Protein AF-0000000069215258 (afdb_homodimer)

Structure (mmCIF, N/CA/C/O backbone):
data_AF-0000000069215258-model_v1
#
loop_
_entity.id
_entity.type
_entity.pdbx_description
1 polymer 'tRNA(Ile)-lysidine synthase'
#
loop_
_atom_site.group_PDB
_atom_site.id
_atom_site.type_symbol
_atom_site.label_atom_id
_atom_site.label_alt_id
_atom_site.label_comp_id
_atom_site.label_asym_id
_atom_site.label_entity_id
_atom_site.label_seq_id
_atom_site.pdbx_PDB_ins_code
_atom_site.Cartn_x
_atom_site.Cartn_y
_atom_site.Cartn_z
_atom_site.occupancy
_atom_site.B_iso_or_equiv
_atom_site.auth_seq_id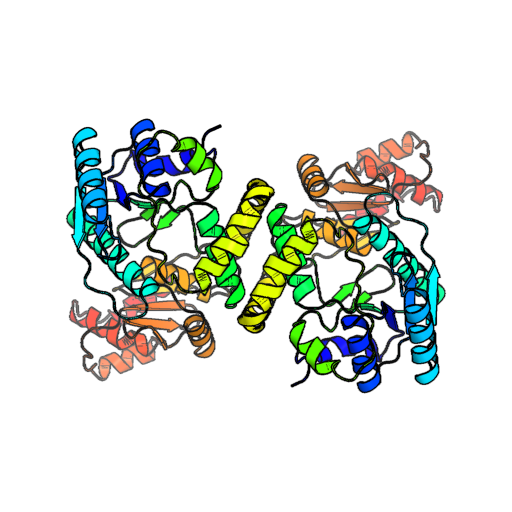
_atom_site.auth_comp_id
_atom_site.auth_asym_id
_atom_site.auth_atom_id
_atom_site.pdbx_PDB_model_num
ATOM 1 N N . MET A 1 1 ? -27.094 12.703 -0.291 1 36.28 1 MET A N 1
ATOM 2 C CA . MET A 1 1 ? -26.172 11.617 0.013 1 36.28 1 MET A CA 1
ATOM 3 C C . MET A 1 1 ? -24.812 12.164 0.447 1 36.28 1 MET A C 1
ATOM 5 O O . MET A 1 1 ? -24.031 12.625 -0.384 1 36.28 1 MET A O 1
ATOM 9 N N . ILE A 1 2 ? -24.703 12.914 1.545 1 48.75 2 ILE A N 1
ATOM 10 C CA . ILE A 1 2 ? -23.688 13.758 2.168 1 48.75 2 ILE A CA 1
ATOM 11 C C . ILE A 1 2 ? -22.375 12.992 2.299 1 48.75 2 ILE A C 1
ATOM 13 O O . ILE A 1 2 ? -22.375 11.758 2.324 1 48.75 2 ILE A O 1
ATOM 17 N N . ALA A 1 3 ? -21.234 13.641 2.076 1 60.47 3 ALA A N 1
ATOM 18 C CA . ALA A 1 3 ? -19.891 13.133 2.311 1 60.47 3 ALA A CA 1
ATOM 19 C C . ALA A 1 3 ? -19.828 12.266 3.566 1 60.47 3 ALA A C 1
ATOM 21 O O . ALA A 1 3 ? -19.75 12.789 4.68 1 60.47 3 ALA A O 1
ATOM 22 N N . ARG A 1 4 ? -20.359 11.102 3.623 1 58.09 4 ARG A N 1
ATOM 23 C CA . ARG A 1 4 ? -20.578 10.156 4.711 1 58.09 4 ARG A CA 1
ATOM 24 C C . ARG A 1 4 ? -19.453 10.227 5.734 1 58.09 4 ARG A C 1
ATOM 26 O O . ARG A 1 4 ? -19.703 10.172 6.941 1 58.09 4 ARG A O 1
ATOM 33 N N . ASP A 1 5 ? -18.25 10.531 5.285 1 74.88 5 ASP A N 1
ATOM 34 C CA . ASP A 1 5 ? -17.141 10.445 6.219 1 74.88 5 ASP A CA 1
ATOM 35 C C . ASP A 1 5 ? -16.75 11.828 6.746 1 74.88 5 ASP A C 1
ATOM 37 O O . ASP A 1 5 ? -16.016 11.938 7.73 1 74.88 5 ASP A O 1
ATOM 41 N N . PHE A 1 6 ? -17.453 12.844 6.266 1 79.62 6 PHE A N 1
ATOM 42 C CA . PHE A 1 6 ? -17.156 14.234 6.594 1 79.62 6 PHE A CA 1
ATOM 43 C C . PHE A 1 6 ? -17.484 14.531 8.047 1 79.62 6 PHE A C 1
ATOM 45 O O . PHE A 1 6 ? -16.688 15.148 8.758 1 79.62 6 PHE A O 1
ATOM 52 N N . LYS A 1 7 ? -18.5 14.047 8.484 1 78.19 7 LYS A N 1
ATOM 53 C CA . LYS A 1 7 ? -19 14.398 9.812 1 78.19 7 LYS A CA 1
ATOM 54 C C . LYS A 1 7 ? -18.125 13.773 10.906 1 78.19 7 LYS A C 1
ATOM 56 O O . LYS A 1 7 ? -18.062 14.297 12.023 1 78.19 7 LYS A O 1
ATOM 61 N N . ASN A 1 8 ? -17.438 12.75 10.539 1 78.88 8 ASN A N 1
ATOM 62 C CA . ASN A 1 8 ? -16.609 12.039 11.5 1 78.88 8 ASN A CA 1
ATOM 63 C C . ASN A 1 8 ? -15.422 12.883 11.953 1 78.88 8 ASN A C 1
ATOM 65 O O . ASN A 1 8 ? -14.836 12.617 13 1 78.88 8 ASN A O 1
ATOM 69 N N . TYR A 1 9 ? -15.195 13.938 11.227 1 83.06 9 TYR A N 1
ATOM 70 C CA . TYR A 1 9 ? -13.984 14.695 11.5 1 83.06 9 TYR A CA 1
ATOM 71 C C . TYR A 1 9 ? -14.312 16.078 12.055 1 83.06 9 TYR A C 1
ATOM 73 O O . TYR A 1 9 ? -13.422 16.891 12.273 1 83.06 9 TYR A O 1
ATOM 81 N N . LEU A 1 10 ? -15.562 16.266 12.398 1 88.62 10 LEU A N 1
ATOM 82 C CA . LEU A 1 10 ? -16 17.594 12.797 1 88.62 10 LEU A CA 1
ATOM 83 C C . LEU A 1 10 ? -15.93 17.766 14.312 1 88.62 10 LEU A C 1
ATOM 85 O O . LEU A 1 10 ? -15.891 18.891 14.812 1 88.62 10 LEU A O 1
ATOM 89 N N . GLU A 1 11 ? -15.859 16.703 14.984 1 86.62 11 GLU A N 1
ATOM 90 C CA . GLU A 1 11 ? -15.961 16.75 16.438 1 86.62 11 GLU A CA 1
ATOM 91 C C . GLU A 1 11 ? -14.852 17.609 17.047 1 86.62 11 GLU A C 1
ATOM 93 O O . GLU A 1 11 ? -15.117 18.5 17.859 1 86.62 11 GLU A O 1
ATOM 98 N N . PRO A 1 12 ? -13.703 17.422 16.609 1 87.31 12 PRO A N 1
ATOM 99 C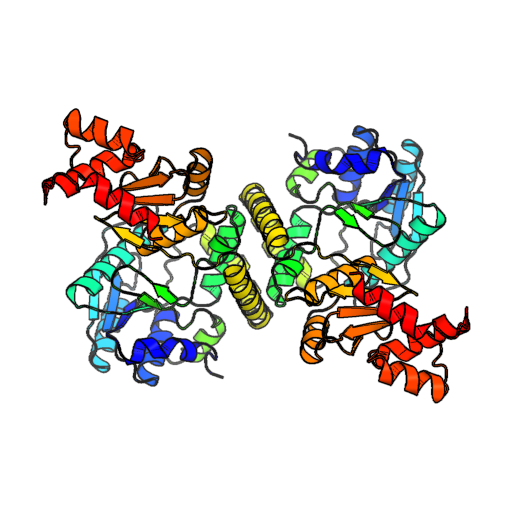 CA . PRO A 1 12 ? -12.648 18.266 17.156 1 87.31 12 PRO A CA 1
ATOM 100 C C . PRO A 1 12 ? -12.82 19.75 16.797 1 87.31 12 PRO A C 1
ATOM 102 O O . PRO A 1 12 ? -12.328 20.625 17.516 1 87.31 12 PRO A O 1
ATOM 105 N N . LEU A 1 13 ? -13.531 20.016 15.781 1 92.56 13 LEU A N 1
ATOM 106 C CA . LEU A 1 13 ? -13.672 21.375 15.266 1 92.56 13 LEU A CA 1
ATOM 107 C C . LEU A 1 13 ? -14.734 22.141 16.062 1 92.56 13 LEU A C 1
ATOM 109 O O . LEU A 1 13 ? -14.75 23.375 16.047 1 92.56 13 LEU A O 1
ATOM 113 N N . ARG A 1 14 ? -15.57 21.453 16.672 1 90.5 14 ARG A N 1
ATOM 114 C CA . ARG A 1 14 ? -16.672 22.078 17.391 1 90.5 14 ARG A CA 1
ATOM 115 C C . ARG A 1 14 ? -16.172 22.844 18.609 1 90.5 14 ARG A C 1
ATOM 117 O O . ARG A 1 14 ? -16.734 23.875 18.984 1 90.5 14 ARG A O 1
ATOM 124 N N . GLU A 1 15 ? -15.164 22.359 19.234 1 83.06 15 GLU A N 1
ATOM 125 C CA . GLU A 1 15 ? -14.688 22.953 20.484 1 83.06 15 GLU A CA 1
ATOM 126 C C . GLU A 1 15 ? -13.539 23.922 20.234 1 83.06 15 GLU A C 1
ATOM 128 O O . GLU A 1 15 ? -13.133 24.656 21.125 1 83.06 15 GLU A O 1
ATOM 133 N N . GLY A 1 16 ? -13.109 24.062 19.062 1 80.94 16 GLY A N 1
ATOM 134 C CA . GLY A 1 16 ? -11.883 24.812 18.891 1 80.94 16 GLY A CA 1
ATOM 135 C C . GLY A 1 16 ? -12.031 25.984 17.922 1 80.94 16 GLY A C 1
ATOM 136 O O . GLY A 1 16 ? -13.102 26.172 17.344 1 80.94 16 GLY A O 1
ATOM 137 N N . LYS A 1 17 ? -11.008 26.875 18.016 1 93.19 17 LYS A N 1
ATOM 138 C CA . LYS A 1 17 ? -10.836 27.938 17.016 1 93.19 17 LYS A CA 1
ATOM 139 C C . LYS A 1 17 ? -10.219 27.391 15.734 1 93.19 17 LYS A C 1
ATOM 141 O O . LYS A 1 17 ? -9.125 26.812 15.766 1 93.19 17 LYS A O 1
ATOM 146 N N . ASN A 1 18 ? -10.961 27.594 14.688 1 97.38 18 ASN A N 1
ATOM 147 C CA . ASN A 1 18 ? -10.562 26.922 13.453 1 97.38 18 ASN A CA 1
ATOM 148 C C . ASN A 1 18 ? -10.242 27.938 12.352 1 97.38 18 ASN A C 1
ATOM 150 O O . ASN A 1 18 ? -10.812 29.031 12.32 1 97.38 18 ASN A O 1
ATOM 154 N N . LEU A 1 19 ? -9.305 27.609 11.57 1 97.75 19 LEU A N 1
ATOM 155 C CA . LEU A 1 19 ? -8.891 28.375 10.398 1 97.75 19 LEU A CA 1
ATOM 156 C C . LEU A 1 19 ? -9.055 27.547 9.125 1 97.75 19 LEU A C 1
ATOM 158 O O . LEU A 1 19 ? -8.547 26.438 9.039 1 97.75 19 LEU A O 1
ATOM 162 N N . LEU A 1 20 ? -9.805 28.047 8.18 1 97.81 20 LEU A N 1
ATOM 163 C CA . LEU A 1 20 ? -10 27.375 6.906 1 97.81 20 LEU A CA 1
ATOM 164 C C . LEU A 1 20 ? -9.07 27.938 5.836 1 97.81 20 LEU A C 1
ATOM 166 O O . LEU A 1 20 ? -9.086 29.141 5.578 1 97.81 20 LEU A O 1
ATOM 170 N N . GLY A 1 21 ? -8.195 27.062 5.297 1 96.75 21 GLY A N 1
ATOM 171 C CA . GLY A 1 21 ? -7.504 27.453 4.082 1 96.75 21 GLY A CA 1
ATOM 172 C C . GLY A 1 21 ? -8.43 27.578 2.883 1 96.75 21 GLY A C 1
ATOM 173 O O . GLY A 1 21 ? -8.938 26.578 2.385 1 96.75 21 GLY A O 1
ATOM 174 N N . PHE A 1 22 ? -8.641 28.828 2.393 1 95.31 22 PHE A N 1
ATOM 175 C CA . PHE A 1 22 ? -9.609 29.109 1.339 1 95.31 22 PHE A CA 1
ATOM 176 C C . PHE A 1 22 ? -8.906 29.547 0.058 1 95.31 22 PHE A C 1
ATOM 178 O O . PHE A 1 22 ? -8.07 30.453 0.079 1 95.31 22 PHE A O 1
ATOM 185 N N . SER A 1 23 ? -9.188 28.859 -1.028 1 90.94 23 SER A N 1
ATOM 186 C CA . SER A 1 23 ? -8.539 29.188 -2.295 1 90.94 23 SER A CA 1
ATOM 187 C C . SER A 1 23 ? -9.508 29.844 -3.266 1 90.94 23 SER A C 1
ATOM 189 O O . SER A 1 23 ? -9.094 30.438 -4.258 1 90.94 23 SER A O 1
ATOM 191 N N . GLY A 1 24 ? -10.812 29.766 -2.984 1 88.56 24 GLY A N 1
ATOM 192 C CA . GLY A 1 24 ? -11.812 30.281 -3.906 1 88.56 24 GLY A CA 1
ATOM 193 C C . GLY A 1 24 ? -12.211 29.266 -4.969 1 88.56 24 GLY A C 1
ATOM 194 O O . GLY A 1 24 ? -13.117 29.531 -5.766 1 88.56 24 GLY A O 1
ATOM 195 N N . GLY A 1 25 ? -11.547 28.172 -4.949 1 89.88 25 GLY A N 1
ATOM 196 C CA . GLY A 1 25 ? -11.883 27.109 -5.887 1 89.88 25 GLY A CA 1
ATOM 197 C C . GLY A 1 25 ? -13.086 26.297 -5.461 1 89.88 25 GLY A C 1
ATOM 198 O O . GLY A 1 25 ? -13.703 26.562 -4.426 1 89.88 25 GLY A O 1
ATOM 199 N N . LEU A 1 26 ? -13.398 25.359 -6.25 1 90.19 26 LEU A N 1
ATOM 200 C CA . LEU A 1 26 ? -14.578 24.531 -6.035 1 90.19 26 LEU A CA 1
ATOM 201 C C . LEU A 1 26 ? -14.508 23.812 -4.691 1 90.19 26 LEU A C 1
ATOM 203 O O . LEU A 1 26 ? -15.469 23.844 -3.916 1 90.19 26 LEU A O 1
ATOM 207 N N . ASP A 1 27 ? -13.352 23.25 -4.359 1 91.75 27 ASP A N 1
ATOM 208 C CA . ASP A 1 27 ? -13.211 22.422 -3.17 1 91.75 27 ASP A CA 1
ATOM 209 C C . ASP A 1 27 ? -13.297 23.266 -1.898 1 91.75 27 ASP A C 1
ATOM 211 O O . ASP A 1 27 ? -14.016 22.906 -0.959 1 91.75 27 ASP A O 1
ATOM 215 N N . SER A 1 28 ? -12.594 24.375 -1.91 1 94.44 28 SER A N 1
ATOM 216 C CA . SER A 1 28 ? -12.578 25.219 -0.72 1 94.44 28 SER A CA 1
ATOM 217 C C . SER A 1 28 ? -13.938 25.891 -0.505 1 94.44 28 SER A C 1
ATOM 219 O O . SER A 1 28 ? -14.375 26.047 0.634 1 94.44 28 SER A O 1
ATOM 221 N N . THR A 1 29 ? -14.57 26.203 -1.574 1 93.38 29 THR A N 1
ATOM 222 C CA . THR A 1 29 ? -15.898 26.812 -1.481 1 93.38 29 THR A CA 1
ATOM 223 C C . THR A 1 29 ? -16.906 25.797 -0.942 1 93.38 29 THR A C 1
ATOM 225 O O . THR A 1 29 ? -17.734 26.141 -0.083 1 93.38 29 THR A O 1
ATOM 228 N N . CYS A 1 30 ? -16.859 24.625 -1.473 1 93.56 30 CYS A N 1
ATOM 229 C CA . CYS A 1 30 ? -17.766 23.578 -0.988 1 93.56 30 CYS A CA 1
ATOM 230 C C . CYS A 1 30 ? -17.562 23.359 0.507 1 93.56 30 CYS A C 1
ATOM 232 O O . CYS A 1 30 ? -18.547 23.297 1.259 1 93.56 30 CYS A O 1
ATOM 234 N N . LEU A 1 31 ? -16.312 23.219 0.884 1 94.94 31 LEU A N 1
ATOM 235 C CA . LEU A 1 31 ? -16.016 22.984 2.291 1 94.94 31 LEU A CA 1
ATOM 236 C C . LEU A 1 31 ? -16.516 24.141 3.156 1 94.94 31 LEU A C 1
ATOM 238 O O . LEU A 1 31 ? -17.016 23.922 4.262 1 94.94 31 LEU A O 1
ATOM 242 N N . PHE A 1 32 ? -16.406 25.375 2.674 1 95.5 32 PHE A N 1
ATOM 243 C CA . PHE A 1 32 ? -16.875 26.547 3.377 1 95.5 32 PHE A CA 1
ATOM 244 C C . PHE A 1 32 ? -18.344 26.406 3.742 1 95.5 32 PHE A C 1
ATOM 246 O O . PHE A 1 32 ? -18.719 26.547 4.91 1 95.5 32 PHE A O 1
ATOM 253 N N . TYR A 1 33 ? -19.109 26.062 2.834 1 94.06 33 TYR A N 1
ATOM 254 C CA . TYR A 1 33 ? -20.562 26 3.041 1 94.06 33 TYR A CA 1
ATOM 255 C C . TYR A 1 33 ? -20.938 24.797 3.896 1 94.06 33 TYR A C 1
ATOM 257 O O . TYR A 1 33 ? -21.891 24.844 4.68 1 94.06 33 TYR A O 1
ATOM 265 N N . LEU A 1 34 ? -20.219 23.688 3.705 1 93.06 34 LEU A N 1
ATOM 266 C CA . LEU A 1 34 ? -20.469 22.531 4.539 1 93.06 34 LEU A CA 1
ATOM 267 C C . LEU A 1 34 ? -20.234 22.844 6.012 1 93.06 34 LEU A C 1
ATOM 269 O O . LEU A 1 34 ? -21 22.438 6.875 1 93.06 34 LEU A O 1
ATOM 273 N N . LEU A 1 35 ? -19.156 23.562 6.254 1 95 35 LEU A N 1
ATOM 274 C CA . LEU A 1 35 ? -18.828 23.922 7.629 1 95 35 LEU A CA 1
ATOM 275 C C . LEU A 1 35 ? -19.859 24.891 8.203 1 95 35 LEU A C 1
ATOM 277 O O . LEU A 1 35 ? -20.266 24.75 9.359 1 95 35 LEU A O 1
ATOM 281 N N . VAL A 1 36 ? -20.281 25.859 7.383 1 93.88 36 VAL A N 1
ATOM 282 C CA . VAL A 1 36 ? -21.328 26.797 7.797 1 93.88 36 VAL A CA 1
ATOM 283 C C . VAL A 1 36 ? -22.609 26.047 8.117 1 93.88 36 VAL A C 1
ATOM 285 O O . VAL A 1 36 ? -23.281 26.328 9.117 1 93.88 36 VAL A O 1
ATOM 288 N N . GLY A 1 37 ? -22.953 25.078 7.305 1 91.94 37 GLY A N 1
ATOM 289 C CA . GLY A 1 37 ? -24.141 24.281 7.492 1 91.94 37 GLY A CA 1
ATOM 290 C C . GLY A 1 37 ? -24.125 23.469 8.773 1 91.94 37 GLY A C 1
ATOM 291 O O . GLY A 1 37 ? -25.188 23.219 9.367 1 91.94 37 GLY A O 1
ATOM 292 N N . GLU A 1 38 ? -22.953 23.078 9.164 1 93.06 38 GLU A N 1
ATOM 293 C CA . GLU A 1 38 ? -22.812 22.281 10.375 1 93.06 38 GLU A CA 1
ATOM 294 C C . GLU A 1 38 ? -22.562 23.156 11.594 1 93.06 38 GLU A C 1
ATOM 296 O O . GLU A 1 38 ? -22.281 22.656 12.68 1 93.06 38 GLU A O 1
ATOM 301 N N . ASN A 1 39 ? -22.594 24.422 11.438 1 92.31 39 ASN A N 1
ATOM 302 C CA . ASN A 1 39 ? -22.438 25.406 12.492 1 92.31 39 ASN A CA 1
ATOM 303 C C . ASN A 1 39 ? -21.062 25.312 13.156 1 92.31 39 ASN A C 1
ATOM 305 O O . ASN A 1 39 ? -20.953 25.375 14.383 1 92.31 39 ASN A O 1
ATOM 309 N N . ILE A 1 40 ? -20.047 25.047 12.398 1 94.31 40 ILE A N 1
ATOM 310 C CA . ILE A 1 40 ? -18.672 25.047 12.875 1 94.31 40 ILE A CA 1
ATOM 311 C C . ILE A 1 40 ? -18.094 26.453 12.766 1 94.31 40 ILE A C 1
ATOM 313 O O . ILE A 1 40 ? -18.203 27.109 11.727 1 94.31 40 ILE A O 1
ATOM 317 N N . ALA A 1 41 ? -17.578 26.938 13.82 1 94.75 41 ALA A N 1
ATOM 318 C CA . ALA A 1 41 ? -16.953 28.25 13.812 1 94.75 41 ALA A CA 1
ATOM 319 C C . ALA A 1 41 ? -15.562 28.203 13.18 1 94.75 41 ALA A C 1
ATOM 321 O O . ALA A 1 41 ? -14.742 27.344 13.531 1 94.75 41 ALA A O 1
ATOM 322 N N . PHE A 1 42 ? -15.328 29.125 12.25 1 97.25 42 PHE A N 1
ATOM 323 C CA . PHE A 1 42 ? -14.023 29.188 11.609 1 97.25 42 PHE A CA 1
ATOM 324 C C . PHE A 1 42 ? -13.797 30.562 10.969 1 97.25 42 PHE A C 1
ATOM 326 O O . PHE A 1 42 ? -14.742 31.297 10.727 1 97.25 42 PHE A O 1
ATOM 333 N N . ASP A 1 43 ? -12.57 30.922 10.781 1 97.75 43 ASP A N 1
ATOM 334 C CA . ASP A 1 43 ? -12.148 32.031 9.953 1 97.75 43 ASP A CA 1
ATOM 335 C C . ASP A 1 43 ? -11.477 31.547 8.664 1 97.75 43 ASP A C 1
ATOM 337 O O . ASP A 1 43 ? -11.281 30.344 8.484 1 97.75 43 ASP A O 1
ATOM 341 N N . ILE A 1 44 ? -11.211 32.5 7.727 1 97.69 44 ILE A N 1
ATOM 342 C CA . ILE A 1 44 ? -10.672 32.031 6.453 1 97.69 44 ILE A CA 1
ATOM 343 C C . ILE A 1 44 ? -9.32 32.688 6.184 1 97.69 44 ILE A C 1
ATOM 345 O O . ILE A 1 44 ? -9.102 33.844 6.586 1 97.69 44 ILE A O 1
ATOM 349 N N . ALA A 1 45 ? -8.438 31.984 5.613 1 97.69 45 ALA A N 1
ATOM 350 C CA . ALA A 1 45 ? -7.137 32.469 5.176 1 97.69 45 ALA A CA 1
ATOM 351 C C . ALA A 1 45 ? -6.898 32.156 3.699 1 97.69 45 ALA A C 1
ATOM 353 O O . ALA A 1 45 ? -7.16 31.047 3.246 1 97.69 45 ALA A O 1
ATOM 354 N N . LEU A 1 46 ? -6.48 33.156 2.969 1 96 46 LEU A N 1
ATOM 355 C CA . LEU A 1 46 ? -6.254 33.062 1.53 1 96 46 LEU A CA 1
ATOM 356 C C . LEU A 1 46 ? -4.855 33.531 1.162 1 96 46 LEU A C 1
ATOM 358 O O . LEU A 1 46 ? -4.395 34.562 1.675 1 96 46 LEU A O 1
ATOM 362 N N . VAL A 1 47 ? -4.176 32.719 0.309 1 93.69 47 VAL A N 1
ATOM 363 C CA . VAL A 1 47 ? -2.871 33.125 -0.205 1 93.69 47 VAL A CA 1
ATOM 364 C C . VAL A 1 47 ? -2.99 33.5 -1.68 1 93.69 47 VAL A C 1
ATOM 366 O O . VAL A 1 47 ? -3.477 32.688 -2.492 1 93.69 47 VAL A O 1
ATOM 369 N N . ASP A 1 48 ? -2.592 34.656 -2.012 1 91.62 48 ASP A N 1
ATOM 370 C CA . ASP A 1 48 ? -2.555 35.125 -3.393 1 91.62 48 ASP A CA 1
ATOM 371 C C . ASP A 1 48 ? -1.16 34.969 -3.99 1 91.62 48 ASP A C 1
ATOM 373 O O . ASP A 1 48 ? -0.236 35.688 -3.629 1 91.62 48 ASP A O 1
ATOM 377 N N . TYR A 1 49 ? -1.079 34.031 -4.918 1 87 49 TYR A N 1
ATOM 378 C CA . TYR A 1 49 ? 0.22 33.781 -5.531 1 87 49 TYR A CA 1
ATOM 379 C C . TYR A 1 49 ? 0.419 34.656 -6.766 1 87 49 TYR A C 1
ATOM 381 O O . TYR A 1 49 ? 1.455 34.594 -7.43 1 87 49 TYR A O 1
ATOM 389 N N . ASN A 1 50 ? -0.483 35.406 -7.125 1 81.81 50 ASN A N 1
ATOM 390 C CA . ASN A 1 50 ? -0.434 36.344 -8.25 1 81.81 50 ASN A CA 1
ATOM 391 C C . ASN A 1 50 ? -0.292 35.625 -9.578 1 81.81 50 ASN A C 1
ATOM 393 O O . ASN A 1 50 ? 0.477 36.062 -10.445 1 81.81 50 ASN A O 1
ATOM 397 N N . THR A 1 51 ? -0.815 34.469 -9.609 1 77.12 51 THR A N 1
ATOM 398 C CA . THR A 1 51 ? -0.65 33.656 -10.828 1 77.12 51 THR A CA 1
ATOM 399 C C . THR A 1 51 ? -1.952 33.625 -11.617 1 77.12 51 THR A C 1
ATOM 401 O O . THR A 1 51 ? -1.943 33.344 -12.82 1 77.12 51 THR A O 1
ATOM 404 N N . GLN A 1 52 ? -2.992 33.969 -11.031 1 73.12 52 GLN A N 1
ATOM 405 C CA . GLN A 1 52 ? -4.289 33.812 -11.688 1 73.12 52 GLN A CA 1
ATOM 406 C C . GLN A 1 52 ? -4.785 35.156 -12.242 1 73.12 52 GLN A C 1
ATOM 408 O O . GLN A 1 52 ? -4.57 36.188 -11.625 1 73.12 52 GLN A O 1
ATOM 413 N N . LYS A 1 53 ? -5.367 35.031 -13.352 1 76.81 53 LYS A N 1
ATOM 414 C CA . LYS A 1 53 ? -5.926 36.219 -13.977 1 76.81 53 LYS A CA 1
ATOM 415 C C . LYS A 1 53 ? -7.059 36.812 -13.133 1 76.81 53 LYS A C 1
ATOM 417 O O . LYS A 1 53 ? -7.203 38.031 -13.039 1 76.81 53 LYS A O 1
ATOM 422 N N . GLN A 1 54 ? -7.766 35.938 -12.492 1 81.88 54 GLN A N 1
ATOM 423 C CA . GLN A 1 54 ? -8.938 36.344 -11.727 1 81.88 54 GLN A CA 1
ATOM 424 C C . GLN A 1 54 ? -8.594 36.531 -10.258 1 81.88 54 GLN A C 1
ATOM 426 O O . GLN A 1 54 ? -9.461 36.406 -9.391 1 81.88 54 GLN A O 1
ATOM 431 N N . ARG A 1 55 ? -7.395 36.844 -10.008 1 84.69 55 ARG A N 1
ATOM 432 C CA . ARG A 1 55 ? -6.922 36.906 -8.625 1 84.69 55 ARG A CA 1
ATOM 433 C C . ARG A 1 55 ? -7.715 37.938 -7.816 1 84.69 55 ARG A C 1
ATOM 435 O O . ARG A 1 55 ? -8.148 37.625 -6.699 1 84.69 55 ARG A O 1
ATOM 442 N N . LEU A 1 56 ? -8 39.094 -8.367 1 88.69 56 LEU A N 1
ATOM 443 C CA . LEU A 1 56 ? -8.695 40.125 -7.645 1 88.69 56 LEU A CA 1
ATOM 444 C C . LEU A 1 56 ? -10.148 39.75 -7.387 1 88.69 56 LEU A C 1
ATOM 446 O O . LEU A 1 56 ? -10.703 40.062 -6.332 1 88.69 56 LEU A O 1
ATOM 450 N N . LYS A 1 57 ? -10.734 39.062 -8.312 1 91.25 57 LYS A N 1
ATOM 451 C CA . LYS A 1 57 ? -12.109 38.625 -8.148 1 91.25 57 LYS A CA 1
ATOM 452 C C . LYS A 1 57 ? -12.211 37.562 -7.039 1 91.25 57 LYS A C 1
ATOM 454 O O . LYS A 1 57 ? -13.188 37.531 -6.289 1 91.25 57 LYS A O 1
ATOM 459 N N . ILE A 1 58 ? -11.25 36.75 -6.996 1 91.25 58 ILE A N 1
ATOM 460 C CA . ILE A 1 58 ? -11.203 35.719 -5.98 1 91.25 58 ILE A CA 1
ATOM 461 C C . ILE A 1 58 ? -11.094 36.344 -4.594 1 91.25 58 ILE A C 1
ATOM 463 O O . ILE A 1 58 ? -11.805 35.938 -3.668 1 91.25 58 ILE A O 1
ATOM 467 N N . ILE A 1 59 ? -10.234 37.312 -4.477 1 93.38 59 ILE A N 1
ATOM 468 C CA . ILE A 1 59 ? -10.008 38 -3.205 1 93.38 59 ILE A CA 1
ATOM 469 C C . ILE A 1 59 ? -11.289 38.688 -2.764 1 93.38 59 ILE A C 1
ATOM 471 O O . ILE A 1 59 ? -11.695 38.594 -1.604 1 93.38 59 ILE A O 1
ATOM 475 N N . GLN A 1 60 ? -11.906 39.344 -3.693 1 93.81 60 GLN A N 1
ATOM 476 C CA . GLN A 1 60 ? -13.141 40.062 -3.387 1 93.81 60 GLN A CA 1
ATOM 477 C C . GLN A 1 60 ? -14.242 39.094 -2.955 1 93.81 60 GLN A C 1
ATOM 479 O O . GLN A 1 60 ? -15 39.406 -2.031 1 93.81 60 GLN A O 1
ATOM 484 N N . HIS A 1 61 ? -14.273 38.094 -3.648 1 93.31 61 HIS A N 1
ATOM 485 C CA . HIS A 1 61 ? -15.273 37.094 -3.322 1 93.31 61 HIS A CA 1
ATOM 486 C C . HIS A 1 61 ? -15.055 36.531 -1.924 1 93.31 61 HIS A C 1
ATOM 488 O O . HIS A 1 61 ? -16.016 36.344 -1.166 1 93.31 61 HIS A O 1
ATOM 494 N N . ALA A 1 62 ? -13.852 36.25 -1.611 1 94.56 62 ALA A N 1
ATOM 495 C CA . ALA A 1 62 ? -13.5 35.719 -0.298 1 94.56 62 ALA A CA 1
ATOM 496 C C . ALA A 1 62 ? -13.891 36.688 0.812 1 94.56 62 ALA A C 1
ATOM 498 O O . ALA A 1 62 ? -14.445 36.281 1.833 1 94.56 62 ALA A O 1
ATOM 499 N N . GLN A 1 63 ? -13.586 37.906 0.589 1 95.75 63 GLN A N 1
ATOM 500 C CA . GLN A 1 63 ? -13.891 38.938 1.573 1 95.75 63 GLN A CA 1
ATOM 501 C C . GLN A 1 63 ? -15.398 39.094 1.757 1 95.75 63 GLN A C 1
ATOM 503 O O . GLN A 1 63 ? -15.883 39.219 2.883 1 95.75 63 GLN A O 1
ATOM 508 N N . LYS A 1 64 ? -16.094 39.062 0.705 1 95.19 64 LYS A N 1
ATOM 509 C CA . LYS A 1 64 ? -17.547 39.188 0.762 1 95.19 64 LYS A CA 1
ATOM 510 C C . LYS A 1 64 ? -18.172 38 1.501 1 95.19 64 LYS A C 1
ATOM 512 O O . LYS A 1 64 ? -19.078 38.156 2.316 1 95.19 64 LYS A O 1
ATOM 517 N N . LEU A 1 65 ? -17.672 36.875 1.116 1 94.06 65 LEU A N 1
ATOM 518 C CA . LEU A 1 65 ? -18.172 35.656 1.744 1 94.06 65 LEU A CA 1
ATOM 519 C C . LEU A 1 65 ? -17.938 35.656 3.25 1 94.06 65 LEU A C 1
ATOM 521 O O . LEU A 1 65 ? -18.812 35.312 4.027 1 94.06 65 LEU A O 1
ATOM 525 N N . ALA A 1 66 ? -16.766 36.031 3.646 1 95.94 66 ALA A N 1
ATOM 526 C CA . ALA A 1 66 ? -16.406 36.125 5.062 1 95.94 66 ALA A CA 1
ATOM 527 C C . ALA A 1 66 ? -17.297 37.125 5.789 1 95.94 66 ALA A C 1
ATOM 529 O O . ALA A 1 66 ? -17.781 36.844 6.895 1 95.94 66 ALA A O 1
ATOM 530 N N . LYS A 1 67 ? -17.531 38.25 5.191 1 95.88 67 LYS A N 1
ATOM 531 C CA . LYS A 1 67 ? -18.359 39.281 5.789 1 95.88 67 LYS A CA 1
ATOM 532 C C . LYS A 1 67 ? -19.797 38.781 5.957 1 95.88 67 LYS A C 1
ATOM 534 O O . LYS A 1 67 ? -20.406 38.969 7.012 1 95.88 67 LYS A O 1
ATOM 539 N N . THR A 1 68 ? -20.297 38.156 4.984 1 95.56 68 THR A N 1
ATOM 540 C CA . THR A 1 68 ? -21.672 37.656 4.977 1 95.56 68 THR A CA 1
ATOM 541 C C . THR A 1 68 ? -21.906 36.656 6.102 1 95.56 68 THR A C 1
ATOM 543 O O . THR A 1 68 ? -22.984 36.625 6.703 1 95.56 68 THR A O 1
ATOM 546 N N . HIS A 1 69 ? -20.922 35.906 6.418 1 95.88 69 HIS A N 1
ATOM 547 C CA . HIS A 1 69 ? -21.078 34.844 7.402 1 95.88 69 HIS A CA 1
ATOM 548 C C . HIS A 1 69 ? -20.391 35.188 8.711 1 95.88 69 HIS A C 1
ATOM 550 O O . HIS A 1 69 ? -20.203 34.312 9.57 1 95.88 69 HIS A O 1
ATOM 556 N N . HIS A 1 70 ? -19.922 36.375 8.891 1 94.88 70 HIS A N 1
ATOM 557 C CA . HIS A 1 70 ? -19.344 36.906 10.117 1 94.88 70 HIS A CA 1
ATOM 558 C C . HIS A 1 70 ? -18.062 36.156 10.5 1 94.88 70 HIS A C 1
ATOM 560 O O . HIS A 1 70 ? -17.922 35.719 11.633 1 94.88 70 HIS A O 1
ATOM 566 N N . LYS A 1 71 ? -17.188 36.094 9.555 1 95.81 71 LYS A N 1
ATOM 567 C CA . LYS A 1 71 ? -15.883 35.469 9.75 1 95.81 71 LYS A CA 1
ATOM 568 C C . LYS A 1 71 ? -14.75 36.438 9.438 1 95.81 71 LYS A C 1
ATOM 570 O O . LYS A 1 71 ? -14.945 37.406 8.703 1 95.81 71 LYS A O 1
ATOM 575 N N . LYS A 1 72 ? -13.641 36.25 10.047 1 97 72 LYS A N 1
ATOM 576 C CA . LYS A 1 72 ? -12.445 37 9.672 1 97 72 LYS A CA 1
ATOM 577 C C . LYS A 1 72 ? -11.82 36.438 8.398 1 97 72 LYS A C 1
ATOM 579 O O . LYS A 1 72 ? -11.859 35.25 8.156 1 97 72 LYS A O 1
ATOM 584 N N . CYS A 1 73 ? -11.281 37.344 7.582 1 97.38 73 CYS A N 1
ATOM 585 C CA . CYS A 1 73 ? -10.617 36.969 6.34 1 97.38 73 CYS A CA 1
ATOM 586 C C . CYS A 1 73 ? -9.18 37.469 6.312 1 97.38 73 CYS A C 1
ATOM 588 O O . CYS A 1 73 ? -8.938 38.688 6.32 1 97.38 73 CYS A O 1
ATOM 590 N N . TYR A 1 74 ? -8.258 36.562 6.34 1 97.62 74 TYR A N 1
ATOM 591 C CA . TYR A 1 74 ? -6.84 36.906 6.262 1 97.62 74 TYR A CA 1
ATOM 592 C C . TYR A 1 74 ? -6.293 36.656 4.859 1 97.62 74 TYR A C 1
ATOM 594 O O . TYR A 1 74 ? -6.551 35.594 4.266 1 97.62 74 TYR A O 1
ATOM 602 N N . ILE A 1 75 ? -5.594 37.625 4.309 1 96.31 75 ILE A N 1
ATOM 603 C CA . ILE A 1 75 ? -5.035 37.469 2.967 1 96.31 75 ILE A CA 1
ATOM 604 C C . ILE A 1 75 ? -3.525 37.688 3.012 1 96.31 75 ILE A C 1
ATOM 606 O O . ILE A 1 75 ? -3.045 38.656 3.619 1 96.31 75 ILE A O 1
ATOM 610 N N . HIS A 1 76 ? -2.826 36.75 2.443 1 95.94 76 HIS A N 1
ATOM 611 C CA . HIS A 1 76 ? -1.387 36.906 2.271 1 95.94 76 HIS A CA 1
ATOM 612 C C . HIS A 1 76 ? -1.021 37.062 0.8 1 95.94 76 HIS A C 1
ATOM 614 O O . HIS A 1 76 ? -1.407 36.25 -0.033 1 95.94 76 HIS A O 1
ATOM 620 N N . TYR A 1 77 ? -0.307 38.125 0.5 1 94.25 77 TYR A N 1
ATOM 621 C CA . TYR A 1 77 ? 0.19 38.344 -0.852 1 94.25 77 TYR A CA 1
ATOM 622 C C . TYR A 1 77 ? 1.594 37.781 -1.02 1 94.25 77 TYR A C 1
ATOM 624 O O . TYR A 1 77 ? 2.572 38.375 -0.57 1 94.25 77 TYR A O 1
ATOM 632 N N . ALA A 1 78 ? 1.669 36.625 -1.748 1 91.56 78 ALA A N 1
ATOM 633 C CA . ALA A 1 78 ? 2.938 35.906 -1.906 1 91.56 78 ALA A CA 1
ATOM 634 C C . ALA A 1 78 ? 3.848 36.656 -2.893 1 91.56 78 ALA A C 1
ATOM 636 O O . ALA A 1 78 ? 3.375 37.219 -3.869 1 91.56 78 ALA A O 1
ATOM 637 N N . PRO A 1 79 ? 5.164 36.531 -2.629 1 89.25 79 PRO A N 1
ATOM 638 C CA . PRO A 1 79 ? 6.098 37.031 -3.629 1 89.25 79 PRO A CA 1
ATOM 639 C C . PRO A 1 79 ? 6.117 36.219 -4.91 1 89.25 79 PRO A C 1
ATOM 641 O O . PRO A 1 79 ? 5.59 35.094 -4.934 1 89.25 79 PRO A O 1
ATOM 644 N N . LYS A 1 80 ? 6.711 36.781 -5.93 1 86.31 80 LYS A N 1
ATOM 645 C CA . LYS A 1 80 ? 6.832 36.031 -7.18 1 86.31 80 LYS A CA 1
ATOM 646 C C . LYS A 1 80 ? 7.734 34.812 -7.016 1 86.31 80 LYS A C 1
ATOM 648 O O . LYS A 1 80 ? 8.828 34.938 -6.449 1 86.31 80 LYS A O 1
ATOM 653 N N . ILE A 1 81 ? 7.168 33.719 -7.418 1 82.31 81 ILE A N 1
ATOM 654 C CA . ILE A 1 81 ? 7.918 32.469 -7.324 1 82.31 81 ILE A CA 1
ATOM 655 C C . ILE A 1 81 ? 8.539 32.156 -8.68 1 82.31 81 ILE A C 1
ATOM 657 O O . ILE A 1 81 ? 7.828 31.953 -9.664 1 82.31 81 ILE A O 1
ATOM 661 N N . ALA A 1 82 ? 9.836 32.094 -8.758 1 76 82 ALA A N 1
ATOM 662 C CA . ALA A 1 82 ? 10.539 31.922 -10.023 1 76 82 ALA A CA 1
ATOM 663 C C . ALA A 1 82 ? 10.82 30.453 -10.305 1 76 82 ALA A C 1
ATOM 665 O O . ALA A 1 82 ? 10.867 30.031 -11.461 1 76 82 ALA A O 1
ATOM 666 N N . ARG A 1 83 ? 11.18 29.719 -9.352 1 71.81 83 ARG A N 1
ATOM 667 C CA . ARG A 1 83 ? 11.547 28.312 -9.539 1 71.81 83 ARG A CA 1
ATOM 668 C C . ARG A 1 83 ? 10.82 27.422 -8.539 1 71.81 83 ARG A C 1
ATOM 670 O O . ARG A 1 83 ? 10.5 27.859 -7.43 1 71.81 83 ARG A O 1
ATOM 677 N N . ASN A 1 84 ? 10.508 26.172 -8.914 1 73 84 ASN A N 1
ATOM 678 C CA . ASN A 1 84 ? 9.914 25.172 -8.023 1 73 84 ASN A CA 1
ATOM 679 C C . ASN A 1 84 ? 8.609 25.672 -7.414 1 73 84 ASN A C 1
ATOM 681 O O . ASN A 1 84 ? 8.43 25.609 -6.199 1 73 84 ASN A O 1
ATOM 685 N N . PHE A 1 85 ? 7.805 26.141 -8.172 1 76.12 85 PHE A N 1
ATOM 686 C CA . PHE A 1 85 ? 6.586 26.828 -7.758 1 76.12 85 PHE A CA 1
ATOM 687 C C . PHE A 1 85 ? 5.812 25.984 -6.75 1 76.12 85 PHE A C 1
ATOM 689 O O . PHE A 1 85 ? 5.371 26.484 -5.715 1 76.12 85 PHE A O 1
ATOM 696 N N . GLU A 1 86 ? 5.652 24.688 -6.992 1 75 86 GLU A N 1
ATOM 697 C CA . GLU A 1 86 ? 4.84 23.844 -6.133 1 75 86 GLU A CA 1
ATOM 698 C C . GLU A 1 86 ? 5.418 23.766 -4.723 1 75 86 GLU A C 1
ATOM 700 O O . GLU A 1 86 ? 4.699 23.953 -3.738 1 75 86 GLU A O 1
ATOM 705 N N . MET A 1 87 ? 6.641 23.547 -4.703 1 75 87 MET A N 1
ATOM 706 C CA . MET A 1 87 ? 7.301 23.422 -3.406 1 75 87 MET A CA 1
ATOM 707 C C . MET A 1 87 ? 7.285 24.766 -2.67 1 75 87 MET A C 1
ATOM 709 O O . MET A 1 87 ? 6.957 24.812 -1.482 1 75 87 MET A O 1
ATOM 713 N N . GLN A 1 88 ? 7.613 25.781 -3.375 1 79.75 88 GLN A N 1
ATOM 714 C CA . GLN A 1 88 ? 7.68 27.094 -2.764 1 79.75 88 GLN A CA 1
ATOM 715 C C . GLN A 1 88 ? 6.293 27.594 -2.359 1 79.75 88 GLN A C 1
ATOM 717 O O . GLN A 1 88 ? 6.133 28.219 -1.31 1 79.75 88 GLN A O 1
ATOM 722 N N . ALA A 1 89 ? 5.363 27.391 -3.203 1 83.5 89 ALA A N 1
ATOM 723 C CA . ALA A 1 89 ? 3.992 27.781 -2.896 1 83.5 89 ALA A CA 1
ATOM 724 C C . ALA A 1 89 ? 3.496 27.094 -1.627 1 83.5 89 ALA A C 1
ATOM 726 O O . ALA A 1 89 ? 2.828 27.719 -0.798 1 83.5 89 ALA A O 1
ATOM 727 N N . ARG A 1 90 ? 3.852 25.938 -1.475 1 83.62 90 ARG A N 1
ATOM 728 C CA . ARG A 1 90 ? 3.465 25.188 -0.282 1 83.62 90 ARG A CA 1
ATOM 729 C C . ARG A 1 90 ? 4.129 25.766 0.964 1 83.62 90 ARG A C 1
ATOM 731 O O . ARG A 1 90 ? 3.479 25.938 1.997 1 83.62 90 ARG A O 1
ATOM 738 N N . LYS A 1 91 ? 5.316 25.953 0.788 1 82 91 LYS A N 1
ATOM 739 C CA . LYS A 1 91 ? 6.055 26.5 1.919 1 82 91 LYS A CA 1
ATOM 740 C C . LYS A 1 91 ? 5.461 27.828 2.363 1 82 91 LYS A C 1
ATOM 742 O O . LYS A 1 91 ? 5.227 28.047 3.555 1 82 91 LYS A O 1
ATOM 747 N N . ILE A 1 92 ? 5.199 28.625 1.427 1 89.62 92 ILE A N 1
ATOM 748 C CA . ILE A 1 92 ? 4.641 29.953 1.707 1 89.62 92 ILE A CA 1
ATOM 749 C C . ILE A 1 92 ? 3.285 29.797 2.393 1 89.62 92 ILE A C 1
ATOM 751 O O . ILE A 1 92 ? 3 30.484 3.375 1 89.62 92 ILE A O 1
ATOM 755 N N . ARG A 1 93 ? 2.508 28.969 1.919 1 92.62 93 ARG A N 1
ATOM 756 C CA . ARG A 1 93 ? 1.171 28.734 2.455 1 92.62 93 ARG A CA 1
ATOM 757 C C . ARG A 1 93 ? 1.235 28.266 3.906 1 92.62 93 ARG A C 1
ATOM 759 O O . ARG A 1 93 ? 0.538 28.797 4.77 1 92.62 93 ARG A O 1
ATOM 766 N N . TYR A 1 94 ? 2.057 27.344 4.148 1 90.06 94 TYR A N 1
ATOM 767 C CA . TYR A 1 94 ? 2.109 26.781 5.492 1 90.06 94 TYR A CA 1
ATOM 768 C C . TYR A 1 94 ? 2.766 27.734 6.469 1 90.06 94 TYR A C 1
ATOM 770 O O . TYR A 1 94 ? 2.396 27.797 7.645 1 90.06 94 TYR A O 1
ATOM 778 N N . ASP A 1 95 ? 3.723 28.438 5.941 1 89.62 95 ASP A N 1
ATOM 779 C CA . ASP A 1 95 ? 4.305 29.484 6.777 1 89.62 95 ASP A CA 1
ATOM 780 C C . ASP A 1 95 ? 3.248 30.516 7.191 1 89.62 95 ASP A C 1
ATOM 782 O O . ASP A 1 95 ? 3.205 30.938 8.352 1 89.62 95 ASP A O 1
ATOM 786 N N . PHE A 1 96 ? 2.445 30.938 6.246 1 94.31 96 PHE A N 1
ATOM 787 C CA . PHE A 1 96 ? 1.364 31.875 6.492 1 94.31 96 PHE A CA 1
ATOM 788 C C . PHE A 1 96 ? 0.371 31.312 7.5 1 94.31 96 PHE A C 1
ATOM 790 O O . PHE A 1 96 ? -0.002 32 8.461 1 94.31 96 PHE A O 1
ATOM 797 N N . PHE A 1 97 ? 0.024 30.031 7.391 1 94.81 97 PHE A N 1
ATOM 798 C CA . PHE A 1 97 ? -0.924 29.375 8.289 1 94.81 97 PHE A CA 1
ATOM 799 C C . PHE A 1 97 ? -0.355 29.281 9.703 1 94.81 97 PHE A C 1
ATOM 801 O O . PHE A 1 97 ? -1.067 29.5 10.68 1 94.81 97 PHE A O 1
ATOM 808 N N . GLU A 1 98 ? 0.852 28.906 9.727 1 90.75 98 GLU A N 1
ATOM 809 C CA . GLU A 1 98 ? 1.496 28.766 11.023 1 90.75 98 GLU A CA 1
ATOM 810 C C . GLU A 1 98 ? 1.541 30.109 11.766 1 90.75 98 GLU A C 1
ATOM 812 O O . GLU A 1 98 ? 1.322 30.156 12.977 1 90.75 98 GLU A O 1
ATOM 817 N N . THR A 1 99 ? 1.876 31.141 11.039 1 94.12 99 THR A N 1
ATOM 818 C CA . THR A 1 99 ? 1.907 32.469 11.625 1 94.12 99 THR A CA 1
ATOM 819 C C . THR A 1 99 ? 0.542 32.844 12.195 1 94.12 99 THR A C 1
ATOM 821 O O . THR A 1 99 ? 0.446 33.344 13.312 1 94.12 99 THR A O 1
ATOM 824 N N . LEU A 1 100 ? -0.495 32.594 11.469 1 95.44 100 LEU A N 1
ATOM 825 C CA . LEU A 1 100 ? -1.85 32.938 11.898 1 95.44 100 LEU A CA 1
ATOM 826 C C . LEU A 1 100 ? -2.248 32.125 13.125 1 95.44 100 LEU A C 1
ATOM 828 O O . LEU A 1 100 ? -2.887 32.656 14.039 1 95.44 100 LEU A O 1
ATOM 832 N N . THR A 1 101 ? -1.906 30.875 13.094 1 93.5 101 THR A N 1
ATOM 833 C CA . THR A 1 101 ? -2.264 29.984 14.195 1 93.5 101 THR A CA 1
ATOM 834 C C . THR A 1 101 ? -1.587 30.438 15.492 1 93.5 101 THR A C 1
ATOM 836 O O . THR A 1 101 ? -2.193 30.391 16.562 1 93.5 101 THR A O 1
ATOM 839 N N . LYS A 1 102 ? -0.381 30.797 15.383 1 91.69 102 LYS A N 1
ATOM 840 C CA . LYS A 1 102 ? 0.358 31.266 16.562 1 91.69 102 LYS A CA 1
ATOM 841 C C . LYS A 1 102 ? -0.182 32.594 17.047 1 91.69 102 LYS A C 1
ATOM 843 O O . LYS A 1 102 ? -0.356 32.781 18.266 1 91.69 102 LYS A O 1
ATOM 848 N N . GLU A 1 103 ? -0.427 33.469 16.141 1 95 103 GLU A N 1
ATOM 849 C CA . GLU A 1 103 ? -0.842 34.844 16.469 1 95 103 GLU A CA 1
ATOM 850 C C . GLU A 1 103 ? -2.252 34.844 17.062 1 95 103 GLU A C 1
ATOM 852 O O . GLU A 1 103 ? -2.545 35.656 17.953 1 95 103 GLU A O 1
ATOM 857 N N . HIS A 1 104 ? -3.127 34.031 16.547 1 95.38 104 HIS A N 1
ATOM 858 C CA . HIS A 1 104 ? -4.531 34.125 16.938 1 95.38 104 HIS A CA 1
ATOM 859 C C . HIS A 1 104 ? -4.973 32.875 17.703 1 95.38 104 HIS A C 1
ATOM 861 O O . HIS A 1 104 ? -6.156 32.719 18.016 1 95.38 104 HIS A O 1
ATOM 867 N N . SER A 1 105 ? -4.047 31.859 17.953 1 93.88 105 SER A N 1
ATOM 868 C CA . SER A 1 105 ? -4.258 30.656 18.766 1 93.88 105 SER A CA 1
ATOM 869 C C . SER A 1 105 ? -5.309 29.75 18.141 1 93.88 105 SER A C 1
ATOM 871 O O . SER A 1 105 ? -6.23 29.297 18.828 1 93.88 105 SER A O 1
ATOM 873 N N . TYR A 1 106 ? -5.312 29.672 16.891 1 96 106 TYR A N 1
ATOM 874 C CA . TYR A 1 106 ? -6.152 28.672 16.25 1 96 106 TYR A CA 1
ATOM 875 C C . TYR A 1 106 ? -5.711 27.266 16.625 1 96 106 TYR A C 1
ATOM 877 O O . TYR A 1 106 ? -4.516 26.984 16.719 1 96 106 TYR A O 1
ATOM 885 N N . LYS A 1 107 ? -6.602 26.406 16.797 1 94.88 107 LYS A N 1
ATOM 886 C CA . LYS A 1 107 ? -6.293 25.047 17.219 1 94.88 107 LYS A CA 1
ATOM 887 C C . LYS A 1 107 ? -6.289 24.094 16.031 1 94.88 107 LYS A C 1
ATOM 889 O O . LYS A 1 107 ? -5.617 23.047 16.062 1 94.88 107 LYS A O 1
ATOM 894 N N . HIS A 1 108 ? -7.086 24.484 15.016 1 95.88 108 HIS A N 1
ATOM 895 C CA . HIS A 1 108 ? -7.195 23.609 13.859 1 95.88 108 HIS A CA 1
ATOM 896 C C . HIS A 1 108 ? -7.066 24.391 12.555 1 95.88 108 HIS A C 1
ATOM 898 O O . HIS A 1 108 ? -7.582 25.5 12.438 1 95.88 108 HIS A O 1
ATOM 904 N N . LEU A 1 109 ? -6.262 23.891 11.664 1 96.44 109 LEU A N 1
ATOM 905 C CA . LEU A 1 109 ? -6.223 24.312 10.273 1 96.44 109 LEU A CA 1
ATOM 906 C C . LEU A 1 109 ? -7 23.344 9.391 1 96.44 109 LEU A C 1
ATOM 908 O O . LEU A 1 109 ? -6.66 22.156 9.305 1 96.44 109 LEU A O 1
ATOM 912 N N . ILE A 1 110 ? -8.07 23.844 8.781 1 97 110 ILE A N 1
ATOM 913 C CA . ILE A 1 110 ? -8.93 23 7.957 1 97 110 ILE A CA 1
ATOM 914 C C . ILE A 1 110 ? -8.57 23.188 6.484 1 97 110 ILE A C 1
ATOM 916 O O . ILE A 1 110 ? -8.531 24.312 5.988 1 97 110 ILE A O 1
ATOM 920 N N . LEU A 1 111 ? -8.266 22.141 5.816 1 96.19 111 LEU A N 1
ATOM 921 C CA . LEU A 1 111 ? -7.938 22.172 4.395 1 96.19 111 LEU A CA 1
ATOM 922 C C . LEU A 1 111 ? -8.945 21.359 3.59 1 96.19 111 LEU A C 1
ATOM 924 O O . LEU A 1 111 ? -9.508 20.391 4.09 1 96.19 111 LEU A O 1
ATOM 928 N N . ALA A 1 112 ? -9.133 21.75 2.344 1 95.31 112 ALA A N 1
ATOM 929 C CA . ALA A 1 112 ? -10.188 21.156 1.528 1 95.31 112 ALA A CA 1
ATOM 930 C C . ALA A 1 112 ? -9.633 20.047 0.637 1 95.31 112 ALA A C 1
ATOM 932 O O . ALA A 1 112 ? -10.086 19.859 -0.498 1 95.31 112 ALA A O 1
ATOM 933 N N . HIS A 1 113 ? -8.641 19.422 1.141 1 92.44 113 HIS A N 1
ATOM 934 C CA . HIS A 1 113 ? -8.141 18.266 0.4 1 92.44 113 HIS A CA 1
ATOM 935 C C . HIS A 1 113 ? -9.164 17.141 0.379 1 92.44 113 HIS A C 1
ATOM 937 O O . HIS A 1 113 ? -9.875 16.906 1.367 1 92.44 113 HIS A O 1
ATOM 943 N N . HIS A 1 114 ? -9.227 16.438 -0.74 1 92.44 114 HIS A N 1
ATOM 944 C CA . HIS A 1 114 ? -10.242 15.406 -0.925 1 92.44 114 HIS A CA 1
ATOM 945 C C . HIS A 1 114 ? -9.609 14.086 -1.35 1 92.44 114 HIS A C 1
ATOM 947 O O . HIS A 1 114 ? -8.383 13.938 -1.322 1 92.44 114 HIS A O 1
ATOM 953 N N . LEU A 1 115 ? -10.406 13.164 -1.713 1 90.5 115 LEU A N 1
ATOM 954 C CA . LEU A 1 115 ? -9.953 11.805 -1.979 1 90.5 115 LEU A CA 1
ATOM 955 C C . LEU A 1 115 ? -9.008 11.773 -3.178 1 90.5 115 LEU A C 1
ATOM 957 O O . LEU A 1 115 ? -8.039 11.016 -3.189 1 90.5 115 LEU A O 1
ATOM 961 N N . ASN A 1 116 ? -9.305 12.562 -4.18 1 87.5 116 ASN A N 1
ATOM 962 C CA . ASN A 1 116 ? -8.453 12.602 -5.367 1 87.5 116 ASN A CA 1
ATOM 963 C C . ASN A 1 116 ? -7.043 13.062 -5.023 1 87.5 116 ASN A C 1
ATOM 965 O O . ASN A 1 116 ? -6.07 12.578 -5.605 1 87.5 116 ASN A O 1
ATOM 969 N N . ASP A 1 117 ? -6.988 13.992 -4.082 1 86.94 117 ASP A N 1
ATOM 970 C CA . ASP A 1 117 ? -5.68 14.461 -3.631 1 86.94 117 ASP A CA 1
ATOM 971 C C . ASP A 1 117 ? -4.91 13.336 -2.93 1 86.94 117 ASP A C 1
ATOM 973 O O . ASP A 1 117 ? -3.695 13.211 -3.094 1 86.94 117 ASP A O 1
ATOM 977 N N . ARG A 1 118 ? -5.617 12.617 -2.145 1 89.94 118 ARG A N 1
ATOM 978 C CA . ARG A 1 118 ? -4.988 11.531 -1.407 1 89.94 118 ARG A CA 1
ATOM 979 C C . ARG A 1 118 ? -4.434 10.477 -2.359 1 89.94 118 ARG A C 1
ATOM 981 O O . ARG A 1 118 ? -3.312 10 -2.18 1 89.94 118 ARG A O 1
ATOM 988 N N . LEU A 1 119 ? -5.238 10.102 -3.305 1 88.25 119 LEU A N 1
ATOM 989 C CA . LEU A 1 119 ? -4.805 9.109 -4.281 1 88.25 119 LEU A CA 1
ATOM 990 C C . LEU A 1 119 ? -3.613 9.625 -5.086 1 88.25 119 LEU A C 1
ATOM 992 O O . LEU A 1 119 ? -2.695 8.859 -5.398 1 88.25 119 LEU A O 1
ATOM 996 N N . GLU A 1 120 ? -3.73 10.906 -5.438 1 84.81 120 GLU A N 1
ATOM 997 C CA . GLU A 1 120 ? -2.611 11.516 -6.148 1 84.81 120 GLU A CA 1
ATOM 998 C C . GLU A 1 120 ? -1.317 11.398 -5.348 1 84.81 120 GLU A C 1
ATOM 1000 O O . GLU A 1 120 ? -0.276 11.016 -5.891 1 84.81 120 GLU A O 1
ATOM 1005 N N . TRP A 1 121 ? -1.429 11.734 -4.148 1 84.38 121 TRP A N 1
ATOM 1006 C CA . TRP A 1 121 ? -0.273 11.633 -3.264 1 84.38 121 TRP A CA 1
ATOM 1007 C C . TRP A 1 121 ? 0.224 10.188 -3.191 1 84.38 121 TRP A C 1
ATOM 1009 O O . TRP A 1 121 ? 1.428 9.938 -3.283 1 84.38 121 TRP A O 1
ATOM 1019 N N . PHE A 1 122 ? -0.652 9.281 -3.041 1 89.25 122 PHE A N 1
ATOM 1020 C CA . PHE A 1 122 ? -0.344 7.855 -2.938 1 89.25 122 PHE A CA 1
ATOM 1021 C C . PHE A 1 122 ? 0.446 7.383 -4.152 1 89.25 122 PHE A C 1
ATOM 1023 O O . PHE A 1 122 ? 1.493 6.75 -4.008 1 89.25 122 PHE A O 1
ATOM 1030 N N . LEU A 1 123 ? -0.032 7.746 -5.293 1 85.31 123 LEU A N 1
ATOM 1031 C CA . LEU A 1 123 ? 0.585 7.312 -6.539 1 85.31 123 LEU A CA 1
ATOM 1032 C C . LEU A 1 123 ? 1.93 8 -6.75 1 85.31 123 LEU A C 1
ATOM 1034 O O . LEU A 1 123 ? 2.871 7.387 -7.262 1 85.31 123 LEU A O 1
ATOM 1038 N N . MET A 1 124 ? 1.976 9.211 -6.395 1 82.56 124 MET A N 1
ATOM 1039 C CA . MET A 1 124 ? 3.236 9.938 -6.504 1 82.56 124 MET A CA 1
ATOM 1040 C C . MET A 1 124 ? 4.312 9.297 -5.633 1 82.56 124 MET A C 1
ATOM 1042 O O . MET A 1 124 ? 5.445 9.102 -6.082 1 82.56 124 MET A O 1
ATOM 1046 N N . GLN A 1 125 ? 3.949 9 -4.402 1 85.38 125 GLN A N 1
ATOM 1047 C CA . GLN A 1 125 ? 4.91 8.391 -3.49 1 85.38 125 GLN A CA 1
ATOM 1048 C C . GLN A 1 125 ? 5.293 6.988 -3.957 1 85.38 125 GLN A C 1
ATOM 1050 O O . GLN A 1 125 ? 6.449 6.578 -3.826 1 85.38 125 GLN A O 1
ATOM 1055 N N . LEU A 1 126 ? 4.336 6.27 -4.484 1 88.12 126 LEU A N 1
ATOM 1056 C CA . LEU A 1 126 ? 4.602 4.941 -5.023 1 88.12 126 LEU A CA 1
ATOM 1057 C C . LEU A 1 126 ? 5.676 4.996 -6.105 1 88.12 126 LEU A C 1
ATOM 1059 O O . LEU A 1 126 ? 6.527 4.113 -6.184 1 88.12 126 LEU A O 1
ATOM 1063 N N . SER A 1 127 ? 5.617 6.031 -6.891 1 84 127 SER A N 1
ATOM 1064 C CA . SER A 1 127 ? 6.535 6.18 -8.016 1 84 127 SER A CA 1
ATOM 1065 C C . SER A 1 127 ? 7.93 6.582 -7.543 1 84 127 SER A C 1
ATOM 1067 O O . SER A 1 127 ? 8.906 6.43 -8.273 1 84 127 SER A O 1
ATOM 1069 N N . LYS A 1 128 ? 8.039 7.035 -6.34 1 79.94 128 LYS A N 1
ATOM 1070 C CA . LYS A 1 128 ? 9.32 7.527 -5.832 1 79.94 128 LYS A CA 1
ATOM 1071 C C . LYS A 1 128 ? 10.016 6.473 -4.98 1 79.94 128 LYS A C 1
ATOM 1073 O O . LYS A 1 128 ? 11.211 6.586 -4.699 1 79.94 128 LYS A O 1
ATOM 1078 N N . GLY A 1 129 ? 9.297 5.453 -4.695 1 86.5 129 GLY A N 1
ATOM 1079 C CA . GLY A 1 129 ? 9.859 4.473 -3.779 1 86.5 129 GLY A CA 1
ATOM 1080 C C . GLY A 1 129 ? 9.508 4.75 -2.328 1 86.5 129 GLY A C 1
ATOM 1081 O O . GLY A 1 129 ? 10.273 5.398 -1.614 1 86.5 129 GLY A O 1
ATOM 1082 N N . ALA A 1 130 ? 8.398 4.199 -1.887 1 86.25 130 ALA A N 1
ATOM 1083 C CA . ALA A 1 130 ? 7.906 4.523 -0.551 1 86.25 130 ALA A CA 1
ATOM 1084 C C . ALA A 1 130 ? 7.281 3.297 0.111 1 86.25 130 ALA A C 1
ATOM 1086 O O . ALA A 1 130 ? 6.688 2.453 -0.564 1 86.25 130 ALA A O 1
ATOM 1087 N N . GLY A 1 131 ? 7.473 3.246 1.403 1 89.81 131 GLY A N 1
ATOM 1088 C CA . GLY A 1 131 ? 6.758 2.254 2.189 1 89.81 131 GLY A CA 1
ATOM 1089 C C . GLY A 1 131 ? 5.352 2.688 2.561 1 89.81 131 GLY A C 1
ATOM 1090 O O . GLY A 1 131 ? 4.898 3.756 2.148 1 89.81 131 GLY A O 1
ATOM 1091 N N . LEU A 1 132 ? 4.699 1.817 3.279 1 91.88 132 LEU A N 1
ATOM 1092 C CA . LEU A 1 132 ? 3.289 2.016 3.598 1 91.88 132 LEU A CA 1
ATOM 1093 C C . LEU A 1 132 ? 3.082 3.318 4.363 1 91.88 132 LEU A C 1
ATOM 1095 O O . LEU A 1 132 ? 2.115 4.043 4.113 1 91.88 132 LEU A O 1
ATOM 1099 N N . ASN A 1 133 ? 3.975 3.643 5.281 1 87.5 133 ASN A N 1
ATOM 1100 C CA . ASN A 1 133 ? 3.857 4.855 6.086 1 87.5 133 ASN A CA 1
ATOM 1101 C C . ASN A 1 133 ? 3.891 6.109 5.215 1 87.5 133 ASN A C 1
ATOM 1103 O O . ASN A 1 133 ? 3.088 7.023 5.41 1 87.5 133 ASN A O 1
ATOM 1107 N N . THR A 1 134 ? 4.805 6.137 4.324 1 85.31 134 THR A N 1
ATOM 1108 C CA . THR A 1 134 ? 4.945 7.281 3.436 1 85.31 134 THR A CA 1
ATOM 1109 C C . THR A 1 134 ? 3.785 7.348 2.447 1 85.31 134 THR A C 1
ATOM 1111 O O . THR A 1 134 ? 3.273 8.43 2.154 1 85.31 134 THR A O 1
ATOM 1114 N N . LEU A 1 135 ? 3.389 6.172 1.98 1 91.31 135 LEU A N 1
ATOM 1115 C CA . LEU A 1 135 ? 2.277 6.109 1.037 1 91.31 135 LEU A CA 1
ATOM 1116 C C . LEU A 1 135 ? 1.009 6.691 1.65 1 91.31 135 LEU A C 1
ATOM 1118 O O . LEU A 1 135 ? 0.215 7.328 0.956 1 91.31 135 LEU A O 1
ATOM 1122 N N . LEU A 1 136 ? 0.904 6.465 2.955 1 91.94 136 LEU A N 1
ATOM 1123 C CA . LEU A 1 136 ? -0.336 6.828 3.631 1 91.94 136 LEU A CA 1
ATOM 1124 C C . LEU A 1 136 ? -0.138 8.062 4.504 1 91.94 136 LEU A C 1
ATOM 1126 O O . LEU A 1 136 ? -0.876 8.273 5.469 1 91.94 136 LEU A O 1
ATOM 1130 N N . SER A 1 137 ? 0.861 8.852 4.172 1 85.88 137 SER A N 1
ATOM 1131 C CA . SER A 1 137 ? 1.229 9.977 5.023 1 85.88 137 SER A CA 1
ATOM 1132 C C . SER A 1 137 ? 0.201 11.102 4.926 1 85.88 137 SER A C 1
ATOM 1134 O O . SER A 1 137 ? 0.15 11.984 5.789 1 85.88 137 SER A O 1
ATOM 1136 N N . PHE A 1 138 ? -0.648 11.086 3.91 1 85.44 138 PHE A N 1
ATOM 1137 C CA . PHE A 1 138 ? -1.707 12.07 3.727 1 85.44 138 PHE A CA 1
ATOM 1138 C C . PHE A 1 138 ? -2.947 11.688 4.523 1 85.44 138 PHE A C 1
ATOM 1140 O O . PHE A 1 138 ? -3.812 10.969 4.027 1 85.44 138 PHE A O 1
ATOM 1147 N N . GLN A 1 139 ? -3.098 12.188 5.762 1 87.44 139 GLN A N 1
ATOM 1148 C CA . GLN A 1 139 ? -4.125 11.742 6.699 1 87.44 139 GLN A CA 1
ATOM 1149 C C . GLN A 1 139 ? -5.18 12.828 6.914 1 87.44 139 GLN A C 1
ATOM 1151 O O . GLN A 1 139 ? -4.945 13.992 6.605 1 87.44 139 GLN A O 1
ATOM 1156 N N . ALA A 1 140 ? -6.297 12.344 7.426 1 89.38 140 ALA A N 1
ATOM 1157 C CA . ALA A 1 140 ? -7.41 13.25 7.688 1 89.38 140 ALA A CA 1
ATOM 1158 C C . ALA A 1 140 ? -7.109 14.164 8.875 1 89.38 140 ALA A C 1
ATOM 1160 O O . ALA A 1 140 ? -7.59 15.297 8.93 1 89.38 140 ALA A O 1
ATOM 1161 N N . TYR A 1 141 ? -6.387 13.688 9.82 1 88.5 141 TYR A N 1
ATOM 1162 C CA . TYR A 1 141 ? -5.98 14.43 11.008 1 88.5 141 TYR A CA 1
ATOM 1163 C C . TYR A 1 141 ? -4.477 14.328 11.234 1 88.5 141 TYR A C 1
ATOM 1165 O O . TYR A 1 141 ? -3.936 13.219 11.328 1 88.5 141 TYR A O 1
ATOM 1173 N N . GLU A 1 142 ? -3.809 15.461 11.25 1 86.31 142 GLU A N 1
ATOM 1174 C CA . GLU A 1 142 ? -2.367 15.523 11.469 1 86.31 142 GLU A CA 1
ATOM 1175 C C . GLU A 1 142 ? -2.02 16.5 12.594 1 86.31 142 GLU A C 1
ATOM 1177 O O . GLU A 1 142 ? -2.238 17.703 12.461 1 86.31 142 GLU A O 1
ATOM 1182 N N . LYS A 1 143 ? -1.374 15.984 13.602 1 84.12 143 LYS A N 1
ATOM 1183 C CA . LYS A 1 143 ? -0.983 16.828 14.719 1 84.12 143 LYS A CA 1
ATOM 1184 C C . LYS A 1 143 ? 0.311 17.578 14.422 1 84.12 143 LYS A C 1
ATOM 1186 O O . LYS A 1 143 ? 1.249 17.016 13.859 1 84.12 143 LYS A O 1
ATOM 1191 N N . ARG A 1 144 ? 0.275 18.797 14.688 1 84.38 144 ARG A N 1
ATOM 1192 C CA . ARG A 1 144 ? 1.46 19.641 14.641 1 84.38 144 ARG A CA 1
ATOM 1193 C C . ARG A 1 144 ? 1.834 20.125 16.031 1 84.38 144 ARG A C 1
ATOM 1195 O O . ARG A 1 144 ? 1.232 19.703 17.031 1 84.38 144 ARG A O 1
ATOM 1202 N N . GLU A 1 145 ? 2.867 20.922 16.125 1 77.56 145 GLU A N 1
ATOM 1203 C CA . GLU A 1 145 ? 3.35 21.359 17.438 1 77.56 145 GLU A CA 1
ATOM 1204 C C . GLU A 1 145 ? 2.277 22.156 18.172 1 77.56 145 GLU A C 1
ATOM 1206 O O . GLU A 1 145 ? 2.008 21.891 19.344 1 77.56 145 GLU A O 1
ATOM 1211 N N . SER A 1 146 ? 1.636 23.078 17.562 1 83.62 146 SER A N 1
ATOM 1212 C CA . SER A 1 146 ? 0.725 23.969 18.266 1 83.62 146 SER A CA 1
ATOM 1213 C C . SER A 1 146 ? -0.688 23.891 17.703 1 83.62 146 SER A C 1
ATOM 1215 O O . SER A 1 146 ? -1.604 24.547 18.203 1 83.62 146 SER A O 1
ATOM 1217 N N . TYR A 1 147 ? -0.89 23.203 16.734 1 90.44 147 TYR A N 1
ATOM 1218 C CA . TYR A 1 147 ? -2.197 23.062 16.109 1 90.44 147 TYR A CA 1
ATOM 1219 C C . TYR A 1 147 ? -2.312 21.719 15.398 1 90.44 147 TYR A C 1
ATOM 1221 O O . TYR A 1 147 ? -1.396 20.891 15.469 1 90.44 147 TYR A O 1
ATOM 1229 N N . ALA A 1 148 ? -3.498 21.422 14.812 1 92.25 148 ALA A N 1
ATOM 1230 C CA . ALA A 1 148 ? -3.701 20.203 14.039 1 92.25 148 ALA A CA 1
ATOM 1231 C C . ALA A 1 148 ? -4.301 20.516 12.672 1 92.25 148 ALA A C 1
ATOM 1233 O O . ALA A 1 148 ? -5.105 21.453 12.539 1 92.25 148 ALA A O 1
ATOM 1234 N N . ILE A 1 149 ? -3.852 19.828 11.719 1 93.31 149 ILE A N 1
ATOM 1235 C CA . ILE A 1 149 ? -4.426 19.922 10.375 1 93.31 149 ILE A CA 1
ATOM 1236 C C . ILE A 1 149 ? -5.562 18.922 10.227 1 93.31 149 ILE A C 1
ATOM 1238 O O . ILE A 1 149 ? -5.406 17.734 10.547 1 93.31 149 ILE A O 1
ATOM 1242 N N . VAL A 1 150 ? -6.691 19.406 9.812 1 94.5 150 VAL A N 1
ATOM 1243 C CA . VAL A 1 150 ? -7.855 18.547 9.609 1 94.5 150 VAL A CA 1
ATOM 1244 C C . VAL A 1 150 ? -8.305 18.625 8.148 1 94.5 150 VAL A C 1
ATOM 1246 O O . VAL A 1 150 ? -8.445 19.703 7.59 1 94.5 150 VAL A O 1
ATOM 1249 N N . ARG A 1 151 ? -8.484 17.547 7.551 1 94.56 151 ARG A N 1
ATOM 1250 C CA . ARG A 1 151 ? -8.977 17.422 6.184 1 94.56 151 ARG A CA 1
ATOM 1251 C C . ARG A 1 151 ? -10.273 16.625 6.141 1 94.56 151 ARG A C 1
ATOM 1253 O O . ARG A 1 151 ? -10.273 15.445 5.781 1 94.56 151 ARG A O 1
ATOM 1260 N N . PRO A 1 152 ? -11.367 17.297 6.344 1 94.44 152 PRO A N 1
ATOM 1261 C CA . PRO A 1 152 ? -12.633 16.594 6.52 1 94.44 152 PRO A CA 1
ATOM 1262 C C . PRO A 1 152 ? -13.117 15.906 5.242 1 94.44 152 PRO A C 1
ATOM 1264 O O . PRO A 1 152 ? -13.914 14.969 5.305 1 94.44 152 PRO A O 1
ATOM 1267 N N . LEU A 1 153 ? -12.641 16.344 4.09 1 93.75 153 LEU A N 1
ATOM 1268 C CA . LEU A 1 153 ? -13.133 15.828 2.818 1 93.75 153 LEU A CA 1
ATOM 1269 C C . LEU A 1 153 ? -12.211 14.75 2.268 1 93.75 153 LEU A C 1
ATOM 1271 O O . LEU A 1 153 ? -12.328 14.359 1.103 1 93.75 153 LEU A O 1
ATOM 1275 N N . LEU A 1 154 ? -11.32 14.234 3.068 1 92.44 154 LEU A N 1
ATOM 1276 C CA . LEU A 1 154 ? -10.242 13.375 2.598 1 92.44 154 LEU A CA 1
ATOM 1277 C C . LEU A 1 154 ? -10.805 12.102 1.974 1 92.44 154 LEU A C 1
ATOM 1279 O O . LEU A 1 154 ? -10.148 11.477 1.133 1 92.44 154 LEU A O 1
ATOM 1283 N N . TYR A 1 155 ? -12.039 11.641 2.307 1 90 155 TYR A N 1
ATOM 1284 C CA . TYR A 1 155 ? -12.641 10.43 1.758 1 90 155 TYR A CA 1
ATOM 1285 C C . TYR A 1 155 ? -13.805 10.773 0.836 1 90 155 TYR A C 1
ATOM 1287 O O . TYR A 1 155 ? -14.641 9.914 0.546 1 90 155 TYR A O 1
ATOM 1295 N N . THR A 1 156 ? -13.852 11.984 0.392 1 90.12 156 THR A N 1
ATOM 1296 C CA . THR A 1 156 ? -14.914 12.438 -0.498 1 90.12 156 THR A CA 1
ATOM 1297 C C . THR A 1 156 ? -14.398 12.602 -1.923 1 90.12 156 THR A C 1
ATOM 1299 O O . THR A 1 156 ? -13.484 13.391 -2.172 1 90.12 156 THR A O 1
ATOM 1302 N N . PRO A 1 157 ? -14.992 11.883 -2.816 1 88.62 157 PRO A N 1
ATOM 1303 C CA . PRO A 1 157 ? -14.57 12.031 -4.211 1 88.62 157 PRO A CA 1
ATOM 1304 C C . PRO A 1 157 ? -14.875 13.422 -4.766 1 88.62 157 PRO A C 1
ATOM 1306 O O . PRO A 1 157 ? -15.891 14.023 -4.414 1 88.62 157 PRO A O 1
ATOM 1309 N N . LYS A 1 158 ? -14.062 13.82 -5.66 1 87.12 158 LYS A N 1
ATOM 1310 C CA . LYS A 1 158 ? -14.211 15.141 -6.273 1 87.12 158 LYS A CA 1
ATOM 1311 C C . LYS A 1 158 ? -15.586 15.289 -6.918 1 87.12 158 LYS A C 1
ATOM 1313 O O . LYS A 1 158 ? -16.188 16.359 -6.859 1 87.12 158 LYS A O 1
ATOM 1318 N N . ASP A 1 159 ? -16.094 14.273 -7.508 1 85.19 159 ASP A N 1
ATOM 1319 C CA . ASP A 1 159 ? -17.391 14.32 -8.18 1 85.19 159 ASP A CA 1
ATOM 1320 C C . ASP A 1 159 ? -18.516 14.633 -7.191 1 85.19 159 ASP A C 1
ATOM 1322 O O . ASP A 1 159 ? -19.5 15.289 -7.543 1 85.19 159 ASP A O 1
ATOM 1326 N N . THR A 1 160 ? -18.391 14.086 -6.066 1 86.88 160 THR A N 1
ATOM 1327 C CA . THR A 1 160 ? -19.375 14.391 -5.023 1 86.88 160 THR A CA 1
ATOM 1328 C C . THR A 1 160 ? -19.344 15.875 -4.676 1 86.88 160 THR A C 1
ATOM 1330 O O . THR A 1 160 ? -20.391 16.484 -4.457 1 86.88 160 THR A O 1
ATOM 1333 N N . LEU A 1 161 ? -18.188 16.484 -4.648 1 88.88 161 LEU A N 1
ATOM 1334 C CA . LEU A 1 161 ? -18.047 17.906 -4.34 1 88.88 161 LEU A CA 1
ATOM 1335 C C . LEU A 1 161 ? -18.641 18.766 -5.449 1 88.88 161 LEU A C 1
ATOM 1337 O O . LEU A 1 161 ? -19.266 19.797 -5.172 1 88.88 161 LEU A O 1
ATOM 1341 N N . LYS A 1 162 ? -18.469 18.328 -6.637 1 86.88 162 LYS A N 1
ATOM 1342 C CA . LYS A 1 162 ? -19.047 19.047 -7.77 1 86.88 162 LYS A CA 1
ATOM 1343 C C . LYS A 1 162 ? -20.562 19.109 -7.668 1 86.88 162 LYS A C 1
ATOM 1345 O O . LYS A 1 162 ? -21.172 20.125 -7.992 1 86.88 162 LYS A O 1
ATOM 1350 N N . THR A 1 163 ? -21.094 18.062 -7.258 1 86.62 163 THR A N 1
ATOM 1351 C CA . THR A 1 163 ? -22.547 17.969 -7.117 1 86.62 163 THR A CA 1
ATOM 1352 C C . THR A 1 163 ? -23.031 18.859 -5.973 1 86.62 163 THR A C 1
ATOM 1354 O O . THR A 1 163 ? -24.062 19.516 -6.086 1 86.62 163 THR A O 1
ATOM 1357 N N . LEU A 1 164 ? -22.266 18.859 -4.953 1 86.12 164 LEU A N 1
ATOM 1358 C CA . LEU A 1 164 ? -22.641 19.625 -3.771 1 86.12 164 LEU A CA 1
ATOM 1359 C C . LEU A 1 164 ? -22.5 21.125 -4.031 1 86.12 164 LEU A C 1
ATOM 1361 O O . LEU A 1 164 ? -23.25 21.938 -3.48 1 86.12 164 LEU A O 1
ATOM 1365 N N . ALA A 1 165 ? -21.5 21.469 -4.824 1 84.31 165 ALA A N 1
ATOM 1366 C CA . ALA A 1 165 ? -21.188 22.875 -5.051 1 84.31 165 ALA A CA 1
ATOM 1367 C C . ALA A 1 165 ? -21.875 23.391 -6.32 1 84.31 165 ALA A C 1
ATOM 1369 O O . ALA A 1 165 ? -21.547 24.469 -6.812 1 84.31 165 ALA A O 1
ATOM 1370 N N . LYS A 1 166 ? -22.766 22.719 -6.852 1 83.06 166 LYS A N 1
ATOM 1371 C CA . LYS A 1 166 ? -23.359 23.031 -8.141 1 83.06 166 LYS A CA 1
ATOM 1372 C C . LYS A 1 166 ? -24.016 24.422 -8.133 1 83.06 166 LYS A C 1
ATOM 1374 O O . LYS A 1 166 ? -23.984 25.125 -9.141 1 83.06 166 LYS A O 1
ATOM 1379 N N . ASP A 1 167 ? -24.422 24.844 -7.027 1 83.81 167 ASP A N 1
ATOM 1380 C CA . ASP A 1 167 ? -25.141 26.109 -6.961 1 83.81 167 ASP A CA 1
ATOM 1381 C C . ASP A 1 167 ? -24.281 27.203 -6.336 1 83.81 167 ASP A C 1
ATOM 1383 O O . ASP A 1 167 ? -24.766 28.312 -6.066 1 83.81 167 ASP A O 1
ATOM 1387 N N . GLN A 1 168 ? -23.094 26.984 -6.145 1 84.44 168 GLN A N 1
ATOM 1388 C CA . GLN A 1 168 ? -22.219 27.953 -5.484 1 84.44 168 GLN A CA 1
ATOM 1389 C C . GLN A 1 168 ? -21.266 28.594 -6.48 1 84.44 168 GLN A C 1
ATOM 1391 O O . GLN A 1 168 ? -20.953 28.016 -7.516 1 84.44 168 GLN A O 1
ATOM 1396 N N . LYS A 1 169 ? -20.953 29.812 -6.18 1 82.44 169 LYS A N 1
ATOM 1397 C CA . LYS A 1 169 ? -19.984 30.516 -7.023 1 82.44 169 LYS A CA 1
ATOM 1398 C C . LYS A 1 169 ? -18.547 30.141 -6.668 1 82.44 169 LYS A C 1
ATOM 1400 O O . LYS A 1 169 ? -18.172 30.156 -5.496 1 82.44 169 LYS A O 1
ATOM 1405 N N . PHE A 1 170 ? -17.859 29.641 -7.594 1 85.12 170 PHE A N 1
ATOM 1406 C CA . PHE A 1 170 ? -16.438 29.359 -7.418 1 85.12 170 PHE A CA 1
ATOM 1407 C C . PHE A 1 170 ? -15.664 29.688 -8.68 1 85.12 170 PHE A C 1
ATOM 1409 O O . PHE A 1 170 ? -16.25 30.062 -9.703 1 85.12 170 PHE A O 1
ATOM 1416 N N . PHE A 1 171 ? -14.352 29.781 -8.5 1 80.31 171 PHE A N 1
ATOM 1417 C CA . PHE A 1 171 ? -13.492 30.172 -9.609 1 80.31 171 PHE A CA 1
ATOM 1418 C C . PHE A 1 171 ? -12.633 29 -10.07 1 80.31 171 PHE A C 1
ATOM 1420 O O . PHE A 1 171 ? -12.133 28.234 -9.258 1 80.31 171 PHE A O 1
ATOM 1427 N N . GLU A 1 172 ? -12.68 28.672 -11.344 1 75.88 172 GLU A N 1
ATOM 1428 C CA . GLU A 1 172 ? -11.844 27.609 -11.891 1 75.88 172 GLU A CA 1
ATOM 1429 C C . GLU A 1 172 ? -10.422 28.109 -12.141 1 75.88 172 GLU A C 1
ATOM 1431 O O . GLU A 1 172 ? -10.219 29.234 -12.578 1 75.88 172 GLU A O 1
ATOM 1436 N N . ASP A 1 173 ? -9.609 27.344 -11.461 1 61.03 173 ASP A N 1
ATOM 1437 C CA . ASP A 1 173 ? -8.203 27.703 -11.656 1 61.03 173 ASP A CA 1
ATOM 1438 C C . ASP A 1 173 ? -7.762 27.422 -13.086 1 61.03 173 ASP A C 1
ATOM 1440 O O . ASP A 1 173 ? -7.695 26.266 -13.508 1 61.03 173 ASP A O 1
ATOM 1444 N N . ASN A 1 174 ? -7.957 28.406 -14.031 1 54.97 174 ASN A N 1
ATOM 1445 C CA . ASN A 1 174 ? -7.473 28.266 -15.398 1 54.97 174 ASN A CA 1
ATOM 1446 C C . ASN A 1 174 ? -5.949 28.344 -15.469 1 54.97 174 ASN A C 1
ATOM 1448 O O . ASN A 1 174 ? -5.383 28.594 -16.531 1 54.97 174 ASN A O 1
ATOM 1452 N N . SER A 1 175 ? -5.418 28.594 -14.398 1 50.75 175 SER A N 1
ATOM 1453 C CA . SER A 1 175 ? -3.971 28.719 -14.555 1 50.75 175 SER A CA 1
ATOM 1454 C C . SER A 1 175 ? -3.387 27.469 -15.227 1 50.75 175 SER A C 1
ATOM 1456 O O . SER A 1 175 ? -3.527 26.359 -14.719 1 50.75 175 SER A O 1
ATOM 1458 N N . ASN A 1 176 ? -3.793 27.312 -16.547 1 44.84 176 ASN A N 1
ATOM 1459 C CA . ASN A 1 176 ? -3.135 26.312 -17.375 1 44.84 176 ASN A CA 1
ATOM 1460 C C . ASN A 1 176 ? -1.729 26 -16.859 1 44.84 176 ASN A C 1
ATOM 1462 O O . ASN A 1 176 ? -0.854 25.625 -17.641 1 44.84 176 ASN A O 1
ATOM 1466 N N . SER A 1 177 ? -1.373 26.734 -15.93 1 42.38 177 SER A N 1
ATOM 1467 C CA . SER A 1 177 ? 0.055 26.609 -15.656 1 42.38 177 SER A CA 1
ATOM 1468 C C . SER A 1 177 ? 0.485 25.156 -15.578 1 42.38 177 SER A C 1
ATOM 1470 O O . SER A 1 177 ? -0.337 24.266 -15.328 1 42.38 177 SER A O 1
ATOM 1472 N N . SER A 1 178 ? 1.684 25.047 -16.125 1 41.25 178 SER A N 1
ATOM 1473 C CA . SER A 1 178 ? 2.645 23.953 -16.094 1 41.25 178 SER A CA 1
ATOM 1474 C C . SER A 1 178 ? 2.578 23.188 -14.773 1 41.25 178 SER A C 1
ATOM 1476 O O . SER A 1 178 ? 3.34 23.469 -13.852 1 41.25 178 SER A O 1
ATOM 1478 N N . LEU A 1 179 ? 1.6 23.391 -14.078 1 47.19 179 LEU A N 1
ATOM 1479 C CA . LEU A 1 179 ? 1.722 22.531 -12.906 1 47.19 179 LEU A CA 1
ATOM 1480 C C . LEU A 1 179 ? 2.5 21.266 -13.242 1 47.19 179 LEU A C 1
ATOM 1482 O O . LEU A 1 179 ? 2.336 20.703 -14.328 1 47.19 179 LEU A O 1
ATOM 1486 N N . LYS A 1 180 ? 3.553 21.203 -12.57 1 50.09 180 LYS A N 1
ATOM 1487 C CA . LYS A 1 180 ? 4.59 20.234 -12.891 1 50.09 180 LYS A CA 1
ATOM 1488 C C . LYS A 1 180 ? 3.977 18.891 -13.32 1 50.09 180 LYS A C 1
ATOM 1490 O O . LYS A 1 180 ? 2.939 18.484 -12.789 1 50.09 180 LYS A O 1
ATOM 1495 N N . PHE A 1 181 ? 4.348 18.656 -14.547 1 49.22 181 PHE A N 1
ATOM 1496 C CA . PHE A 1 181 ? 4.129 17.547 -15.453 1 49.22 181 PHE A CA 1
ATOM 1497 C C . PHE A 1 181 ? 3.781 16.281 -14.68 1 49.22 181 PHE A C 1
ATOM 1499 O O . PHE A 1 181 ? 2.82 15.586 -15.016 1 49.22 181 PHE A O 1
ATOM 1506 N N . LYS A 1 182 ? 4.332 16.438 -13.438 1 60.69 182 LYS A N 1
ATOM 1507 C CA . LYS A 1 182 ? 4.207 15.125 -12.812 1 60.69 182 LYS A CA 1
ATOM 1508 C C . LYS A 1 182 ? 2.887 15 -12.055 1 60.69 182 LYS A C 1
ATOM 1510 O O . LYS A 1 182 ? 2.182 13.992 -12.188 1 60.69 182 LYS A O 1
ATOM 1515 N N . ARG A 1 183 ? 2.533 16.156 -11.32 1 57.91 183 ARG A N 1
ATOM 1516 C CA . ARG A 1 183 ? 1.311 16.062 -10.523 1 57.91 183 ARG A CA 1
ATOM 1517 C C . ARG A 1 183 ? 0.077 16.047 -11.422 1 57.91 183 ARG A C 1
ATOM 1519 O O . ARG A 1 183 ? -0.853 15.273 -11.195 1 57.91 183 ARG A O 1
ATOM 1526 N N . ASN A 1 184 ? 0.099 16.875 -12.352 1 58.44 184 ASN A N 1
ATOM 1527 C CA . ASN A 1 184 ? -1.029 16.922 -13.273 1 58.44 184 ASN A CA 1
ATOM 1528 C C . ASN A 1 184 ? -1.203 15.617 -14.031 1 58.44 184 ASN A C 1
ATOM 1530 O O . ASN A 1 184 ? -2.33 15.195 -14.305 1 58.44 184 ASN A O 1
ATOM 1534 N N . PHE A 1 185 ? -0.002 15.156 -14.25 1 62.28 185 PHE A N 1
ATOM 1535 C CA . PHE A 1 185 ? -0.029 13.875 -14.938 1 62.28 185 PHE A CA 1
ATOM 1536 C C . PHE A 1 185 ? -0.708 12.812 -14.086 1 62.28 185 PHE A C 1
ATOM 1538 O O . PHE A 1 185 ? -1.588 12.094 -14.562 1 62.28 185 PHE A O 1
ATOM 1545 N N . PHE A 1 186 ? -0.42 12.82 -12.875 1 64.75 186 PHE A N 1
ATOM 1546 C CA . PHE A 1 186 ? -0.99 11.82 -11.977 1 64.75 186 PHE A CA 1
ATOM 1547 C C . PHE A 1 186 ? -2.463 12.109 -11.711 1 64.75 186 PHE A C 1
ATOM 1549 O O . PHE A 1 186 ? -3.279 11.188 -11.648 1 64.75 186 PHE A O 1
ATOM 1556 N N . ARG A 1 187 ? -2.727 13.352 -11.648 1 61.19 187 ARG A N 1
ATOM 1557 C CA . ARG A 1 187 ? -4.098 13.742 -11.344 1 61.19 187 ARG A CA 1
ATOM 1558 C C . ARG A 1 187 ? -5.035 13.422 -12.5 1 61.19 187 ARG A C 1
ATOM 1560 O O . ARG A 1 187 ? -6.059 12.766 -12.312 1 61.19 187 ARG A O 1
ATOM 1567 N N . LYS A 1 188 ? -4.664 13.906 -13.547 1 61.88 188 LYS A N 1
ATOM 1568 C CA . LYS A 1 188 ? -5.547 13.805 -14.703 1 61.88 188 LYS A CA 1
ATOM 1569 C C . LYS A 1 188 ? -5.625 12.375 -15.219 1 61.88 188 LYS A C 1
ATOM 1571 O O . LYS A 1 188 ? -6.707 11.875 -15.531 1 61.88 188 LYS A O 1
ATOM 1576 N N . ASN A 1 189 ? -4.504 11.797 -15.188 1 61.72 189 ASN A N 1
ATOM 1577 C CA . ASN A 1 189 ? -4.449 10.523 -15.891 1 61.72 189 ASN A CA 1
ATOM 1578 C C . ASN A 1 189 ? -4.707 9.344 -14.953 1 61.72 189 ASN A C 1
ATOM 1580 O O . ASN A 1 189 ? -5.09 8.266 -15.398 1 61.72 189 ASN A O 1
ATOM 1584 N N . TYR A 1 190 ? -4.547 9.719 -13.719 1 65.12 190 TYR A N 1
ATOM 1585 C CA . TYR A 1 190 ? -4.613 8.555 -12.836 1 65.12 190 TYR A CA 1
ATOM 1586 C C . TYR A 1 190 ? -5.703 8.734 -11.789 1 65.12 190 TYR A C 1
ATOM 1588 O O . TYR A 1 190 ? -6.773 8.133 -11.891 1 65.12 190 TYR A O 1
ATOM 1596 N N . ALA A 1 191 ? -5.555 9.648 -11.039 1 65.19 191 ALA A N 1
ATOM 1597 C CA . ALA A 1 191 ? -6.406 9.766 -9.859 1 65.19 191 ALA A CA 1
ATOM 1598 C C . ALA A 1 191 ? -7.852 10.047 -10.258 1 65.19 191 ALA A C 1
ATOM 1600 O O . ALA A 1 191 ? -8.766 9.352 -9.805 1 65.19 191 ALA A O 1
ATOM 1601 N N . ASN A 1 192 ? -8.055 10.945 -11.156 1 66.5 192 ASN A N 1
ATOM 1602 C CA . ASN A 1 192 ? -9.414 11.328 -11.523 1 66.5 192 ASN A CA 1
ATOM 1603 C C . ASN A 1 192 ? -10.109 10.227 -12.312 1 66.5 192 ASN A C 1
ATOM 1605 O O . ASN A 1 192 ? -11.305 9.977 -12.117 1 66.5 192 ASN A O 1
ATOM 1609 N N . ALA A 1 193 ? -9.32 9.578 -13.141 1 65.44 193 ALA A N 1
ATOM 1610 C CA . ALA A 1 193 ? -9.891 8.508 -13.953 1 65.44 193 ALA A CA 1
ATOM 1611 C C . ALA A 1 193 ? -10.312 7.324 -13.094 1 65.44 193 ALA A C 1
ATOM 1613 O O . ALA A 1 193 ? -11.391 6.754 -13.289 1 65.44 193 ALA A O 1
ATOM 1614 N N . LEU A 1 194 ? -9.523 7.066 -12.148 1 68.31 194 LEU A N 1
ATOM 1615 C CA . LEU A 1 194 ? -9.797 5.938 -11.266 1 68.31 194 LEU A CA 1
ATOM 1616 C C . LEU A 1 194 ? -10.992 6.238 -10.359 1 68.31 194 LEU A C 1
ATOM 1618 O O . LEU A 1 194 ? -11.789 5.348 -10.062 1 68.31 194 LEU A O 1
ATOM 1622 N N . MET A 1 195 ? -11.109 7.453 -10.031 1 70.25 195 MET A N 1
ATOM 1623 C CA . MET A 1 195 ? -12.117 7.863 -9.055 1 70.25 195 MET A CA 1
ATOM 1624 C C . MET A 1 195 ? -13.523 7.766 -9.641 1 70.25 195 MET A C 1
ATOM 1626 O O . MET A 1 195 ? -14.477 7.461 -8.93 1 70.25 195 MET A O 1
ATOM 1630 N N . GLN A 1 196 ? -13.555 8 -10.828 1 69.5 196 GLN A N 1
ATOM 1631 C CA . GLN A 1 196 ? -14.859 8.031 -11.469 1 69.5 196 GLN A CA 1
ATOM 1632 C C . GLN A 1 196 ? -15.578 6.688 -11.32 1 69.5 196 GLN A C 1
ATOM 1634 O O . GLN A 1 196 ? -16.781 6.641 -11.062 1 69.5 196 GLN A O 1
ATOM 1639 N N . ASP A 1 197 ? -14.781 5.645 -11.297 1 71.31 197 ASP A N 1
ATOM 1640 C CA . ASP A 1 197 ? -15.461 4.352 -11.336 1 71.31 197 ASP A CA 1
ATOM 1641 C C . ASP A 1 197 ? -15.133 3.516 -10.102 1 71.31 197 ASP A C 1
ATOM 1643 O O . ASP A 1 197 ? -15.828 2.547 -9.797 1 71.31 197 ASP A O 1
ATOM 1647 N N . TYR A 1 198 ? -14.234 4.02 -9.352 1 81.56 198 TYR A N 1
ATOM 1648 C CA . TYR A 1 198 ? -13.75 3.07 -8.352 1 81.56 198 TYR A CA 1
ATOM 1649 C C . TYR A 1 198 ? -13.539 3.756 -7.012 1 81.56 198 TYR A C 1
ATOM 1651 O O . TYR A 1 198 ? -12.711 3.314 -6.207 1 81.56 198 TYR A O 1
ATOM 1659 N N . SER A 1 199 ? -14.273 4.824 -6.754 1 85.94 199 SER A N 1
ATOM 1660 C CA . SER A 1 199 ? -14.055 5.594 -5.531 1 85.94 199 SER A CA 1
ATOM 1661 C C . SER A 1 199 ? -14.344 4.754 -4.293 1 85.94 199 SER A C 1
ATOM 1663 O O . SER A 1 199 ? -13.609 4.82 -3.307 1 85.94 199 SER A O 1
ATOM 1665 N N . LYS A 1 200 ? -15.414 3.98 -4.324 1 85.88 200 LYS A N 1
ATOM 1666 C CA . LYS A 1 200 ? -15.773 3.164 -3.17 1 85.88 200 LYS A CA 1
ATOM 1667 C C . LYS A 1 200 ? -14.672 2.164 -2.836 1 85.88 200 LYS A C 1
ATOM 1669 O O . LYS A 1 200 ? -14.312 1.996 -1.669 1 85.88 200 LYS A O 1
ATOM 1674 N N . GLY A 1 201 ? -14.156 1.507 -3.859 1 86.94 201 GLY A N 1
ATOM 1675 C CA . GLY A 1 201 ? -13.062 0.563 -3.654 1 86.94 201 GLY A CA 1
ATOM 1676 C C . GLY A 1 201 ? -11.797 1.217 -3.135 1 86.94 201 GLY A C 1
ATOM 1677 O O . GLY A 1 201 ? -11.125 0.668 -2.262 1 86.94 201 GLY A O 1
ATOM 1678 N N . ILE A 1 202 ? -11.562 2.34 -3.607 1 89.25 202 ILE A N 1
ATOM 1679 C CA . ILE A 1 202 ? -10.359 3.064 -3.215 1 89.25 202 ILE A CA 1
ATOM 1680 C C . ILE A 1 202 ? -10.461 3.48 -1.749 1 89.25 202 ILE A C 1
ATOM 1682 O O . ILE A 1 202 ? -9.5 3.344 -0.989 1 89.25 202 ILE A O 1
ATOM 1686 N N . ILE A 1 203 ? -11.602 3.969 -1.367 1 89 203 ILE A N 1
ATOM 1687 C CA . ILE A 1 203 ? -11.836 4.359 0.02 1 89 203 ILE A CA 1
ATOM 1688 C C . ILE A 1 203 ? -11.625 3.154 0.935 1 89 203 ILE A C 1
ATOM 1690 O O . ILE A 1 203 ? -10.953 3.258 1.964 1 89 203 ILE A O 1
ATOM 1694 N N . GLN A 1 204 ? -12.18 2.09 0.501 1 87.5 204 GLN A N 1
ATOM 1695 C CA . GLN A 1 204 ? -12.055 0.872 1.296 1 87.5 204 GLN A CA 1
ATOM 1696 C C . GLN A 1 204 ? -10.602 0.429 1.409 1 87.5 204 GLN A C 1
ATOM 1698 O O . GLN A 1 204 ? -10.156 0.004 2.479 1 87.5 204 GLN A O 1
ATOM 1703 N N . SER A 1 205 ? -9.891 0.454 0.333 1 91.75 205 SER A N 1
ATOM 1704 C CA . SER A 1 205 ? -8.469 0.105 0.361 1 91.75 205 SER A CA 1
ATOM 1705 C C . SER A 1 205 ? -7.699 0.996 1.33 1 91.75 205 SER A C 1
ATOM 1707 O O . SER A 1 205 ? -6.883 0.509 2.111 1 91.75 205 SER A O 1
ATOM 1709 N N . PHE A 1 206 ? -7.996 2.262 1.276 1 92.56 206 PHE A N 1
ATOM 1710 C CA . PHE A 1 206 ? -7.305 3.182 2.172 1 92.56 206 PHE A CA 1
ATOM 1711 C C . PHE A 1 206 ? -7.625 2.863 3.627 1 92.56 206 PHE A C 1
ATOM 1713 O O . PHE A 1 206 ? -6.754 2.959 4.496 1 92.56 206 PHE A O 1
ATOM 1720 N N . LYS A 1 207 ? -8.836 2.543 3.881 1 88.81 207 LYS A N 1
ATOM 1721 C CA . LYS A 1 207 ? -9.211 2.186 5.246 1 88.81 207 LYS A CA 1
ATOM 1722 C C . LYS A 1 207 ? -8.453 0.946 5.719 1 88.81 207 LYS A C 1
ATOM 1724 O O . LYS A 1 207 ? -7.953 0.909 6.844 1 88.81 207 LYS A O 1
ATOM 1729 N N . PHE A 1 208 ? -8.367 -0.042 4.863 1 87.75 208 PHE A N 1
ATOM 1730 C CA . PHE A 1 208 ? -7.621 -1.253 5.184 1 87.75 208 PHE A CA 1
ATOM 1731 C C . PHE A 1 208 ? -6.152 -0.936 5.422 1 87.75 208 PHE A C 1
ATOM 1733 O O . PHE A 1 208 ? -5.562 -1.392 6.406 1 87.75 208 PHE A O 1
ATOM 1740 N N . LEU A 1 209 ? -5.602 -0.213 4.562 1 93.94 209 LEU A N 1
ATOM 1741 C CA . LEU A 1 209 ? -4.18 0.097 4.625 1 93.94 209 LEU A CA 1
ATOM 1742 C C . LEU A 1 209 ? -3.859 0.938 5.855 1 93.94 209 LEU A C 1
ATOM 1744 O O . LEU A 1 209 ? -2.807 0.766 6.473 1 93.94 209 LEU A O 1
ATOM 1748 N N . ASP A 1 210 ? -4.758 1.836 6.164 1 90.5 210 ASP A N 1
ATOM 1749 C CA . ASP A 1 210 ? -4.559 2.645 7.363 1 90.5 210 ASP A CA 1
ATOM 1750 C C . ASP A 1 210 ? -4.527 1.77 8.617 1 90.5 210 ASP A C 1
ATOM 1752 O O . ASP A 1 210 ? -3.707 1.988 9.508 1 90.5 210 ASP A O 1
ATOM 1756 N N . GLN A 1 211 ? -5.414 0.856 8.68 1 87.5 211 GLN A N 1
ATOM 1757 C CA . GLN A 1 211 ? -5.438 -0.071 9.812 1 87.5 211 GLN A CA 1
ATOM 1758 C C . GLN A 1 211 ? -4.148 -0.89 9.875 1 87.5 211 GLN A C 1
ATOM 1760 O O . GLN A 1 211 ? -3.604 -1.111 10.953 1 87.5 211 GLN A O 1
ATOM 1765 N N . GLU A 1 212 ? -3.73 -1.311 8.797 1 89.81 212 GLU A N 1
ATOM 1766 C CA . GLU A 1 212 ? -2.51 -2.111 8.734 1 89.81 212 GLU A CA 1
ATOM 1767 C C . GLU A 1 212 ? -1.285 -1.277 9.094 1 89.81 212 GLU A C 1
ATOM 1769 O O . GLU A 1 212 ? -0.357 -1.776 9.734 1 89.81 212 GLU A O 1
ATOM 1774 N N . LYS A 1 213 ? -1.271 -0.074 8.641 1 89.31 213 LYS A N 1
ATOM 1775 C CA . LYS A 1 213 ? -0.193 0.835 9.016 1 89.31 213 LYS A CA 1
ATOM 1776 C C . LYS A 1 213 ? -0.105 0.986 10.531 1 89.31 213 LYS A C 1
ATOM 1778 O O . LYS A 1 213 ? 0.991 0.992 11.094 1 89.31 213 LYS A O 1
ATOM 1783 N N . GLU A 1 214 ? -1.223 1.087 11.164 1 84.94 214 GLU A N 1
ATOM 1784 C CA . GLU A 1 214 ? -1.251 1.227 12.617 1 84.94 214 GLU A CA 1
ATOM 1785 C C . GLU A 1 214 ? -0.696 -0.019 13.297 1 84.94 214 GLU A C 1
ATOM 1787 O O . GLU A 1 214 ? -0.066 0.076 14.352 1 84.94 214 GLU A O 1
ATOM 1792 N N . ARG A 1 215 ? -0.962 -1.121 12.695 1 83.69 215 ARG A N 1
ATOM 1793 C CA . ARG A 1 215 ? -0.459 -2.373 13.25 1 83.69 215 ARG A CA 1
ATOM 1794 C C . ARG A 1 215 ? 1.05 -2.488 13.062 1 83.69 215 ARG A C 1
ATOM 1796 O O . ARG A 1 215 ? 1.75 -3.021 13.922 1 83.69 215 ARG A O 1
ATOM 1803 N N . LEU A 1 216 ? 1.494 -2.047 11.977 1 86.56 216 LEU A N 1
ATOM 1804 C CA . LEU A 1 216 ? 2.908 -2.137 11.633 1 86.56 216 LEU A CA 1
ATOM 1805 C C . LEU A 1 216 ? 3.727 -1.131 12.438 1 86.56 216 LEU A C 1
ATOM 1807 O O . LEU A 1 216 ? 4.883 -1.394 12.773 1 86.56 216 LEU A O 1
ATOM 1811 N N . TYR A 1 217 ? 3.074 0.006 12.602 1 82.62 217 TYR A N 1
ATOM 1812 C CA . TYR A 1 217 ? 3.787 1.107 13.242 1 82.62 217 TYR A CA 1
ATOM 1813 C C . TYR A 1 217 ? 3.076 1.559 14.508 1 82.62 217 TYR A C 1
ATOM 1815 O O . TYR A 1 217 ? 2.551 2.674 14.57 1 82.62 217 TYR A O 1
ATOM 1823 N N . PRO A 1 218 ? 3.16 0.68 15.422 1 75.62 218 PRO A N 1
ATOM 1824 C CA . PRO A 1 218 ? 2.525 1.084 16.688 1 75.62 218 PRO A CA 1
ATOM 1825 C C . PRO A 1 218 ? 3.174 2.322 17.297 1 75.62 218 PRO A C 1
ATOM 1827 O O . PRO A 1 218 ? 4.371 2.557 17.109 1 75.62 218 PRO A O 1
ATOM 1830 N N . LEU A 1 219 ? 2.369 3.121 17.844 1 71.31 219 LEU A N 1
ATOM 1831 C CA . LEU A 1 219 ? 2.891 4.328 18.484 1 71.31 219 LEU A CA 1
ATOM 1832 C C . LEU A 1 219 ? 3.807 3.984 19.641 1 71.31 219 LEU A C 1
ATOM 1834 O O . LEU A 1 219 ? 3.514 3.074 20.422 1 71.31 219 LEU A O 1
ATOM 1838 N N . THR A 1 220 ? 5.012 4.488 19.453 1 78.38 220 THR A N 1
ATOM 1839 C CA . THR A 1 220 ? 5.973 4.363 20.531 1 78.38 220 THR A CA 1
ATOM 1840 C C . THR A 1 220 ? 5.934 5.594 21.438 1 78.38 220 THR A C 1
ATOM 1842 O O . THR A 1 220 ? 5.594 6.691 20.984 1 78.38 220 THR A O 1
ATOM 1845 N N . ILE A 1 221 ? 6.227 5.363 22.656 1 83.5 221 ILE A N 1
ATOM 1846 C CA . ILE A 1 221 ? 6.254 6.465 23.625 1 83.5 221 ILE A CA 1
ATOM 1847 C C . ILE A 1 221 ? 7.402 7.41 23.281 1 83.5 221 ILE A C 1
ATOM 1849 O O . ILE A 1 221 ? 8.547 6.98 23.125 1 83.5 221 ILE A O 1
ATOM 1853 N N . VAL A 1 222 ? 7.027 8.602 23.047 1 89.31 222 VAL A N 1
ATOM 1854 C CA . VAL A 1 222 ? 8.016 9.641 22.766 1 89.31 222 VAL A CA 1
ATOM 1855 C C . VAL A 1 222 ? 8.133 10.578 23.953 1 89.31 222 VAL A C 1
ATOM 1857 O O . VAL A 1 222 ? 7.121 10.969 24.547 1 89.31 222 VAL A O 1
ATOM 1860 N N . SER A 1 223 ? 9.352 10.852 24.359 1 91 223 SER A N 1
ATOM 1861 C CA . SER A 1 223 ? 9.609 11.766 25.469 1 91 223 SER A CA 1
ATOM 1862 C C . SER A 1 223 ? 10.453 12.945 25.016 1 91 223 SER A C 1
ATOM 1864 O O . SER A 1 223 ? 11.062 12.914 23.938 1 91 223 SER A O 1
ATOM 1866 N N . GLN A 1 224 ? 10.344 13.977 25.797 1 91.62 224 GLN A N 1
ATOM 1867 C CA . GLN A 1 224 ? 11.109 15.188 25.516 1 91.62 224 GLN A CA 1
ATOM 1868 C C . GLN A 1 224 ? 11.789 15.727 26.766 1 91.62 224 GLN A C 1
ATOM 1870 O O . GLN A 1 224 ? 11.195 15.719 27.844 1 91.62 224 GLN A O 1
ATOM 1875 N N . MET A 1 225 ? 13.102 16.062 26.641 1 90.81 225 MET A N 1
ATOM 1876 C CA . MET A 1 225 ? 13.898 16.656 27.719 1 90.81 225 MET A CA 1
ATOM 1877 C C . MET A 1 225 ? 14.906 17.656 27.156 1 90.81 225 MET A C 1
ATOM 1879 O O . MET A 1 225 ? 15.711 17.297 26.281 1 90.81 225 MET A O 1
ATOM 1883 N N . HIS A 1 226 ? 14.859 18.891 27.672 1 90 226 HIS A N 1
ATOM 1884 C CA . HIS A 1 226 ? 15.812 19.922 27.297 1 90 226 HIS A CA 1
ATOM 1885 C C . HIS A 1 226 ? 15.82 20.156 25.781 1 90 226 HIS A C 1
ATOM 1887 O O . HIS A 1 226 ? 16.891 20.172 25.156 1 90 226 HIS A O 1
ATOM 1893 N N . GLY A 1 227 ? 14.672 20.109 25.203 1 87.06 227 GLY A N 1
ATOM 1894 C CA . GLY A 1 227 ? 14.547 20.406 23.781 1 87.06 227 GLY A CA 1
ATOM 1895 C C . GLY A 1 227 ? 14.891 19.219 22.891 1 87.06 227 GLY A C 1
ATOM 1896 O O . GLY A 1 227 ? 14.875 19.312 21.672 1 87.06 227 GLY A O 1
ATOM 1897 N N . ILE A 1 228 ? 15.242 18.141 23.562 1 93.12 228 ILE A N 1
ATOM 1898 C CA . ILE A 1 228 ? 15.586 16.922 22.812 1 93.12 228 ILE A CA 1
ATOM 1899 C C . ILE A 1 228 ? 14.422 15.938 22.875 1 93.12 228 ILE A C 1
ATOM 1901 O O . ILE A 1 228 ? 13.953 15.594 23.969 1 93.12 228 ILE A O 1
ATOM 1905 N N . THR A 1 229 ? 13.977 15.508 21.75 1 94.19 229 THR A N 1
ATOM 1906 C CA . THR A 1 229 ? 12.961 14.469 21.656 1 94.19 229 THR A CA 1
ATOM 1907 C C . THR A 1 229 ? 13.602 13.094 21.5 1 94.19 229 THR A C 1
ATOM 1909 O O . THR A 1 229 ? 14.531 12.922 20.703 1 94.19 229 THR A O 1
ATOM 1912 N N . PHE A 1 230 ? 13.156 12.133 22.328 1 94 230 PHE A N 1
ATOM 1913 C CA . PHE A 1 230 ? 13.789 10.82 22.203 1 94 230 PHE A CA 1
ATOM 1914 C C . PHE A 1 230 ? 12.766 9.711 22.406 1 94 230 PHE A C 1
ATOM 1916 O O . PHE A 1 230 ? 11.695 9.938 22.984 1 94 230 PHE A O 1
ATOM 1923 N N . PHE A 1 231 ? 13.023 8.539 21.891 1 93.19 231 PHE A N 1
ATOM 1924 C CA . PHE A 1 231 ? 12.195 7.344 21.984 1 93.19 231 PHE A CA 1
ATOM 1925 C C . PHE A 1 231 ? 13.047 6.086 21.891 1 93.19 231 PHE A C 1
ATOM 1927 O O . PHE A 1 231 ? 14.219 6.152 21.516 1 93.19 231 PHE A O 1
ATOM 1934 N N . LYS A 1 232 ? 12.445 4.961 22.312 1 91 232 LYS A N 1
ATOM 1935 C CA . LYS A 1 232 ? 13.18 3.701 22.234 1 91 232 LYS A CA 1
ATOM 1936 C C . LYS A 1 232 ? 13.414 3.285 20.797 1 91 232 LYS A C 1
ATOM 1938 O O . LYS A 1 232 ? 12.492 3.324 19.969 1 91 232 LYS A O 1
ATOM 1943 N N . HIS A 1 233 ? 14.633 2.963 20.562 1 87.94 233 HIS A N 1
ATOM 1944 C CA . HIS A 1 233 ? 15 2.553 19.219 1 87.94 233 HIS A CA 1
ATOM 1945 C C . HIS A 1 233 ? 14.367 1.213 18.859 1 87.94 233 HIS A C 1
ATOM 1947 O O . HIS A 1 233 ? 14.367 0.285 19.672 1 87.94 233 HIS A O 1
ATOM 1953 N N . SER A 1 234 ? 13.719 1.115 17.734 1 82.81 234 SER A N 1
ATOM 1954 C CA . SER A 1 234 ? 13.055 -0.092 17.234 1 82.81 234 SER A CA 1
ATOM 1955 C C . SER A 1 234 ? 13.125 -0.181 15.719 1 82.81 234 SER A C 1
ATOM 1957 O O . SER A 1 234 ? 13.766 0.648 15.07 1 82.81 234 SER A O 1
ATOM 1959 N N . GLN A 1 235 ? 12.492 -1.249 15.219 1 78.75 235 GLN A N 1
ATOM 1960 C CA . GLN A 1 235 ? 12.453 -1.431 13.766 1 78.75 235 GLN A CA 1
ATOM 1961 C C . GLN A 1 235 ? 11.68 -0.299 13.094 1 78.75 235 GLN A C 1
ATOM 1963 O O . GLN A 1 235 ? 11.867 -0.041 11.898 1 78.75 235 GLN A O 1
ATOM 1968 N N . ASN A 1 236 ? 11.047 0.484 13.961 1 84.25 236 ASN A N 1
ATOM 1969 C CA . ASN A 1 236 ? 10.219 1.556 13.414 1 84.25 236 ASN A CA 1
ATOM 1970 C C . ASN A 1 236 ? 10.852 2.926 13.664 1 84.25 236 ASN A C 1
ATOM 1972 O O . ASN A 1 236 ? 10.164 3.947 13.594 1 84.25 236 ASN A O 1
ATOM 1976 N N . ALA A 1 237 ? 12.086 2.91 13.906 1 88.06 237 ALA A N 1
ATOM 1977 C CA . ALA A 1 237 ? 12.758 4.152 14.289 1 88.06 237 ALA A CA 1
ATOM 1978 C C . ALA A 1 237 ? 12.617 5.207 13.195 1 88.06 237 ALA A C 1
ATOM 1980 O O . ALA A 1 237 ? 12.375 6.383 13.484 1 88.06 237 ALA A O 1
ATOM 1981 N N . LEU A 1 238 ? 12.805 4.75 12.023 1 86.81 238 LEU A N 1
ATOM 1982 C CA . LEU A 1 238 ? 12.711 5.703 10.922 1 86.81 238 LEU A CA 1
ATOM 1983 C C . LEU A 1 238 ? 11.312 6.301 10.836 1 86.81 238 LEU A C 1
ATOM 1985 O O . LEU A 1 238 ? 11.156 7.484 10.531 1 86.81 238 LEU A O 1
ATOM 1989 N N . PHE A 1 239 ? 10.359 5.512 11.086 1 86.25 239 PHE A N 1
ATOM 1990 C CA . PHE A 1 239 ? 8.977 5.977 11.102 1 86.25 239 PHE A CA 1
ATOM 1991 C C . PHE A 1 239 ? 8.773 7.039 12.172 1 86.25 239 PHE A C 1
ATOM 1993 O O . PHE A 1 239 ? 8.148 8.07 11.922 1 86.25 239 PHE A O 1
ATOM 2000 N N . MET A 1 240 ? 9.305 6.797 13.289 1 87.88 240 MET A N 1
ATOM 2001 C CA . MET A 1 240 ? 9.156 7.723 14.406 1 87.88 240 MET A CA 1
ATOM 2002 C C . MET A 1 240 ? 9.867 9.039 14.117 1 87.88 240 MET A C 1
ATOM 2004 O O . MET A 1 240 ? 9.344 10.109 14.43 1 87.88 240 MET A O 1
ATOM 2008 N N . VAL A 1 241 ? 11.008 8.914 13.508 1 90.62 241 VAL A N 1
ATOM 2009 C CA . VAL A 1 241 ? 11.75 10.117 13.148 1 90.62 241 VAL A CA 1
ATOM 2010 C C . VAL A 1 241 ? 10.938 10.953 12.164 1 90.62 241 VAL A C 1
ATOM 2012 O O . VAL A 1 241 ? 10.812 12.172 12.32 1 90.62 241 VAL A O 1
ATOM 2015 N N . ASP A 1 242 ? 10.383 10.289 11.219 1 87.12 242 ASP A N 1
ATOM 2016 C CA . ASP A 1 242 ? 9.562 10.969 10.211 1 87.12 242 ASP A CA 1
ATOM 2017 C C . ASP A 1 242 ? 8.359 11.641 10.852 1 87.12 242 ASP A C 1
ATOM 2019 O O . ASP A 1 242 ? 8.039 12.789 10.539 1 87.12 242 ASP A O 1
ATOM 2023 N N . LYS A 1 243 ? 7.742 10.938 11.703 1 85.31 243 LYS A N 1
ATOM 2024 C CA . LYS A 1 243 ? 6.562 11.453 12.391 1 85.31 243 LYS A CA 1
ATOM 2025 C C . LYS A 1 243 ? 6.898 12.688 13.219 1 85.31 243 LYS A C 1
ATOM 2027 O O . LYS A 1 243 ? 6.184 13.688 13.18 1 85.31 243 LYS A O 1
ATOM 2032 N N . ILE A 1 244 ? 7.973 12.625 13.914 1 88.19 244 ILE A N 1
ATOM 2033 C CA . ILE A 1 244 ? 8.375 13.711 14.805 1 88.19 244 ILE A CA 1
ATOM 2034 C C . ILE A 1 244 ? 8.766 14.938 13.984 1 88.19 244 ILE A C 1
ATOM 2036 O O . ILE A 1 244 ? 8.406 16.062 14.336 1 88.19 244 ILE A O 1
ATOM 2040 N N . LEU A 1 245 ? 9.43 14.734 12.953 1 87.81 245 LEU A N 1
ATOM 2041 C CA . LEU A 1 245 ? 9.836 15.852 12.102 1 87.81 245 LEU A CA 1
ATOM 2042 C C . LEU A 1 245 ? 8.633 16.516 11.453 1 87.81 245 LEU A C 1
ATOM 2044 O O . LEU A 1 245 ? 8.594 17.734 11.312 1 87.81 245 LEU A O 1
ATOM 2048 N N . LYS A 1 246 ? 7.723 15.75 11.086 1 80.88 246 LYS A N 1
ATOM 2049 C CA . LYS A 1 246 ? 6.488 16.297 10.539 1 80.88 246 LYS A CA 1
ATOM 2050 C C . LYS A 1 246 ? 5.77 17.156 11.57 1 80.88 246 LYS A C 1
ATOM 2052 O O . LYS A 1 246 ? 5.238 18.219 11.242 1 80.88 246 LYS A O 1
ATOM 2057 N N . GLN A 1 247 ? 5.75 16.641 12.742 1 81.81 247 GLN A N 1
ATOM 2058 C CA . GLN A 1 247 ? 5.156 17.406 13.836 1 81.81 247 GLN A CA 1
ATOM 2059 C C . GLN A 1 247 ? 5.863 18.75 14.008 1 81.81 247 GLN A C 1
ATOM 2061 O O . GLN A 1 247 ? 5.238 19.734 14.391 1 81.81 247 GLN A O 1
ATOM 2066 N N . LYS A 1 248 ? 7.109 18.703 13.656 1 80.75 248 LYS A N 1
ATOM 2067 C CA . LYS A 1 248 ? 7.902 19.922 13.766 1 80.75 248 LYS A CA 1
ATOM 2068 C C . LYS A 1 248 ? 7.855 20.719 12.469 1 80.75 248 LYS A C 1
ATOM 2070 O O . LYS A 1 248 ? 8.578 21.703 12.312 1 80.75 248 LYS A O 1
ATOM 2075 N N . GLY A 1 249 ? 7.082 20.203 11.555 1 72.81 249 GLY A N 1
ATOM 2076 C CA . GLY A 1 249 ? 6.82 20.953 10.336 1 72.81 249 GLY A CA 1
ATOM 2077 C C . GLY A 1 249 ? 7.77 20.594 9.203 1 72.81 249 GLY A C 1
ATOM 2078 O O . GLY A 1 249 ? 7.895 21.344 8.234 1 72.81 249 GLY A O 1
ATOM 2079 N N . TYR A 1 250 ? 8.539 19.562 9.359 1 80.12 250 TYR A N 1
ATOM 2080 C CA . TYR A 1 250 ? 9.5 19.188 8.336 1 80.12 250 TYR A CA 1
ATOM 2081 C C . TYR A 1 250 ? 9.172 17.812 7.758 1 80.12 250 TYR A C 1
ATOM 2083 O O . TYR A 1 250 ? 9 16.844 8.5 1 80.12 250 TYR A O 1
ATOM 2091 N N . VAL A 1 251 ? 9.125 17.75 6.43 1 75.38 251 VAL A N 1
ATOM 2092 C CA . VAL A 1 251 ? 8.859 16.484 5.746 1 75.38 251 VAL A CA 1
ATOM 2093 C C . VAL A 1 251 ? 10.141 15.961 5.109 1 75.38 251 VAL A C 1
ATOM 2095 O O . VAL A 1 251 ? 10.742 16.641 4.273 1 75.38 251 VAL A O 1
ATOM 2098 N N . LEU A 1 252 ? 10.516 14.734 5.445 1 82 252 LEU A N 1
ATOM 2099 C CA . LEU A 1 252 ? 11.734 14.117 4.922 1 82 252 LEU A CA 1
ATOM 2100 C C . LEU A 1 252 ? 11.555 13.703 3.467 1 82 252 LEU A C 1
ATOM 2102 O O . LEU A 1 252 ? 10.5 13.188 3.09 1 82 252 LEU A O 1
ATOM 2106 N N . SER A 1 253 ? 12.57 13.977 2.701 1 76.31 253 SER A N 1
ATOM 2107 C CA . SER A 1 253 ? 12.617 13.406 1.357 1 76.31 253 SER A CA 1
ATOM 2108 C C . SER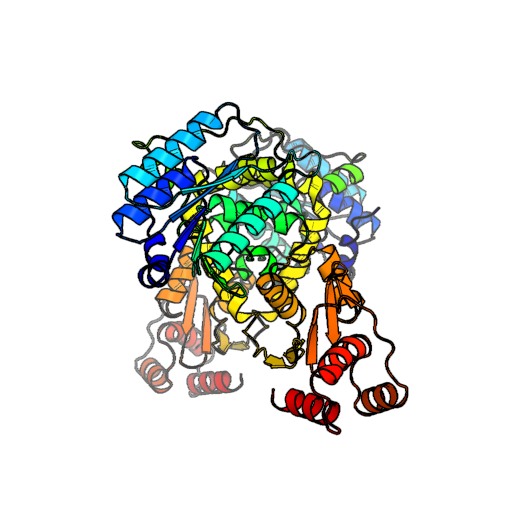 A 1 253 ? 13.047 11.945 1.387 1 76.31 253 SER A C 1
ATOM 2110 O O . SER A 1 253 ? 13.523 11.453 2.412 1 76.31 253 SER A O 1
ATOM 2112 N N . PHE A 1 254 ? 12.914 11.297 0.241 1 71.81 254 PHE A N 1
ATOM 2113 C CA . PHE A 1 254 ? 13.352 9.914 0.132 1 71.81 254 PHE A CA 1
ATOM 2114 C C . PHE A 1 254 ? 14.852 9.789 0.371 1 71.81 254 PHE A C 1
ATOM 2116 O O . PHE A 1 254 ? 15.305 8.898 1.092 1 71.81 254 PHE A O 1
ATOM 2123 N N . SER A 1 255 ? 15.477 10.664 -0.277 1 80.69 255 SER A N 1
ATOM 2124 C CA . SER A 1 255 ? 16.938 10.656 -0.146 1 80.69 255 SER A CA 1
ATOM 2125 C C . SER A 1 255 ? 17.359 10.852 1.305 1 80.69 255 SER A C 1
ATOM 2127 O O . SER A 1 255 ? 18.312 10.227 1.766 1 80.69 255 SER A O 1
ATOM 2129 N N . GLN A 1 256 ? 16.609 11.672 1.967 1 86.94 256 GLN A N 1
ATOM 2130 C CA . GLN A 1 256 ? 16.922 11.922 3.371 1 86.94 256 GLN A CA 1
ATOM 2131 C C . GLN A 1 256 ? 16.656 10.688 4.223 1 86.94 256 GLN A C 1
ATOM 2133 O O . GLN A 1 256 ? 17.422 10.375 5.137 1 86.94 256 GLN A O 1
ATOM 2138 N N . LYS A 1 257 ? 15.609 10.031 3.977 1 85.69 257 LYS A N 1
ATOM 2139 C CA . LYS A 1 257 ? 15.281 8.805 4.703 1 85.69 257 LYS A CA 1
ATOM 2140 C C . LYS A 1 257 ? 16.359 7.742 4.504 1 85.69 257 LYS A C 1
ATOM 2142 O O . LYS A 1 257 ? 16.766 7.078 5.457 1 85.69 257 LYS A O 1
ATOM 2147 N N . GLU A 1 258 ? 16.812 7.688 3.275 1 83.69 258 GLU A N 1
ATOM 2148 C CA . GLU A 1 258 ? 17.875 6.734 2.984 1 83.69 258 GLU A CA 1
ATOM 2149 C C . GLU A 1 258 ? 19.172 7.117 3.703 1 83.69 258 GLU A C 1
ATOM 2151 O O . GLU A 1 258 ? 19.906 6.25 4.164 1 83.69 258 GLU A O 1
ATOM 2156 N N . GLU A 1 259 ? 19.422 8.359 3.732 1 89.88 259 GLU A N 1
ATOM 2157 C CA . GLU A 1 259 ? 20.609 8.859 4.41 1 89.88 259 GLU A CA 1
ATOM 2158 C C . GLU A 1 259 ? 20.578 8.531 5.898 1 89.88 259 GLU A C 1
ATOM 2160 O O . GLU A 1 259 ? 21.594 8.18 6.488 1 89.88 259 GLU A O 1
ATOM 2165 N N . ILE A 1 260 ? 19.438 8.656 6.469 1 91.75 260 ILE A N 1
ATOM 2166 C CA . ILE A 1 260 ? 19.281 8.375 7.891 1 91.75 260 ILE A CA 1
ATOM 2167 C C . ILE A 1 260 ? 19.609 6.914 8.172 1 91.75 260 ILE A C 1
ATOM 2169 O O . ILE A 1 260 ? 20.328 6.605 9.125 1 91.75 260 ILE A O 1
ATOM 2173 N N . LYS A 1 261 ? 19.125 6.066 7.324 1 85.81 261 LYS A N 1
ATOM 2174 C CA . LYS A 1 261 ? 19.406 4.641 7.469 1 85.81 261 LYS A CA 1
ATOM 2175 C C . LYS A 1 261 ? 20.891 4.344 7.266 1 85.81 261 LYS A C 1
ATOM 2177 O O . LYS A 1 261 ? 21.484 3.594 8.039 1 85.81 261 LYS A O 1
ATOM 2182 N N . ARG A 1 262 ? 21.438 4.988 6.266 1 87.62 262 ARG A N 1
ATOM 2183 C CA . ARG A 1 262 ? 22.828 4.738 5.895 1 87.62 262 ARG A CA 1
ATOM 2184 C C . ARG A 1 262 ? 23.781 5.195 6.992 1 87.62 262 ARG A C 1
ATOM 2186 O O . ARG A 1 262 ? 24.828 4.598 7.191 1 87.62 262 ARG A O 1
ATOM 2193 N N . HIS A 1 263 ? 23.391 6.23 7.664 1 90.38 263 HIS A N 1
ATOM 2194 C CA . HIS A 1 263 ? 24.25 6.797 8.695 1 90.38 263 HIS A CA 1
ATOM 2195 C C . HIS A 1 263 ? 23.844 6.312 10.078 1 90.38 263 HIS A C 1
ATOM 2197 O O . HIS A 1 263 ? 24.188 6.945 11.086 1 90.38 263 HIS A O 1
ATOM 2203 N N . PHE A 1 264 ? 23 5.27 10.109 1 89.56 264 PHE A N 1
ATOM 2204 C CA . PHE A 1 264 ? 22.594 4.617 11.344 1 89.56 264 PHE A CA 1
ATOM 2205 C C . PHE A 1 264 ? 22.031 5.629 12.336 1 89.56 264 PHE A C 1
ATOM 2207 O O . PHE A 1 264 ? 22.391 5.621 13.516 1 89.56 264 PHE A O 1
ATOM 2214 N N . PHE A 1 265 ? 21.281 6.605 11.805 1 92.5 265 PHE A N 1
ATOM 2215 C CA . PHE A 1 265 ? 20.531 7.586 12.578 1 92.5 265 PHE A CA 1
ATOM 2216 C C . PHE A 1 265 ? 21.484 8.531 13.312 1 92.5 265 PHE A C 1
ATOM 2218 O O . PHE A 1 265 ? 21.266 8.867 14.477 1 92.5 265 PHE A O 1
ATOM 2225 N N . SER A 1 266 ? 22.625 8.82 12.781 1 93.12 266 SER A N 1
ATOM 2226 C CA . SER A 1 266 ? 23.578 9.812 13.281 1 93.12 266 SER A CA 1
ATOM 2227 C C . SER A 1 266 ? 23.969 10.805 12.188 1 93.12 266 SER A C 1
ATOM 2229 O O . SER A 1 266 ? 24.953 10.609 11.484 1 93.12 266 SER A O 1
ATOM 2231 N N . LEU A 1 267 ? 23.156 11.883 12.133 1 93.94 267 LEU A N 1
ATOM 2232 C CA . LEU A 1 267 ? 23.422 12.883 11.102 1 93.94 267 LEU A CA 1
ATOM 2233 C C . LEU A 1 267 ? 22.594 14.141 11.344 1 93.94 267 LEU A C 1
ATOM 2235 O O . LEU A 1 267 ? 21.797 14.188 12.273 1 93.94 267 LEU A O 1
ATOM 2239 N N . GLU A 1 268 ? 22.953 15.133 10.547 1 92.56 268 GLU A N 1
ATOM 2240 C CA . GLU A 1 268 ? 22.188 16.375 10.539 1 92.56 268 GLU A CA 1
ATOM 2241 C C . GLU A 1 268 ? 21.328 16.484 9.281 1 92.56 268 GLU A C 1
ATOM 2243 O O . GLU A 1 268 ? 21.781 16.156 8.18 1 92.56 268 GLU A O 1
ATOM 2248 N N . ILE A 1 269 ? 20.109 16.906 9.516 1 89.25 269 ILE A N 1
ATOM 2249 C CA . ILE A 1 269 ? 19.172 17.031 8.406 1 89.25 269 ILE A CA 1
ATOM 2250 C C . ILE A 1 269 ? 18.828 18.5 8.188 1 89.25 269 ILE A C 1
ATOM 2252 O O . ILE A 1 269 ? 18.531 19.234 9.148 1 89.25 269 ILE A O 1
ATOM 2256 N N . ALA A 1 270 ? 18.766 19.016 6.941 1 84.5 270 ALA A N 1
ATOM 2257 C CA . ALA A 1 270 ? 18.312 20.344 6.508 1 84.5 270 ALA A CA 1
ATOM 2258 C C . ALA A 1 270 ? 19.047 21.438 7.281 1 84.5 270 ALA A C 1
ATOM 2260 O O . ALA A 1 270 ? 18.469 22.5 7.539 1 84.5 270 ALA A O 1
ATOM 2261 N N . GLN A 1 271 ? 20.219 21.094 7.832 1 82 271 GLN A N 1
ATOM 2262 C CA . GLN A 1 271 ? 21 22.031 8.617 1 82 271 GLN A CA 1
ATOM 2263 C C . GLN A 1 271 ? 20.188 22.594 9.789 1 82 271 GLN A C 1
ATOM 2265 O O . GLN A 1 271 ? 20.438 23.703 10.25 1 82 271 GLN A O 1
ATOM 2270 N N . LYS A 1 272 ? 19.234 21.891 10.188 1 89.19 272 LYS A N 1
ATOM 2271 C CA . LYS A 1 272 ? 18.312 22.391 11.211 1 89.19 272 LYS A CA 1
ATOM 2272 C C . LYS A 1 272 ? 18.078 21.328 12.281 1 89.19 272 LYS A C 1
ATOM 2274 O O . LYS A 1 272 ? 17.906 21.656 13.461 1 89.19 272 LYS A O 1
ATOM 2279 N N . PHE A 1 273 ? 18.062 20.094 11.859 1 93.56 273 PHE A N 1
ATOM 2280 C CA . PHE A 1 273 ? 17.688 19.031 12.789 1 93.56 273 PHE A CA 1
ATOM 2281 C C . PHE A 1 273 ? 18.859 18.062 12.992 1 93.56 273 PHE A C 1
ATOM 2283 O O . PHE A 1 273 ? 19.562 17.719 12.039 1 93.56 273 PHE A O 1
ATOM 2290 N N . ILE A 1 274 ? 19.109 17.719 14.242 1 94.06 274 ILE A N 1
ATOM 2291 C CA . ILE A 1 274 ? 20.094 16.719 14.602 1 94.06 274 ILE A CA 1
ATOM 2292 C C . ILE A 1 274 ? 19.406 15.398 14.93 1 94.06 274 ILE A C 1
ATOM 2294 O O . ILE A 1 274 ? 18.469 15.367 15.727 1 94.06 274 ILE A O 1
ATOM 2298 N N . ILE A 1 275 ? 19.812 14.359 14.273 1 95.38 275 ILE A N 1
ATOM 2299 C CA . ILE A 1 275 ? 19.359 13.016 14.578 1 95.38 275 ILE A CA 1
ATOM 2300 C C . ILE A 1 275 ? 20.516 12.188 15.125 1 95.38 275 ILE A C 1
ATOM 2302 O O . ILE A 1 275 ? 21.594 12.164 14.539 1 95.38 275 ILE A O 1
ATOM 2306 N N . GLU A 1 276 ? 20.344 11.586 16.234 1 94.5 276 GLU A N 1
ATOM 2307 C CA . GLU A 1 276 ? 21.359 10.734 16.859 1 94.5 276 GLU A CA 1
ATOM 2308 C C . GLU A 1 276 ? 20.719 9.469 17.453 1 94.5 276 GLU A C 1
ATOM 2310 O O . GLU A 1 276 ? 19.5 9.391 17.594 1 94.5 276 GLU A O 1
ATOM 2315 N N . SER A 1 277 ? 21.547 8.5 17.688 1 93.88 277 SER A N 1
ATOM 2316 C CA . SER A 1 277 ? 21.062 7.281 18.312 1 93.88 277 SER A CA 1
ATOM 2317 C C . SER A 1 277 ? 22.109 6.684 19.25 1 93.88 277 SER A C 1
ATOM 2319 O O . SER A 1 277 ? 23.312 6.922 19.078 1 93.88 277 SER A O 1
ATOM 2321 N N . ASP A 1 278 ? 21.672 6.137 20.281 1 90.81 278 ASP A N 1
ATOM 2322 C CA . ASP A 1 278 ? 22.516 5.285 21.109 1 90.81 278 ASP A CA 1
ATOM 2323 C C . ASP A 1 278 ? 22.047 3.836 21.078 1 90.81 278 ASP A C 1
ATOM 2325 O O . ASP A 1 278 ? 21.375 3.418 20.125 1 90.81 278 ASP A O 1
ATOM 2329 N N . LYS A 1 279 ? 22.391 2.943 21.984 1 86.75 279 LYS A N 1
ATOM 2330 C CA . LYS A 1 279 ? 22.078 1.518 21.953 1 86.75 279 LYS A CA 1
ATOM 2331 C C . LYS A 1 279 ? 20.594 1.271 22.125 1 86.75 279 LYS A C 1
ATOM 2333 O O . LYS A 1 279 ? 20.047 0.28 21.625 1 86.75 279 LYS A O 1
ATOM 2338 N N . GLU A 1 280 ? 19.969 2.311 22.766 1 90.62 280 GLU A N 1
ATOM 2339 C CA . GLU A 1 280 ? 18.594 2.021 23.156 1 90.62 280 GLU A CA 1
ATOM 2340 C C . GLU A 1 280 ? 17.641 3.076 22.609 1 90.62 280 GLU A C 1
ATOM 2342 O O . GLU A 1 280 ? 16.438 2.83 22.484 1 90.62 280 GLU A O 1
ATOM 2347 N N . HIS A 1 281 ? 18.25 4.211 22.328 1 94 281 HIS A N 1
ATOM 2348 C CA . HIS A 1 281 ? 17.344 5.32 22.031 1 94 281 HIS A CA 1
ATOM 2349 C C . HIS A 1 281 ? 17.734 6.012 20.734 1 94 281 HIS A C 1
ATOM 2351 O O . HIS A 1 281 ? 18.875 5.902 20.281 1 94 281 HIS A O 1
ATOM 2357 N N . ALA A 1 282 ? 16.75 6.652 20.172 1 94.81 282 ALA A N 1
ATOM 2358 C CA . ALA A 1 282 ? 16.953 7.621 19.094 1 94.81 282 ALA A CA 1
ATOM 2359 C C . ALA A 1 282 ? 16.578 9.031 19.547 1 94.81 282 ALA A C 1
ATOM 2361 O O . ALA A 1 282 ? 15.68 9.211 20.359 1 94.81 282 ALA A O 1
ATOM 2362 N N . PHE A 1 283 ? 17.344 10.016 19 1 95.56 283 PHE A N 1
ATOM 2363 C CA . PHE A 1 283 ? 17.188 11.398 19.469 1 95.56 283 PHE A CA 1
ATOM 2364 C C . PHE A 1 283 ? 16.984 12.336 18.281 1 95.56 283 PHE A C 1
ATOM 2366 O O . PHE A 1 283 ? 17.594 12.164 17.234 1 95.56 283 PHE A O 1
ATOM 2373 N N . ILE A 1 284 ? 16.141 13.297 18.484 1 95.5 284 ILE A N 1
ATOM 2374 C CA . ILE A 1 284 ? 15.945 14.375 17.516 1 95.5 284 ILE A CA 1
ATOM 2375 C C . ILE A 1 284 ? 16.031 15.719 18.234 1 95.5 284 ILE A C 1
ATOM 2377 O O . ILE A 1 284 ? 15.367 15.93 19.266 1 95.5 284 ILE A O 1
ATOM 2381 N N . ALA A 1 285 ? 16.859 16.625 17.734 1 94.56 285 ALA A N 1
ATOM 2382 C CA . ALA A 1 285 ? 17.016 17.938 18.344 1 94.56 285 ALA A CA 1
ATOM 2383 C C . ALA A 1 285 ? 17.25 19.016 17.281 1 94.56 285 ALA A C 1
ATOM 2385 O O . ALA A 1 285 ? 17.625 18.703 16.141 1 94.56 285 ALA A O 1
ATOM 2386 N N . LEU A 1 286 ? 16.891 20.234 17.641 1 92.12 286 LEU A N 1
ATOM 2387 C CA . LEU A 1 286 ? 17.219 21.375 16.781 1 92.12 286 LEU A CA 1
ATOM 2388 C C . LEU A 1 286 ? 18.672 21.781 16.953 1 92.12 286 LEU A C 1
ATOM 2390 O O . LEU A 1 286 ? 19.188 21.812 18.062 1 92.12 286 LEU A O 1
ATOM 2394 N N . LYS A 1 287 ? 19.266 22.047 15.875 1 89.62 287 LYS A N 1
ATOM 2395 C CA . LYS A 1 287 ? 20.656 22.531 15.914 1 89.62 287 LYS A CA 1
ATOM 2396 C C . LYS A 1 287 ? 20.734 23.906 16.578 1 89.62 287 LYS A C 1
ATOM 2398 O O . LYS A 1 287 ? 19.969 24.812 16.25 1 89.62 287 LYS A O 1
ATOM 2403 N N . PRO A 1 288 ? 21.656 23.969 17.469 1 86.25 288 PRO A N 1
ATOM 2404 C CA . PRO A 1 288 ? 21.797 25.297 18.078 1 86.25 288 PRO A CA 1
ATOM 2405 C C . PRO A 1 288 ? 22.328 26.344 17.109 1 86.25 288 PRO A C 1
ATOM 2407 O O . PRO A 1 288 ? 23.156 26.031 16.25 1 86.25 288 PRO A O 1
ATOM 2410 N N . PRO A 1 289 ? 21.734 27.516 17.109 1 75 289 PRO A N 1
ATOM 2411 C CA . PRO A 1 289 ? 22.109 28.594 16.203 1 75 289 PRO A CA 1
ATOM 2412 C C . PRO A 1 289 ? 23.594 28.922 16.266 1 75 289 PRO A C 1
ATOM 2414 O O . PRO A 1 289 ? 24.188 29.328 15.266 1 75 289 PRO A O 1
ATOM 2417 N N . LYS A 1 290 ? 24.234 28.938 17.453 1 75.56 290 LYS A N 1
ATOM 2418 C CA . LYS A 1 290 ? 25.641 29.281 17.625 1 75.56 290 LYS A CA 1
ATOM 2419 C C . LYS A 1 290 ? 26.438 28.078 18.125 1 75.56 290 LYS A C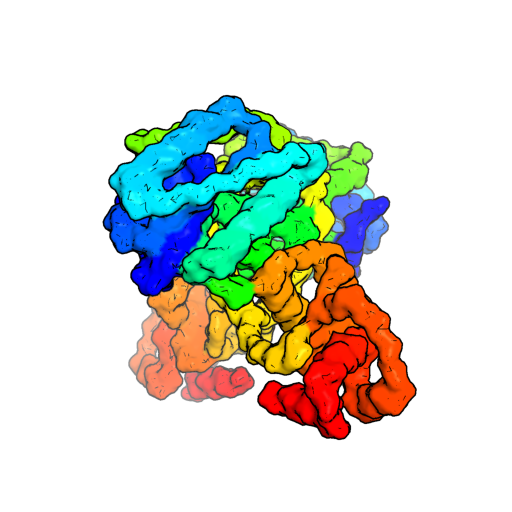 1
ATOM 2421 O O . LYS A 1 290 ? 25.969 27.344 19 1 75.56 290 LYS A O 1
ATOM 2426 N N . THR A 1 291 ? 27.469 27.766 17.453 1 69.5 291 THR A N 1
ATOM 2427 C CA . THR A 1 291 ? 28.375 26.719 17.906 1 69.5 291 THR A CA 1
ATOM 2428 C C . THR A 1 291 ? 29.188 27.188 19.109 1 69.5 291 THR A C 1
ATOM 2430 O O . THR A 1 291 ? 29.969 28.141 19 1 69.5 291 THR A O 1
ATOM 2433 N N . LEU A 1 292 ? 28.75 26.797 20.203 1 76.88 292 LEU A N 1
ATOM 2434 C CA . LEU A 1 292 ? 29.469 27.156 21.422 1 76.88 292 LEU A CA 1
ATOM 2435 C C . LEU A 1 292 ? 30.594 26.172 21.703 1 76.88 292 LEU A C 1
ATOM 2437 O O . LEU A 1 292 ? 30.438 24.969 21.469 1 76.88 292 LEU A O 1
ATOM 2441 N N . SER A 1 293 ? 31.75 26.672 22.031 1 84.19 293 SER A N 1
ATOM 2442 C CA . SER A 1 293 ? 32.875 25.828 22.438 1 84.19 293 SER A CA 1
ATOM 2443 C C . SER A 1 293 ? 32.594 25.156 23.766 1 84.19 293 SER A C 1
ATOM 2445 O O . SER A 1 293 ? 32.281 25.812 24.766 1 84.19 293 SER A O 1
ATOM 2447 N N . MET A 1 294 ? 32.594 23.875 23.844 1 88.5 294 MET A N 1
ATOM 2448 C CA . MET A 1 294 ? 32.344 23.094 25.047 1 88.5 294 MET A CA 1
ATOM 2449 C C . MET A 1 294 ? 33.625 22.875 25.844 1 88.5 294 MET A C 1
ATOM 2451 O O . MET A 1 294 ? 34.625 22.453 25.281 1 88.5 294 MET A O 1
ATOM 2455 N N . PRO A 1 295 ? 33.594 23.203 27.125 1 91.5 295 PRO A N 1
ATOM 2456 C CA . PRO A 1 295 ? 34.781 22.906 27.969 1 91.5 295 PRO A CA 1
ATOM 2457 C C . PRO A 1 295 ? 35.125 21.422 27.984 1 91.5 295 PRO A C 1
ATOM 2459 O O . PRO A 1 295 ? 34.25 20.578 27.812 1 91.5 295 PRO A O 1
ATOM 2462 N N . LYS A 1 296 ? 36.438 21.141 28.25 1 92.12 296 LYS A N 1
ATOM 2463 C CA . LYS A 1 296 ? 36.969 19.781 28.266 1 92.12 296 LYS A CA 1
ATOM 2464 C C . LYS A 1 296 ? 36.25 18.922 29.312 1 92.12 296 LYS A C 1
ATOM 2466 O O . LYS A 1 296 ? 35.969 17.75 29.078 1 92.12 296 LYS A O 1
ATOM 2471 N N . ASP A 1 297 ? 36 19.5 30.359 1 91.38 297 ASP A N 1
ATOM 2472 C CA . ASP A 1 297 ? 35.344 18.766 31.453 1 91.38 297 ASP A CA 1
ATOM 2473 C C . ASP A 1 297 ? 33.969 18.297 31.047 1 91.38 297 ASP A C 1
ATOM 2475 O O . ASP A 1 297 ? 33.562 17.172 31.359 1 91.38 297 ASP A O 1
ATOM 2479 N N . PHE A 1 298 ? 33.25 19.156 30.406 1 93.12 298 PHE A N 1
ATOM 2480 C CA . PHE A 1 298 ? 31.906 18.812 29.953 1 93.12 298 PHE A CA 1
ATOM 2481 C C . PHE A 1 298 ? 31.938 17.688 28.922 1 93.12 298 PHE A C 1
ATOM 2483 O O . PHE A 1 298 ? 31.156 16.75 28.984 1 93.12 298 PHE A O 1
ATOM 2490 N N . LYS A 1 299 ? 32.875 17.812 28.031 1 92.81 299 LYS A N 1
ATOM 2491 C CA . LYS A 1 299 ? 33.062 16.812 26.984 1 92.81 299 LYS A CA 1
ATOM 2492 C C . LYS A 1 299 ? 33.406 15.445 27.578 1 92.81 299 LYS A C 1
ATOM 2494 O O . LYS A 1 299 ? 32.875 14.422 27.125 1 92.81 299 LYS A O 1
ATOM 2499 N N . ASP A 1 300 ? 34.281 15.539 28.469 1 93.5 300 ASP A N 1
ATOM 2500 C CA . ASP A 1 300 ? 34.719 14.305 29.094 1 93.5 300 ASP A CA 1
ATOM 2501 C C . ASP A 1 300 ? 33.594 13.625 29.859 1 93.5 300 ASP A C 1
ATOM 2503 O O . ASP A 1 300 ? 33.438 12.406 29.844 1 93.5 300 ASP A O 1
ATOM 2507 N N . ARG A 1 301 ? 32.844 14.367 30.516 1 93.44 301 ARG A N 1
ATOM 2508 C CA . ARG A 1 301 ? 31.703 13.82 31.266 1 93.44 301 ARG A CA 1
ATOM 2509 C C . ARG A 1 301 ? 30.672 13.227 30.328 1 93.44 301 ARG A C 1
ATOM 2511 O O . ARG A 1 301 ? 30.109 12.164 30.609 1 93.44 301 ARG A O 1
ATOM 2518 N N . ALA A 1 302 ? 30.422 13.945 29.281 1 94.25 302 ALA A N 1
ATOM 2519 C CA . ALA A 1 302 ? 29.453 13.469 28.297 1 94.25 302 ALA A CA 1
ATOM 2520 C C . ALA A 1 302 ? 29.906 12.148 27.672 1 94.25 302 ALA A C 1
ATOM 2522 O O . ALA A 1 302 ? 29.094 11.25 27.438 1 94.25 302 ALA A O 1
ATOM 2523 N N . ARG A 1 303 ? 31.172 12.008 27.406 1 93.12 303 ARG A N 1
ATOM 2524 C CA . ARG A 1 303 ? 31.75 10.789 26.828 1 93.12 303 ARG A CA 1
ATOM 2525 C C . ARG A 1 303 ? 31.609 9.617 27.797 1 93.12 303 ARG A C 1
ATOM 2527 O O . ARG A 1 303 ? 31.25 8.508 27.406 1 93.12 303 ARG A O 1
ATOM 2534 N N . ARG A 1 304 ? 31.875 9.922 29.047 1 92.75 304 ARG A N 1
ATOM 2535 C CA . ARG A 1 304 ? 31.812 8.883 30.078 1 92.75 304 ARG A CA 1
ATOM 2536 C C . ARG A 1 304 ? 30.391 8.344 30.234 1 92.75 304 ARG A C 1
ATOM 2538 O O . ARG A 1 304 ? 30.203 7.168 30.531 1 92.75 304 ARG A O 1
ATOM 2545 N N . LEU A 1 305 ? 29.453 9.258 29.984 1 93.06 305 LEU A N 1
ATOM 2546 C CA . LEU A 1 305 ? 28.047 8.883 30.125 1 93.06 305 LEU A CA 1
ATOM 2547 C C . LEU A 1 305 ? 27.5 8.336 28.812 1 93.06 305 LEU A C 1
ATOM 2549 O O . LEU A 1 305 ? 26.297 8.07 28.719 1 93.06 305 LEU A O 1
ATOM 2553 N N . ASP A 1 306 ? 28.297 8.25 27.781 1 92.19 306 ASP A N 1
ATOM 2554 C CA . ASP A 1 306 ? 27.969 7.695 26.469 1 92.19 306 ASP A CA 1
ATOM 2555 C C . ASP A 1 306 ? 26.875 8.516 25.781 1 92.19 306 ASP A C 1
ATOM 2557 O O . ASP A 1 306 ? 25.953 7.961 25.203 1 92.19 306 ASP A O 1
ATOM 2561 N N . ILE A 1 307 ? 26.984 9.758 25.969 1 93.06 307 ILE A N 1
ATOM 2562 C CA . ILE A 1 307 ? 26.078 10.656 25.281 1 93.06 307 ILE A CA 1
ATOM 2563 C C . ILE A 1 307 ? 26.531 10.82 23.828 1 93.06 307 ILE A C 1
ATOM 2565 O O . ILE A 1 307 ? 27.688 11.141 23.562 1 93.06 307 ILE A O 1
ATOM 2569 N N . PRO A 1 308 ? 25.625 10.641 22.953 1 93.44 308 PRO A N 1
ATOM 2570 C CA . PRO A 1 308 ? 26 10.742 21.547 1 93.44 308 PRO A CA 1
ATOM 2571 C C . PRO A 1 308 ? 26.641 12.086 21.203 1 93.44 308 PRO A C 1
ATOM 2573 O O . PRO A 1 308 ? 26.219 13.125 21.703 1 93.44 308 PRO A O 1
ATOM 2576 N N . LYS A 1 309 ? 27.531 12.102 20.297 1 91.12 309 LYS A N 1
ATOM 2577 C CA . LYS A 1 309 ? 28.438 13.219 20.016 1 91.12 309 LYS A CA 1
ATOM 2578 C C . LYS A 1 309 ? 27.656 14.438 19.531 1 91.12 309 LYS A C 1
ATOM 2580 O O . LYS A 1 309 ? 27.891 15.555 20 1 91.12 309 LYS A O 1
ATOM 2585 N N . ARG A 1 310 ? 26.703 14.273 18.703 1 91.44 310 ARG A N 1
ATOM 2586 C CA . ARG A 1 310 ? 26.047 15.406 18.062 1 91.44 310 ARG A CA 1
ATOM 2587 C C . ARG A 1 310 ? 25.016 16.031 19 1 91.44 310 ARG A C 1
ATOM 2589 O O . ARG A 1 310 ? 24.562 17.156 18.766 1 91.44 310 ARG A O 1
ATOM 2596 N N . LEU A 1 311 ? 24.781 15.367 20.047 1 93.44 311 LEU A N 1
ATOM 2597 C CA . LEU A 1 311 ? 23.828 15.898 21 1 93.44 311 LEU A CA 1
ATOM 2598 C C . LEU A 1 311 ? 24.516 16.812 22.016 1 93.44 311 LEU A C 1
ATOM 2600 O O . LEU A 1 311 ? 23.844 17.609 22.688 1 93.44 311 LEU A O 1
ATOM 2604 N N . ARG A 1 312 ? 25.766 16.656 22.156 1 92.5 312 ARG A N 1
ATOM 2605 C CA . ARG A 1 312 ? 26.531 17.297 23.219 1 92.5 312 ARG A CA 1
ATOM 2606 C C . ARG A 1 312 ? 26.453 18.812 23.125 1 92.5 312 ARG A C 1
ATOM 2608 O O . ARG A 1 312 ? 26.219 19.5 24.125 1 92.5 312 ARG A O 1
ATOM 2615 N N . PRO A 1 313 ? 26.594 19.328 21.938 1 91.25 313 PRO A N 1
ATOM 2616 C CA . PRO A 1 313 ? 26.438 20.781 21.828 1 91.25 313 PRO A CA 1
ATOM 2617 C C . PRO A 1 313 ? 25.047 21.266 22.219 1 91.25 313 PRO A C 1
ATOM 2619 O O . PRO A 1 313 ? 24.906 22.359 22.781 1 91.25 313 PRO A O 1
ATOM 2622 N N . VAL A 1 314 ? 24.047 20.531 21.953 1 91.94 314 VAL A N 1
ATOM 2623 C CA . VAL A 1 314 ? 22.672 20.875 22.297 1 91.94 314 VAL A CA 1
ATOM 2624 C C . VAL A 1 314 ? 22.516 20.859 23.828 1 91.94 314 VAL A C 1
ATOM 2626 O O . VAL A 1 314 ? 21.938 21.781 24.406 1 91.94 314 VAL A O 1
ATOM 2629 N N . LEU A 1 315 ? 23.016 19.828 24.391 1 93 315 LEU A N 1
ATOM 2630 C CA . LEU A 1 315 ? 22.922 19.688 25.844 1 93 315 LEU A CA 1
ATOM 2631 C C . LEU A 1 315 ? 23.734 20.781 26.547 1 93 315 LEU A C 1
ATOM 2633 O O . LEU A 1 315 ? 23.344 21.25 27.609 1 93 315 LEU A O 1
ATOM 2637 N N . TYR A 1 316 ? 24.844 21.125 25.938 1 93 316 TYR A N 1
ATOM 2638 C CA . TYR A 1 316 ? 25.672 22.172 26.547 1 93 316 TYR A CA 1
ATOM 2639 C C . TYR A 1 316 ? 24.953 23.516 26.547 1 93 316 TYR A C 1
ATOM 2641 O O . TYR A 1 316 ? 25.016 24.25 27.531 1 93 316 TYR A O 1
ATOM 2649 N N . ALA A 1 317 ? 24.344 23.781 25.438 1 90.88 317 ALA A N 1
ATOM 2650 C CA . ALA A 1 317 ? 23.562 25.016 25.359 1 90.88 317 ALA A CA 1
ATOM 2651 C C . ALA A 1 317 ? 22.484 25.062 26.438 1 90.88 317 ALA A C 1
ATOM 2653 O O . ALA A 1 317 ? 22.219 26.109 27.016 1 90.88 317 ALA A O 1
ATOM 2654 N N . GLU A 1 318 ? 21.859 23.953 26.672 1 90.5 318 GLU A N 1
ATOM 2655 C CA . GLU A 1 318 ? 20.828 23.875 27.688 1 90.5 318 GLU A CA 1
ATOM 2656 C C . GLU A 1 318 ? 21.422 23.938 29.094 1 90.5 318 GLU A C 1
ATOM 2658 O O . GLU A 1 318 ? 20.812 24.5 30 1 90.5 318 GLU A O 1
ATOM 2663 N N . PHE A 1 319 ? 22.594 23.344 29.219 1 89.75 319 PHE A N 1
ATOM 2664 C CA . PHE A 1 319 ? 23.328 23.359 30.484 1 89.75 319 PHE A CA 1
ATOM 2665 C C . PHE A 1 319 ? 23.641 24.797 30.906 1 89.75 319 PHE A C 1
ATOM 2667 O O . PHE A 1 319 ? 23.578 25.125 32.094 1 89.75 319 PHE A O 1
ATOM 2674 N N . LEU A 1 320 ? 23.969 25.609 29.906 1 89.75 320 LEU A N 1
ATOM 2675 C CA . LEU A 1 320 ? 24.359 26.984 30.172 1 89.75 320 LEU A CA 1
ATOM 2676 C C . LEU A 1 320 ? 23.188 27.781 30.719 1 89.75 320 LEU A C 1
ATOM 2678 O O . LEU A 1 320 ? 23.375 28.781 31.422 1 89.75 320 LEU A O 1
ATOM 2682 N N . LYS A 1 321 ? 22.031 27.344 30.453 1 89.62 321 LYS A N 1
ATOM 2683 C CA . LYS A 1 321 ? 20.844 28.031 30.953 1 89.62 321 LYS A CA 1
ATOM 2684 C C . LYS A 1 321 ? 20.641 27.75 32.438 1 89.62 321 LYS A C 1
ATOM 2686 O O . LYS A 1 321 ? 20.172 28.609 33.188 1 89.62 321 LYS A O 1
ATOM 2691 N N . GLN A 1 322 ? 20.906 26.547 32.781 1 87.5 322 GLN A N 1
ATOM 2692 C CA . GLN A 1 322 ? 20.797 26.156 34.188 1 87.5 322 GLN A CA 1
ATOM 2693 C C . GLN A 1 322 ? 21.922 25.188 34.562 1 87.5 322 GLN A C 1
ATOM 2695 O O . GLN A 1 322 ? 21.688 23.984 34.688 1 87.5 322 GLN A O 1
ATOM 2700 N N . PRO A 1 323 ? 23 25.781 34.938 1 86.75 323 PRO A N 1
ATOM 2701 C CA . PRO A 1 323 ? 24.172 24.938 35.188 1 86.75 323 PRO A CA 1
ATOM 2702 C C . PRO A 1 323 ? 24.078 24.203 36.531 1 86.75 323 PRO A C 1
ATOM 2704 O O . PRO A 1 323 ? 23.938 24.828 37.594 1 86.75 323 PRO A O 1
ATOM 2707 N N . THR A 1 324 ? 23.938 23.016 36.469 1 86.94 324 THR A N 1
ATOM 2708 C CA . THR A 1 324 ? 23.984 22.156 37.625 1 86.94 324 THR A CA 1
ATOM 2709 C C . THR A 1 324 ? 25.016 21.047 37.438 1 86.94 324 THR A C 1
ATOM 2711 O O . THR A 1 324 ? 25.234 20.594 36.312 1 86.94 324 THR A O 1
ATOM 2714 N N . HIS A 1 325 ? 25.609 20.625 38.531 1 86.38 325 HIS A N 1
ATOM 2715 C CA . HIS A 1 325 ? 26.688 19.641 38.469 1 86.38 325 HIS A CA 1
ATOM 2716 C C . HIS A 1 325 ? 26.188 18.297 37.969 1 86.38 325 HIS A C 1
ATOM 2718 O O . HIS A 1 325 ? 26.922 17.531 37.344 1 86.38 325 HIS A O 1
ATOM 2724 N N . ASP A 1 326 ? 24.938 18.031 38.156 1 90.62 326 ASP A N 1
ATOM 2725 C CA . ASP A 1 326 ? 24.406 16.719 37.812 1 90.62 326 ASP A CA 1
ATOM 2726 C C . ASP A 1 326 ? 23.578 16.781 36.531 1 90.62 326 ASP A C 1
ATOM 2728 O O . ASP A 1 326 ? 22.781 15.875 36.25 1 90.62 326 ASP A O 1
ATOM 2732 N N . PHE A 1 327 ? 23.781 17.734 35.781 1 92.56 327 PHE A N 1
ATOM 2733 C CA . PHE A 1 327 ? 22.953 18 34.594 1 92.56 327 PHE A CA 1
ATOM 2734 C C . PHE A 1 327 ? 22.969 16.812 33.656 1 92.56 327 PHE A C 1
ATOM 2736 O O . PHE A 1 327 ? 21.922 16.281 33.281 1 92.56 327 PHE A O 1
ATOM 2743 N N . LEU A 1 328 ? 24.141 16.359 33.312 1 93.19 328 LEU A N 1
ATOM 2744 C CA . LEU A 1 328 ? 24.281 15.281 32.344 1 93.19 328 LEU A CA 1
ATOM 2745 C C . LEU A 1 328 ? 23.828 13.953 32.938 1 93.19 328 LEU A C 1
ATOM 2747 O O . LEU A 1 328 ? 23.25 13.117 32.219 1 93.19 328 LEU A O 1
ATOM 2751 N N . THR A 1 329 ? 24.094 13.766 34.188 1 92.38 329 THR A N 1
ATOM 2752 C CA . THR A 1 329 ? 23.672 12.547 34.844 1 92.38 329 THR A CA 1
ATOM 2753 C C . THR A 1 329 ? 22.156 12.461 34.906 1 92.38 329 THR A C 1
ATOM 2755 O O . THR A 1 329 ? 21.578 11.383 34.75 1 92.38 329 THR A O 1
ATOM 2758 N N . ARG A 1 330 ? 21.578 13.578 35.188 1 91.19 330 ARG A N 1
ATOM 2759 C CA . ARG A 1 330 ? 20.109 13.625 35.219 1 91.19 330 ARG A CA 1
ATOM 2760 C C . ARG A 1 330 ? 19.531 13.344 33.844 1 91.19 330 ARG A C 1
ATOM 2762 O O . ARG A 1 330 ? 18.484 12.695 33.719 1 91.19 330 ARG A O 1
ATOM 2769 N N . PHE A 1 331 ? 20.141 13.891 32.906 1 92.62 331 PHE A N 1
ATOM 2770 C CA . PHE A 1 331 ? 19.703 13.625 31.531 1 92.62 331 PHE A CA 1
ATOM 2771 C C . PHE A 1 331 ? 19.75 12.133 31.219 1 92.62 331 PHE A C 1
ATOM 2773 O O . PHE A 1 331 ? 18.781 11.57 30.703 1 92.62 331 PHE A O 1
ATOM 2780 N N . LYS A 1 332 ? 20.828 11.508 31.516 1 92.06 332 LYS A N 1
ATOM 2781 C CA . LYS A 1 332 ? 21 10.086 31.266 1 92.06 332 LYS A CA 1
ATOM 2782 C C . LYS A 1 332 ? 19.969 9.258 32.031 1 92.06 332 LYS A C 1
ATOM 2784 O O . LYS A 1 332 ? 19.438 8.281 31.516 1 92.06 332 LYS A O 1
ATOM 2789 N N . GLN A 1 333 ? 19.75 9.688 33.281 1 90 333 GLN A N 1
ATOM 2790 C CA . GLN A 1 333 ? 18.781 8.992 34.094 1 90 333 GLN A CA 1
ATOM 2791 C C . GLN A 1 333 ? 17.375 9.125 33.5 1 90 333 GLN A C 1
ATOM 2793 O O . GLN A 1 333 ? 16.562 8.195 33.594 1 90 333 GLN A O 1
ATOM 2798 N N . GLY A 1 334 ? 17.094 10.25 32.938 1 89.5 334 GLY A N 1
ATOM 2799 C CA . GLY A 1 334 ? 15.797 10.492 32.312 1 89.5 334 GLY A CA 1
ATOM 2800 C C . GLY A 1 334 ? 15.539 9.609 31.125 1 89.5 334 GLY A C 1
ATOM 2801 O O . GLY A 1 334 ? 14.383 9.297 30.812 1 89.5 334 GLY A O 1
ATOM 2802 N N . LEU A 1 335 ? 16.578 9.195 30.438 1 89.75 335 LEU A N 1
ATOM 2803 C CA . LEU A 1 335 ? 16.453 8.312 29.281 1 89.75 335 LEU A CA 1
ATOM 2804 C C . LEU A 1 335 ? 16 6.922 29.719 1 89.75 335 LEU A C 1
ATOM 2806 O O . LEU A 1 335 ? 15.312 6.23 28.969 1 89.75 335 LEU A O 1
ATOM 2810 N N . MET A 1 336 ? 16.438 6.504 30.859 1 81.88 336 MET A N 1
ATOM 2811 C CA . MET A 1 336 ? 16.172 5.152 31.344 1 81.88 336 MET A CA 1
ATOM 2812 C C . MET A 1 336 ? 14.719 5 31.781 1 81.88 336 MET A C 1
ATOM 2814 O O . MET A 1 336 ? 14.195 3.889 31.828 1 81.88 336 MET A O 1
ATOM 2818 N N . ASP A 1 337 ? 14.047 6.125 32 1 74.81 337 ASP A N 1
ATOM 2819 C CA . ASP A 1 337 ? 12.664 6.102 32.469 1 74.81 337 ASP A CA 1
ATOM 2820 C C . ASP A 1 337 ? 11.703 5.863 31.297 1 74.81 337 ASP A C 1
ATOM 2822 O O . ASP A 1 337 ? 10.5 5.711 31.5 1 74.81 337 ASP A O 1
ATOM 2826 N N . LEU A 1 338 ? 12.219 5.668 30.219 1 75.12 338 LEU A N 1
ATOM 2827 C CA . LEU A 1 338 ? 11.383 5.402 29.047 1 75.12 338 LEU A CA 1
ATOM 2828 C C . LEU A 1 338 ? 11.125 3.908 28.891 1 75.12 338 LEU A C 1
ATOM 2830 O O . LEU A 1 338 ? 12.055 3.104 28.922 1 75.12 338 LEU A O 1
ATOM 2834 N N . MET B 1 1 ? 22.828 -4.055 -19.625 1 35.53 1 MET B N 1
ATOM 2835 C CA . MET B 1 1 ? 22.234 -3.676 -18.344 1 35.53 1 MET B CA 1
ATOM 2836 C C . MET B 1 1 ? 21.062 -4.59 -18 1 35.53 1 MET B C 1
ATOM 2838 O O . MET B 1 1 ? 19.969 -4.438 -18.547 1 35.53 1 MET B O 1
ATOM 2842 N N . ILE B 1 2 ? 21.25 -5.922 -17.859 1 48.59 2 ILE B N 1
ATOM 2843 C CA . ILE B 1 2 ? 20.422 -7.121 -17.75 1 48.59 2 ILE B CA 1
ATOM 2844 C C . ILE B 1 2 ? 19.406 -6.934 -16.625 1 48.59 2 ILE B C 1
ATOM 2846 O O . ILE B 1 2 ? 19.625 -6.141 -15.703 1 48.59 2 ILE B O 1
ATOM 2850 N N . ALA B 1 3 ? 18.156 -7.41 -16.812 1 59.78 3 ALA B N 1
ATOM 2851 C CA . ALA B 1 3 ? 17.094 -7.465 -15.805 1 59.78 3 ALA B CA 1
ATOM 2852 C C . ALA B 1 3 ? 17.672 -7.82 -14.43 1 59.78 3 ALA B C 1
ATOM 2854 O O . ALA B 1 3 ? 17.906 -8.992 -14.133 1 59.78 3 ALA B O 1
ATOM 2855 N N . ARG B 1 4 ? 18.391 -7.004 -13.758 1 57.72 4 ARG B N 1
ATOM 2856 C CA . ARG B 1 4 ? 19.156 -7.125 -12.523 1 57.72 4 ARG B CA 1
ATOM 2857 C C . ARG B 1 4 ? 18.484 -8.094 -11.555 1 57.72 4 ARG B C 1
ATOM 2859 O O . ARG B 1 4 ? 19.172 -8.898 -10.906 1 57.72 4 ARG B O 1
ATOM 2866 N N . ASP B 1 5 ? 17.172 -8.164 -11.57 1 74 5 ASP B N 1
ATOM 2867 C CA . ASP B 1 5 ? 16.516 -8.969 -10.547 1 74 5 ASP B CA 1
ATOM 2868 C C . ASP B 1 5 ? 16.109 -10.336 -11.102 1 74 5 ASP B C 1
ATOM 2870 O O . ASP B 1 5 ? 15.805 -11.25 -10.344 1 74 5 ASP B O 1
ATOM 2874 N N . PHE B 1 6 ? 16.391 -10.547 -12.375 1 79.12 6 PHE B N 1
ATOM 2875 C CA . PHE B 1 6 ? 16 -11.766 -13.086 1 79.12 6 PHE B CA 1
ATOM 2876 C C . PHE B 1 6 ? 16.797 -12.961 -12.578 1 79.12 6 PHE B C 1
ATOM 2878 O O . PHE B 1 6 ? 16.234 -14.023 -12.312 1 79.12 6 PHE B O 1
ATOM 2885 N N . LYS B 1 7 ? 17.969 -12.797 -12.359 1 77.94 7 LYS B N 1
ATOM 2886 C CA . LYS B 1 7 ? 18.859 -13.906 -12.031 1 77.94 7 LYS B CA 1
ATOM 2887 C C . LYS B 1 7 ? 18.594 -14.43 -10.625 1 77.94 7 LYS B C 1
ATOM 2889 O O . LYS B 1 7 ? 18.859 -15.594 -10.328 1 77.94 7 LYS B O 1
ATOM 2894 N N . ASN B 1 8 ? 18 -13.586 -9.836 1 78.88 8 ASN B N 1
ATOM 2895 C CA . ASN B 1 8 ? 17.734 -13.953 -8.453 1 78.88 8 ASN B CA 1
ATOM 2896 C C . ASN B 1 8 ? 16.672 -15.039 -8.359 1 78.88 8 ASN B C 1
ATOM 2898 O O . ASN B 1 8 ? 16.578 -15.734 -7.348 1 78.88 8 ASN B O 1
ATOM 2902 N N . TYR B 1 9 ? 16.016 -15.25 -9.461 1 82.88 9 TYR B N 1
ATOM 2903 C CA . TYR B 1 9 ? 14.875 -16.156 -9.398 1 82.88 9 TYR B CA 1
ATOM 2904 C C . TYR B 1 9 ? 15.148 -17.422 -10.203 1 82.88 9 TYR B C 1
ATOM 2906 O O . TYR B 1 9 ? 14.273 -18.281 -10.336 1 82.88 9 TYR B O 1
ATOM 2914 N N . LEU B 1 10 ? 16.391 -17.578 -10.602 1 88.44 10 LEU B N 1
ATOM 2915 C CA . LEU B 1 10 ? 16.703 -18.688 -11.5 1 88.44 10 LEU B CA 1
ATOM 2916 C C . LEU B 1 10 ? 17.172 -19.906 -10.719 1 88.44 10 LEU B C 1
ATOM 2918 O O . LEU B 1 10 ? 17.141 -21.031 -11.227 1 88.44 10 LEU B O 1
ATOM 2922 N N . GLU B 1 11 ? 17.547 -19.688 -9.523 1 86.5 11 GLU B N 1
ATOM 2923 C CA . GLU B 1 11 ? 18.172 -20.766 -8.75 1 86.5 11 GLU B CA 1
ATOM 2924 C C . GLU B 1 11 ? 17.25 -21.953 -8.609 1 86.5 11 GLU B C 1
ATOM 2926 O O . GLU B 1 11 ? 17.641 -23.094 -8.867 1 86.5 11 GLU B O 1
ATOM 2931 N N . PRO B 1 12 ? 16.062 -21.703 -8.289 1 87.19 12 PRO B N 1
ATOM 2932 C CA . PRO B 1 12 ? 15.172 -22.859 -8.172 1 87.19 12 PRO B CA 1
ATOM 2933 C C . PRO B 1 12 ? 14.938 -23.562 -9.508 1 87.19 12 PRO B C 1
ATOM 2935 O O . PRO B 1 12 ? 14.609 -24.75 -9.539 1 87.19 12 PRO B O 1
ATOM 2938 N N . LEU B 1 13 ? 15.141 -22.875 -10.578 1 92.62 13 LEU B N 1
ATOM 2939 C CA . LEU B 1 13 ? 14.844 -23.406 -11.906 1 92.62 13 LEU B CA 1
ATOM 2940 C C . LEU B 1 13 ? 15.969 -24.312 -12.398 1 92.62 13 LEU B C 1
ATOM 2942 O O . LEU B 1 13 ? 15.773 -25.109 -13.305 1 92.62 13 LEU B O 1
ATOM 2946 N N . ARG B 1 14 ? 17.109 -24.156 -11.859 1 90.5 14 ARG B N 1
ATOM 2947 C CA . ARG B 1 14 ? 18.266 -24.906 -12.312 1 90.5 14 ARG B CA 1
ATOM 2948 C C . ARG B 1 14 ? 18.125 -26.391 -11.961 1 90.5 14 ARG B C 1
ATOM 2950 O O . ARG B 1 14 ? 18.609 -27.25 -12.703 1 90.5 14 ARG B O 1
ATOM 2957 N N . GLU B 1 15 ? 17.531 -26.688 -10.859 1 83.12 15 GLU B N 1
ATOM 2958 C CA . GLU B 1 15 ? 17.453 -28.062 -10.383 1 83.12 15 GLU B CA 1
ATOM 2959 C C . GLU B 1 15 ? 16.141 -28.719 -10.797 1 83.12 15 GLU B C 1
ATOM 2961 O O . GLU B 1 15 ? 15.977 -29.938 -10.648 1 83.12 15 GLU B O 1
ATOM 2966 N N . GLY B 1 16 ? 15.297 -28.047 -11.414 1 81 16 GLY B N 1
ATOM 2967 C CA . GLY B 1 16 ? 13.977 -28.625 -11.609 1 81 16 GLY B CA 1
ATOM 2968 C C . GLY B 1 16 ? 13.555 -28.688 -13.062 1 81 16 GLY B C 1
ATOM 2969 O O . GLY B 1 16 ? 14.281 -28.219 -13.945 1 81 16 GLY B O 1
ATOM 2970 N N . LYS B 1 17 ? 12.492 -29.531 -13.289 1 93.12 17 LYS B N 1
ATOM 2971 C CA . LYS B 1 17 ? 11.781 -29.547 -14.562 1 93.12 17 LYS B CA 1
ATOM 2972 C C . LYS B 1 17 ? 10.836 -28.359 -14.68 1 93.12 17 LYS B C 1
ATOM 2974 O O . LYS B 1 17 ? 9.945 -28.188 -13.844 1 93.12 17 LYS B O 1
ATOM 2979 N N . ASN B 1 18 ? 11.094 -27.625 -15.734 1 97.38 18 ASN B N 1
ATOM 2980 C CA . ASN B 1 18 ? 10.383 -26.359 -15.812 1 97.38 18 ASN B CA 1
ATOM 2981 C C . ASN B 1 18 ? 9.508 -26.281 -17.062 1 97.38 18 ASN B C 1
ATOM 2983 O O . ASN B 1 18 ? 9.82 -26.891 -18.078 1 97.38 18 ASN B O 1
ATOM 2987 N N . LEU B 1 19 ? 8.406 -25.656 -16.922 1 97.75 19 LEU B N 1
ATOM 2988 C CA . LEU B 1 19 ? 7.465 -25.391 -18 1 97.75 19 LEU B CA 1
ATOM 2989 C C . LEU B 1 19 ? 7.273 -23.891 -18.203 1 97.75 19 LEU B C 1
ATOM 2991 O O . LEU B 1 19 ? 6.969 -23.172 -17.266 1 97.75 19 LEU B O 1
ATOM 2995 N N . LEU B 1 20 ? 7.523 -23.422 -19.391 1 97.75 20 LEU B N 1
ATOM 2996 C CA . LEU B 1 20 ? 7.34 -22 -19.719 1 97.75 20 LEU B CA 1
ATOM 2997 C C . LEU B 1 20 ? 6 -21.766 -20.406 1 97.75 20 LEU B C 1
ATOM 2999 O O . LEU B 1 20 ? 5.711 -22.391 -21.438 1 97.75 20 LEU B O 1
ATOM 3003 N N . GLY B 1 21 ? 5.145 -20.938 -19.766 1 96.69 21 GLY B N 1
ATOM 3004 C CA . GLY B 1 21 ? 3.994 -20.453 -20.5 1 96.69 21 GLY B CA 1
ATOM 3005 C C . GLY B 1 21 ? 4.367 -19.5 -21.625 1 96.69 21 GLY B C 1
ATOM 3006 O O . GLY B 1 21 ? 4.82 -18.391 -21.391 1 96.69 21 GLY B O 1
ATOM 3007 N N . PHE B 1 22 ? 4.172 -19.938 -22.891 1 95.31 22 PHE B N 1
ATOM 3008 C CA . PHE B 1 22 ? 4.613 -19.219 -24.078 1 95.31 22 PHE B CA 1
ATOM 3009 C C . PHE B 1 22 ? 3.42 -18.688 -24.859 1 95.31 22 PHE B C 1
ATOM 3011 O O . PHE B 1 22 ? 2.516 -19.453 -25.203 1 95.31 22 PHE B O 1
ATOM 3018 N N . SER B 1 23 ? 3.385 -17.406 -25.109 1 90.88 23 SER B N 1
ATOM 3019 C CA . SER B 1 23 ? 2.264 -16.828 -25.844 1 90.88 23 SER B CA 1
ATOM 3020 C C . SER B 1 23 ? 2.68 -16.391 -27.234 1 90.88 23 SER B C 1
ATOM 3022 O O . SER B 1 23 ? 1.828 -16.156 -28.094 1 90.88 23 SER B O 1
ATOM 3024 N N . GLY B 1 24 ? 3.979 -16.328 -27.5 1 88.56 24 GLY B N 1
ATOM 3025 C CA . GLY B 1 24 ? 4.469 -15.828 -28.781 1 88.56 24 GLY B CA 1
ATOM 3026 C C . GLY B 1 24 ? 4.605 -14.32 -28.828 1 88.56 24 GLY B C 1
ATOM 3027 O O . GLY B 1 24 ? 5.094 -13.758 -29.812 1 88.56 24 GLY B O 1
ATOM 3028 N N . GLY B 1 25 ? 4.203 -13.711 -27.766 1 89.81 25 GLY B N 1
ATOM 3029 C CA . GLY B 1 25 ? 4.34 -12.266 -27.688 1 89.81 25 GLY B CA 1
ATOM 3030 C C . GLY B 1 25 ? 5.738 -11.82 -27.297 1 89.81 25 GLY B C 1
ATOM 3031 O O . GLY B 1 25 ? 6.633 -12.648 -27.125 1 89.81 25 GLY B O 1
ATOM 3032 N N . LEU B 1 26 ? 5.887 -10.57 -27.188 1 90.19 26 LEU B N 1
ATOM 3033 C CA . LEU B 1 26 ? 7.188 -9.969 -26.906 1 90.19 26 LEU B CA 1
ATOM 3034 C C . LEU B 1 26 ? 7.75 -10.477 -25.578 1 90.19 26 LEU B C 1
ATOM 3036 O O . LEU B 1 26 ? 8.906 -10.898 -25.516 1 90.19 26 LEU B O 1
ATOM 3040 N N . ASP B 1 27 ? 6.906 -10.531 -24.562 1 91.75 27 ASP B N 1
ATOM 3041 C CA . ASP B 1 27 ? 7.367 -10.852 -23.219 1 91.75 27 ASP B CA 1
ATOM 3042 C C . ASP B 1 27 ? 7.773 -12.32 -23.109 1 91.75 27 ASP B C 1
ATOM 3044 O O . ASP B 1 27 ? 8.836 -12.641 -22.578 1 91.75 27 ASP B O 1
ATOM 3048 N N . SER B 1 28 ? 6.941 -13.18 -23.656 1 94.38 28 SER B N 1
ATOM 3049 C CA . SER B 1 28 ? 7.227 -14.609 -23.562 1 94.38 28 SER B CA 1
ATOM 3050 C C . SER B 1 28 ? 8.43 -14.984 -24.422 1 94.38 28 SER B C 1
ATOM 3052 O O . SER B 1 28 ? 9.227 -15.844 -24.047 1 94.38 28 SER B O 1
ATOM 3054 N N . THR B 1 29 ? 8.555 -14.32 -25.531 1 93.25 29 THR B N 1
ATOM 3055 C CA . THR B 1 29 ? 9.695 -14.562 -26.406 1 93.25 29 THR B CA 1
ATOM 3056 C C . THR B 1 29 ? 10.992 -14.109 -25.75 1 93.25 29 THR B C 1
ATOM 3058 O O . THR B 1 29 ? 12 -14.82 -25.797 1 93.25 29 THR B O 1
ATOM 3061 N N . CYS B 1 30 ? 10.953 -12.953 -25.188 1 93.44 30 CYS B N 1
ATOM 3062 C CA . CYS B 1 30 ? 12.133 -12.453 -24.484 1 93.44 30 CYS B CA 1
ATOM 3063 C C . CYS B 1 30 ? 12.555 -13.414 -23.375 1 93.44 30 CYS B C 1
ATOM 3065 O O . CYS B 1 30 ? 13.734 -13.75 -23.266 1 93.44 30 CYS B O 1
ATOM 3067 N N . LEU B 1 31 ? 11.57 -13.805 -22.594 1 94.94 31 LEU B N 1
ATOM 3068 C CA . LEU B 1 31 ? 11.867 -14.711 -21.484 1 94.94 31 LEU B CA 1
ATOM 3069 C C . LEU B 1 31 ? 12.438 -16.031 -22.016 1 94.94 31 LEU B C 1
ATOM 3071 O O . LEU B 1 31 ? 13.352 -16.594 -21.391 1 94.94 31 LEU B O 1
ATOM 3075 N N . PHE B 1 32 ? 11.945 -16.531 -23.125 1 95.44 32 PHE B N 1
ATOM 3076 C CA . PHE B 1 32 ? 12.438 -17.75 -23.766 1 95.44 32 PHE B CA 1
ATOM 3077 C C . PHE B 1 32 ? 13.945 -17.672 -24 1 95.44 32 PHE B C 1
ATOM 3079 O O . PHE B 1 32 ? 14.695 -18.547 -23.562 1 95.44 32 PHE B O 1
ATOM 3086 N N . TYR B 1 33 ? 14.359 -16.641 -24.562 1 94.06 33 TYR B N 1
ATOM 3087 C CA . TYR B 1 33 ? 15.766 -16.516 -24.938 1 94.06 33 TYR B CA 1
ATOM 3088 C C . TYR B 1 33 ? 16.641 -16.266 -23.703 1 94.06 33 TYR B C 1
ATOM 3090 O O . TYR B 1 33 ? 17.781 -16.703 -23.656 1 94.06 33 TYR B O 1
ATOM 3098 N N . LEU B 1 34 ? 16.109 -15.5 -22.766 1 93 34 LEU B N 1
ATOM 3099 C CA . LEU B 1 34 ? 16.844 -15.281 -21.531 1 93 34 LEU B CA 1
ATOM 3100 C C . LEU B 1 34 ? 17.125 -16.594 -20.812 1 93 34 LEU B C 1
ATOM 3102 O O . LEU B 1 34 ? 18.219 -16.812 -20.312 1 93 34 LEU B O 1
ATOM 3106 N N . LEU B 1 35 ? 16.109 -17.438 -20.781 1 94.94 35 LEU B N 1
ATOM 3107 C CA . LEU B 1 35 ? 16.25 -18.734 -20.125 1 94.94 35 LEU B CA 1
ATOM 3108 C C . LEU B 1 35 ? 17.25 -19.609 -20.875 1 94.94 35 LEU B C 1
ATOM 3110 O O . LEU B 1 35 ? 18.062 -20.297 -20.25 1 94.94 35 LEU B O 1
ATOM 3114 N N . VAL B 1 36 ? 17.156 -19.609 -22.203 1 93.81 36 VAL B N 1
ATOM 3115 C CA . VAL B 1 36 ? 18.094 -20.359 -23.031 1 93.81 36 VAL B CA 1
ATOM 3116 C C . VAL B 1 36 ? 19.531 -19.875 -22.781 1 93.81 36 VAL B C 1
ATOM 3118 O O . VAL 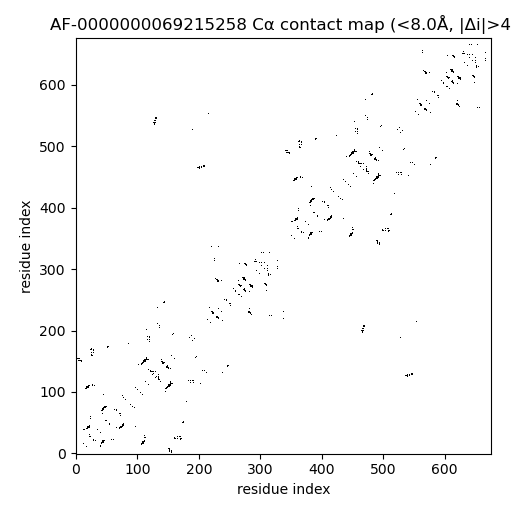B 1 36 ? 20.453 -20.672 -22.656 1 93.81 36 VAL B O 1
ATOM 3121 N N . GLY B 1 37 ? 19.688 -18.578 -22.703 1 91.88 37 GLY B N 1
ATOM 3122 C CA . GLY B 1 37 ? 21 -17.984 -22.469 1 91.88 37 GLY B CA 1
ATOM 3123 C C . GLY B 1 37 ? 21.594 -18.375 -21.125 1 91.88 37 GLY B C 1
ATOM 3124 O O . GLY B 1 37 ? 22.812 -18.453 -20.984 1 91.88 37 GLY B O 1
ATOM 3125 N N . GLU B 1 38 ? 20.734 -18.578 -20.172 1 92.94 38 GLU B N 1
ATOM 3126 C CA . GLU B 1 38 ? 21.188 -18.938 -18.828 1 92.94 38 GLU B CA 1
ATOM 3127 C C . GLU B 1 38 ? 21.266 -20.453 -18.656 1 92.94 38 GLU B C 1
ATOM 3129 O O . GLU B 1 38 ? 21.5 -20.953 -17.562 1 92.94 38 GLU B O 1
ATOM 3134 N N . ASN B 1 39 ? 21.016 -21.188 -19.672 1 92.31 39 ASN B N 1
ATOM 3135 C CA . ASN B 1 39 ? 21.094 -22.641 -19.703 1 92.31 39 ASN B CA 1
ATOM 3136 C C . ASN B 1 39 ? 20.109 -23.281 -18.734 1 92.31 39 ASN B C 1
ATOM 3138 O O . ASN B 1 39 ? 20.469 -24.219 -18.031 1 92.31 39 ASN B O 1
ATOM 3142 N N . ILE B 1 40 ? 18.953 -22.734 -18.625 1 94.31 40 ILE B N 1
ATOM 3143 C CA . ILE B 1 40 ? 17.875 -23.312 -17.828 1 94.31 40 ILE B CA 1
ATOM 3144 C C . ILE B 1 40 ? 17.062 -24.266 -18.688 1 94.31 40 ILE B C 1
ATOM 3146 O O . ILE B 1 40 ? 16.656 -23.922 -19.797 1 94.31 40 ILE B O 1
ATOM 3150 N N . ALA B 1 41 ? 16.906 -25.422 -18.219 1 94.75 41 ALA B N 1
ATOM 3151 C CA . ALA B 1 41 ? 16.094 -26.406 -18.938 1 94.75 41 ALA B CA 1
ATOM 3152 C C . ALA B 1 41 ? 14.602 -26.141 -18.75 1 94.75 41 ALA B C 1
ATOM 3154 O O . ALA B 1 41 ? 14.141 -25.953 -17.625 1 94.75 41 ALA B O 1
ATOM 3155 N N . PHE B 1 42 ? 13.883 -26.141 -19.875 1 97.25 42 PHE B N 1
ATOM 3156 C CA . PHE B 1 42 ? 12.445 -25.938 -19.797 1 97.25 42 PHE B CA 1
ATOM 3157 C C . PHE B 1 42 ? 11.766 -26.438 -21.078 1 97.25 42 PHE B C 1
ATOM 3159 O O . PHE B 1 42 ? 12.414 -26.594 -22.109 1 97.25 42 PHE B O 1
ATOM 3166 N N . ASP B 1 43 ? 10.523 -26.734 -21 1 97.75 43 ASP B N 1
ATOM 3167 C CA . ASP B 1 43 ? 9.633 -26.969 -22.125 1 97.75 43 ASP B CA 1
ATOM 3168 C C . ASP B 1 43 ? 8.625 -25.828 -22.266 1 97.75 43 ASP B C 1
ATOM 3170 O O . ASP B 1 43 ? 8.578 -24.922 -21.422 1 97.75 43 ASP B O 1
ATOM 3174 N N . ILE B 1 44 ? 7.871 -25.812 -23.391 1 97.69 44 ILE B N 1
ATOM 3175 C CA . ILE B 1 44 ? 6.984 -24.672 -23.578 1 97.69 44 ILE B CA 1
ATOM 3176 C C . ILE B 1 44 ? 5.543 -25.156 -23.719 1 97.69 44 ILE B C 1
ATOM 3178 O O . ILE B 1 44 ? 5.293 -26.25 -24.234 1 97.69 44 ILE B O 1
ATOM 3182 N N . ALA B 1 45 ? 4.641 -24.422 -23.234 1 97.62 45 ALA B N 1
ATOM 3183 C CA . ALA B 1 45 ? 3.203 -24.656 -23.344 1 97.62 45 ALA B CA 1
ATOM 3184 C C . ALA B 1 45 ? 2.49 -23.422 -23.891 1 97.62 45 ALA B C 1
ATOM 3186 O O . ALA B 1 45 ? 2.742 -22.297 -23.438 1 97.62 45 ALA B O 1
ATOM 3187 N N . LEU B 1 46 ? 1.671 -23.641 -24.875 1 95.94 46 LEU B N 1
ATOM 3188 C CA . LEU B 1 46 ? 0.946 -22.578 -25.562 1 95.94 46 LEU B CA 1
ATOM 3189 C C . LEU B 1 46 ? -0.549 -22.875 -25.594 1 95.94 46 LEU B C 1
ATOM 3191 O O . LEU B 1 46 ? -0.955 -24 -25.859 1 95.94 46 LEU B O 1
ATOM 3195 N N . VAL B 1 47 ? -1.345 -21.797 -25.25 1 93.62 47 VAL B N 1
ATOM 3196 C CA . VAL B 1 47 ? -2.795 -21.922 -25.344 1 93.62 47 VAL B CA 1
ATOM 3197 C C . VAL B 1 47 ? -3.303 -21.094 -26.516 1 93.62 47 VAL B C 1
ATOM 3199 O O . VAL B 1 47 ? -3.027 -19.891 -26.609 1 93.62 47 VAL B O 1
ATOM 3202 N N . ASP B 1 48 ? -3.99 -21.703 -27.406 1 91.44 48 ASP B N 1
ATOM 3203 C CA . ASP B 1 48 ? -4.621 -21.016 -28.531 1 91.44 48 ASP B CA 1
ATOM 3204 C C . ASP B 1 48 ? -6.09 -20.719 -28.234 1 91.44 48 ASP B C 1
ATOM 3206 O O . ASP B 1 48 ? -6.926 -21.625 -28.219 1 91.44 48 ASP B O 1
ATOM 3210 N N . TYR B 1 49 ? -6.348 -19.453 -28.094 1 86.88 49 TYR B N 1
ATOM 3211 C CA . TYR B 1 49 ? -7.719 -19.062 -27.781 1 86.88 49 TYR B CA 1
ATOM 3212 C C . TYR B 1 49 ? -8.516 -18.781 -29.047 1 86.88 49 TYR B C 1
ATOM 3214 O O . TYR B 1 49 ? -9.688 -18.422 -28.984 1 86.88 49 TYR B O 1
ATOM 3222 N N . ASN B 1 50 ? -7.953 -18.875 -30.141 1 81.62 50 ASN B N 1
ATOM 3223 C CA . ASN B 1 50 ? -8.578 -18.703 -31.453 1 81.62 50 ASN B CA 1
ATOM 3224 C C . ASN B 1 50 ? -9.078 -17.281 -31.641 1 81.62 50 ASN B C 1
ATOM 3226 O O . ASN B 1 50 ? -10.18 -17.062 -32.156 1 81.62 50 ASN B O 1
ATOM 3230 N N . THR B 1 51 ? -8.406 -16.391 -31.016 1 76.88 51 THR B N 1
ATOM 3231 C CA . THR B 1 51 ? -8.875 -15.008 -31.094 1 76.88 51 THR B CA 1
ATOM 3232 C C . THR B 1 51 ? -7.973 -14.18 -32 1 76.88 51 THR B C 1
ATOM 3234 O O . THR B 1 51 ? -8.383 -13.133 -32.5 1 76.88 51 THR B O 1
ATOM 3237 N N . GLN B 1 52 ? -6.875 -14.641 -32.312 1 72.69 52 GLN B N 1
ATOM 3238 C CA . GLN B 1 52 ? -5.91 -13.852 -33.062 1 72.69 52 GLN B CA 1
ATOM 3239 C C . GLN B 1 52 ? -5.895 -14.266 -34.531 1 72.69 52 GLN B C 1
ATOM 3241 O O . GLN B 1 52 ? -6.035 -15.445 -34.844 1 72.69 52 GLN B O 1
ATOM 3246 N N . LYS B 1 53 ? -5.75 -13.273 -35.312 1 76.56 53 LYS B N 1
ATOM 3247 C CA . LYS B 1 53 ? -5.676 -13.523 -36.75 1 76.56 53 LYS B CA 1
ATOM 3248 C C . LYS B 1 53 ? -4.43 -14.336 -37.094 1 76.56 53 LYS B C 1
ATOM 3250 O O . LYS B 1 53 ? -4.473 -15.195 -37.969 1 76.56 53 LYS B O 1
ATOM 3255 N N . GLN B 1 54 ? -3.395 -14.086 -36.344 1 81.69 54 GLN B N 1
ATOM 3256 C CA . GLN B 1 54 ? -2.117 -14.727 -36.656 1 81.69 54 GLN B CA 1
ATOM 3257 C C . GLN B 1 54 ? -1.916 -15.984 -35.812 1 81.69 54 GLN B C 1
ATOM 3259 O O . GLN B 1 54 ? -0.781 -16.375 -35.531 1 81.69 54 GLN B O 1
ATOM 3264 N N . ARG B 1 55 ? -2.98 -16.578 -35.438 1 84.56 55 ARG B N 1
ATOM 3265 C CA . ARG B 1 55 ? -2.906 -17.688 -34.5 1 84.56 55 ARG B CA 1
ATOM 3266 C C . ARG B 1 55 ? -2.057 -18.828 -35.062 1 84.56 55 ARG B C 1
ATOM 3268 O O . ARG B 1 55 ? -1.193 -19.359 -34.344 1 84.56 55 ARG B O 1
ATOM 3275 N N . LEU B 1 56 ? -2.203 -19.156 -36.312 1 88.44 56 LEU B N 1
ATOM 3276 C CA . LEU B 1 56 ? -1.477 -20.266 -36.906 1 88.44 56 LEU B CA 1
ATOM 3277 C C . LEU B 1 56 ? 0.01 -19.938 -37.031 1 88.44 56 LEU B C 1
ATOM 3279 O O . LEU B 1 56 ? 0.855 -20.828 -36.844 1 88.44 56 LEU B O 1
ATOM 3283 N N . LYS B 1 57 ? 0.311 -18.734 -37.312 1 91.12 57 LYS B N 1
ATOM 3284 C CA . LYS B 1 57 ? 1.707 -18.312 -37.406 1 91.12 57 LYS B CA 1
ATOM 3285 C C . LYS B 1 57 ? 2.389 -18.391 -36.031 1 91.12 57 LYS B C 1
ATOM 3287 O O . LYS B 1 57 ? 3.568 -18.75 -35.938 1 91.12 57 LYS B O 1
ATOM 3292 N N . ILE B 1 58 ? 1.675 -18.047 -35.062 1 91.06 58 ILE B N 1
ATOM 3293 C CA . ILE B 1 58 ? 2.197 -18.078 -33.688 1 91.06 58 ILE B CA 1
ATOM 3294 C C . ILE B 1 58 ? 2.502 -19.516 -33.312 1 91.06 58 ILE B C 1
ATOM 3296 O O . ILE B 1 58 ? 3.564 -19.812 -32.75 1 91.06 58 ILE B O 1
ATOM 3300 N N . ILE B 1 59 ? 1.595 -20.406 -33.625 1 93.31 59 ILE B N 1
ATOM 3301 C CA . ILE B 1 59 ? 1.744 -21.812 -33.281 1 93.31 59 ILE B CA 1
ATOM 3302 C C . ILE B 1 59 ? 2.955 -22.391 -34 1 93.31 59 ILE B C 1
ATOM 3304 O O . ILE B 1 59 ? 3.775 -23.094 -33.406 1 93.31 59 ILE B O 1
ATOM 3308 N N . GLN B 1 60 ? 3.059 -22.062 -35.25 1 93.75 60 GLN B N 1
ATOM 3309 C CA . GLN B 1 60 ? 4.18 -22.547 -36.062 1 93.75 60 GLN B CA 1
ATOM 3310 C C . GLN B 1 60 ? 5.508 -22.016 -35.5 1 93.75 60 GLN B C 1
ATOM 3312 O O . GLN B 1 60 ? 6.5 -22.75 -35.469 1 93.75 60 GLN B O 1
ATOM 3317 N N . HIS B 1 61 ? 5.449 -20.844 -35.188 1 93.25 61 HIS B N 1
ATOM 3318 C CA . HIS B 1 61 ? 6.656 -20.234 -34.656 1 93.25 61 HIS B CA 1
ATOM 3319 C C . HIS B 1 61 ? 7.074 -20.906 -33.344 1 93.25 61 HIS B C 1
ATOM 3321 O O . HIS B 1 61 ? 8.258 -21.172 -33.125 1 93.25 61 HIS B O 1
ATOM 3327 N N . ALA B 1 62 ? 6.137 -21.156 -32.531 1 94.5 62 ALA B N 1
ATOM 3328 C CA . ALA B 1 62 ? 6.406 -21.812 -31.25 1 94.5 62 ALA B CA 1
ATOM 3329 C C . ALA B 1 62 ? 7.008 -23.188 -31.453 1 94.5 62 ALA B C 1
ATOM 3331 O O . ALA B 1 62 ? 7.973 -23.562 -30.781 1 94.5 62 ALA B O 1
ATOM 3332 N N . GLN B 1 63 ? 6.445 -23.906 -32.344 1 95.75 63 GLN B N 1
ATOM 3333 C CA . GLN B 1 63 ? 6.914 -25.25 -32.625 1 95.75 63 GLN B CA 1
ATOM 3334 C C . GLN B 1 63 ? 8.328 -25.234 -33.219 1 95.75 63 GLN B C 1
ATOM 3336 O O . GLN B 1 63 ? 9.172 -26.047 -32.812 1 95.75 63 GLN B O 1
ATOM 3341 N N . LYS B 1 64 ? 8.57 -24.328 -34.062 1 95.12 64 LYS B N 1
ATOM 3342 C CA . LYS B 1 64 ? 9.898 -24.203 -34.656 1 95.12 64 LYS B CA 1
ATOM 3343 C C . LYS B 1 64 ? 10.945 -23.828 -33.594 1 95.12 64 LYS B C 1
ATOM 3345 O O . LYS B 1 64 ? 12.047 -24.391 -33.594 1 95.12 64 LYS B O 1
ATOM 3350 N N . LEU B 1 65 ? 10.539 -22.875 -32.812 1 94 65 LEU B N 1
ATOM 3351 C CA . LEU B 1 65 ? 11.438 -22.422 -31.766 1 94 65 LEU B CA 1
ATOM 3352 C C . LEU B 1 65 ? 11.781 -23.562 -30.828 1 94 65 LEU B C 1
ATOM 3354 O O . LEU B 1 65 ? 12.938 -23.734 -30.438 1 94 65 LEU B O 1
ATOM 3358 N N . ALA B 1 66 ? 10.805 -24.297 -30.406 1 95.81 66 ALA B N 1
ATOM 3359 C CA . ALA B 1 66 ? 11 -25.438 -29.516 1 95.81 66 ALA B CA 1
ATOM 3360 C C . ALA B 1 66 ? 11.906 -26.484 -30.141 1 95.81 66 ALA B C 1
ATOM 3362 O O . ALA B 1 66 ? 12.805 -27.016 -29.484 1 95.81 66 ALA B O 1
ATOM 3363 N N . LYS B 1 67 ? 11.695 -26.766 -31.391 1 95.81 67 LYS B N 1
ATOM 3364 C CA . LYS B 1 67 ? 12.508 -27.75 -32.094 1 95.81 67 LYS B CA 1
ATOM 3365 C C . LYS B 1 67 ? 13.961 -27.297 -32.188 1 95.81 67 LYS B C 1
ATOM 3367 O O . LYS B 1 67 ? 14.875 -28.094 -31.938 1 95.81 67 LYS B O 1
ATOM 3372 N N . THR B 1 68 ? 14.164 -26.094 -32.5 1 95.5 68 THR B N 1
ATOM 3373 C CA . THR B 1 68 ? 15.492 -25.516 -32.656 1 95.5 68 THR B CA 1
ATOM 3374 C C . THR B 1 68 ? 16.297 -25.625 -31.359 1 95.5 68 THR B C 1
ATOM 3376 O O . THR B 1 68 ? 17.5 -25.844 -31.391 1 95.5 68 THR B O 1
ATOM 3379 N N . HIS B 1 69 ? 15.656 -25.516 -30.266 1 95.81 69 HIS B N 1
ATOM 3380 C CA . HIS B 1 69 ? 16.359 -25.5 -28.984 1 95.81 69 HIS B CA 1
ATOM 3381 C C . HIS B 1 69 ? 16.156 -26.797 -28.219 1 95.81 69 HIS B C 1
ATOM 3383 O O . HIS B 1 69 ? 16.453 -26.875 -27.016 1 95.81 69 HIS B O 1
ATOM 3389 N N . HIS B 1 70 ? 15.578 -27.797 -28.797 1 94.94 70 HIS B N 1
ATOM 3390 C CA . HIS B 1 70 ? 15.414 -29.141 -28.266 1 94.94 70 HIS B CA 1
ATOM 3391 C C . HIS B 1 70 ? 14.523 -29.141 -27.016 1 94.94 70 HIS B C 1
ATOM 3393 O O . HIS B 1 70 ? 14.898 -29.672 -25.984 1 94.94 70 HIS B O 1
ATOM 3399 N N . LYS B 1 71 ? 13.391 -28.562 -27.188 1 95.75 71 LYS B N 1
ATOM 3400 C CA . LYS B 1 71 ? 12.383 -28.5 -26.125 1 95.75 71 LYS B CA 1
ATOM 3401 C C . LYS B 1 71 ? 11.062 -29.109 -26.594 1 95.75 71 LYS B C 1
ATOM 3403 O O . LYS B 1 71 ? 10.797 -29.203 -27.797 1 95.75 71 LYS B O 1
ATOM 3408 N N . LYS B 1 72 ? 10.305 -29.609 -25.672 1 97 72 LYS B N 1
ATOM 3409 C CA . LYS B 1 72 ? 8.953 -30.047 -25.984 1 97 72 LYS B CA 1
ATOM 3410 C C . LYS B 1 72 ? 8 -28.859 -26.094 1 97 72 LYS B C 1
ATOM 3412 O O . LYS B 1 72 ? 8.156 -27.859 -25.375 1 97 72 LYS B O 1
ATOM 3417 N N . CYS B 1 73 ? 7.051 -28.969 -27.016 1 97.38 73 CYS B N 1
ATOM 3418 C CA . CYS B 1 73 ? 6.047 -27.938 -27.234 1 97.38 73 CYS B CA 1
ATOM 3419 C C . CYS B 1 73 ? 4.641 -28.5 -27.062 1 97.38 73 CYS B C 1
ATOM 3421 O O . CYS B 1 73 ? 4.215 -29.344 -27.844 1 97.38 73 CYS B O 1
ATOM 3423 N N . TYR B 1 74 ? 3.965 -28.047 -26.031 1 97.62 74 TYR B N 1
ATOM 3424 C CA . TYR B 1 74 ? 2.588 -28.469 -25.797 1 97.62 74 TYR B CA 1
ATOM 3425 C C . TYR B 1 74 ? 1.609 -27.375 -26.219 1 97.62 74 TYR B C 1
ATOM 3427 O O . TYR B 1 74 ? 1.797 -26.203 -25.906 1 97.62 74 TYR B O 1
ATOM 3435 N N . ILE B 1 75 ? 0.597 -27.75 -26.984 1 96.31 75 ILE B N 1
ATOM 3436 C CA . ILE B 1 75 ? -0.387 -26.781 -27.453 1 96.31 75 ILE B CA 1
ATOM 3437 C C . ILE B 1 75 ? -1.785 -27.203 -27.016 1 96.31 75 ILE B C 1
ATOM 3439 O O . ILE B 1 75 ? -2.162 -28.375 -27.172 1 96.31 75 ILE B O 1
ATOM 3443 N N . HIS B 1 76 ? -2.475 -26.281 -26.406 1 95.88 76 HIS B N 1
ATOM 3444 C CA . HIS B 1 76 ? -3.879 -26.516 -26.078 1 95.88 76 HIS B CA 1
ATOM 3445 C C . HIS B 1 76 ? -4.789 -25.625 -26.922 1 95.88 76 HIS B C 1
ATOM 3447 O O . HIS B 1 76 ? -4.605 -24.406 -26.953 1 95.88 76 HIS B O 1
ATOM 3453 N N . TYR B 1 77 ? -5.73 -26.219 -27.578 1 94.19 77 TYR B N 1
ATOM 3454 C CA . TYR B 1 77 ? -6.727 -25.484 -28.344 1 94.19 77 TYR B CA 1
ATOM 3455 C C . TYR B 1 77 ? -7.969 -25.219 -27.516 1 94.19 77 TYR B C 1
ATOM 3457 O O . TYR B 1 77 ? -8.797 -26.109 -27.312 1 94.19 77 TYR B O 1
ATOM 3465 N N . ALA B 1 78 ? -8.117 -23.938 -27.062 1 91.44 78 ALA B N 1
ATOM 3466 C CA . ALA B 1 78 ? -9.211 -23.562 -26.172 1 91.44 78 ALA B CA 1
ATOM 3467 C C . ALA B 1 78 ? -10.531 -23.484 -26.938 1 91.44 78 ALA B C 1
ATOM 3469 O O . ALA B 1 78 ? -10.562 -23.094 -28.094 1 91.44 78 ALA B O 1
ATOM 3470 N N . PRO B 1 79 ? -11.609 -23.812 -26.203 1 89.12 79 PRO B N 1
ATOM 3471 C CA . PRO B 1 79 ? -12.922 -23.594 -26.812 1 89.12 79 PRO B CA 1
ATOM 3472 C C . PRO B 1 79 ? -13.273 -22.109 -26.953 1 89.12 79 PRO B C 1
ATOM 3474 O O . PRO B 1 79 ? -12.609 -21.266 -26.359 1 89.12 79 PRO B O 1
ATOM 3477 N N . LYS B 1 80 ? -14.289 -21.859 -27.734 1 86.06 80 LYS B N 1
ATOM 3478 C CA . LYS B 1 80 ? -14.734 -20.469 -27.875 1 86.06 80 LYS B CA 1
ATOM 3479 C C . LYS B 1 80 ? -15.289 -19.938 -26.562 1 86.06 80 LYS B C 1
ATOM 3481 O O . LYS B 1 80 ? -16.094 -20.594 -25.906 1 86.06 80 LYS B O 1
ATOM 3486 N N . ILE B 1 81 ? -14.727 -18.812 -26.219 1 82.06 81 ILE B N 1
ATOM 3487 C CA . ILE B 1 81 ? -15.164 -18.172 -24.984 1 82.06 81 ILE B CA 1
ATOM 3488 C C . ILE B 1 81 ? -16.172 -17.078 -25.297 1 82.06 81 ILE B C 1
ATOM 3490 O O . ILE B 1 81 ? -15.859 -16.109 -26 1 82.06 81 ILE B O 1
ATOM 3494 N N . ALA B 1 82 ? -17.359 -17.188 -24.828 1 75.5 82 ALA B N 1
ATOM 3495 C CA . ALA B 1 82 ? -18.453 -16.281 -25.172 1 75.5 82 ALA B CA 1
ATOM 3496 C C . ALA B 1 82 ? -18.562 -15.141 -24.172 1 75.5 82 ALA B C 1
ATOM 3498 O O . ALA B 1 82 ? -18.953 -14.023 -24.516 1 75.5 82 ALA B O 1
ATOM 3499 N N . ARG B 1 83 ? -18.422 -15.414 -22.953 1 71.75 83 ARG B N 1
ATOM 3500 C CA . ARG B 1 83 ? -18.594 -14.406 -21.922 1 71.75 83 ARG B CA 1
ATOM 3501 C C . ARG B 1 83 ? -17.406 -14.406 -20.953 1 71.75 83 ARG B C 1
ATOM 3503 O O . ARG B 1 83 ? -16.766 -15.438 -20.75 1 71.75 83 ARG B O 1
ATOM 3510 N N . ASN B 1 84 ? -17.047 -13.234 -20.375 1 72.88 84 ASN B N 1
ATOM 3511 C CA . ASN B 1 84 ? -16 -13.109 -19.375 1 72.88 84 ASN B CA 1
ATOM 3512 C C . ASN B 1 84 ? -14.672 -13.672 -19.875 1 72.88 84 ASN B C 1
ATOM 3514 O O . ASN B 1 84 ? -14.031 -14.469 -19.188 1 72.88 84 ASN B O 1
ATOM 3518 N N . PHE B 1 85 ? -14.297 -13.305 -20.953 1 75.75 85 PHE B N 1
ATOM 3519 C CA . PHE B 1 85 ? -13.148 -13.852 -21.656 1 75.75 85 PHE B CA 1
ATOM 3520 C C . PHE B 1 85 ? -11.922 -13.875 -20.734 1 75.75 85 PHE B C 1
ATOM 3522 O O . PHE B 1 85 ? -11.211 -14.883 -20.672 1 75.75 85 PHE B O 1
ATOM 3529 N N . GLU B 1 86 ? -11.648 -12.812 -20.016 1 74.94 86 GLU B N 1
ATOM 3530 C CA . GLU B 1 86 ? -10.445 -12.719 -19.203 1 74.94 86 GLU B CA 1
ATOM 3531 C C . GLU B 1 86 ? -10.43 -13.781 -18.109 1 74.94 86 GLU B C 1
ATOM 3533 O O . GLU B 1 86 ? -9.438 -14.5 -17.953 1 74.94 86 GLU B O 1
ATOM 3538 N N . MET B 1 87 ? -11.492 -13.859 -17.484 1 74.81 87 MET B N 1
ATOM 3539 C CA . MET B 1 87 ? -11.594 -14.828 -16.391 1 74.81 87 MET B CA 1
ATOM 3540 C C . MET B 1 87 ? -11.531 -16.25 -16.938 1 74.81 87 MET B C 1
ATOM 3542 O O . MET B 1 87 ? -10.805 -17.094 -16.406 1 74.81 87 MET B O 1
ATOM 3546 N N . GLN B 1 88 ? -12.273 -16.469 -17.953 1 79.5 88 GLN B N 1
ATOM 3547 C CA . GLN B 1 88 ? -12.336 -17.812 -18.516 1 79.5 88 GLN B CA 1
ATOM 3548 C C . GLN B 1 88 ? -11.008 -18.203 -19.156 1 79.5 88 GLN B C 1
ATOM 3550 O O . GLN B 1 88 ? -10.578 -19.359 -19.062 1 79.5 88 GLN B O 1
ATOM 3555 N N . ALA B 1 89 ? -10.438 -17.312 -19.875 1 83.06 89 ALA B N 1
ATOM 3556 C CA . ALA B 1 89 ? -9.133 -17.562 -20.484 1 83.06 89 ALA B CA 1
ATOM 3557 C C . ALA B 1 89 ? -8.094 -17.938 -19.438 1 83.06 89 ALA B C 1
ATOM 3559 O O . ALA B 1 89 ? -7.281 -18.828 -19.656 1 83.06 89 ALA B O 1
ATOM 3560 N N . ARG B 1 90 ? -8.164 -17.328 -18.375 1 83.38 90 ARG B N 1
ATOM 3561 C CA . ARG B 1 90 ? -7.234 -17.625 -17.297 1 83.38 90 ARG B CA 1
ATOM 3562 C C . ARG B 1 90 ? -7.473 -19.016 -16.734 1 83.38 90 ARG B C 1
ATOM 3564 O O . ARG B 1 90 ? -6.52 -19.766 -16.5 1 83.38 90 ARG B O 1
ATOM 3571 N N . LYS B 1 91 ? -8.648 -19.219 -16.516 1 81.75 91 LYS B N 1
ATOM 3572 C CA . LYS B 1 91 ? -9 -20.531 -15.984 1 81.75 91 LYS B CA 1
ATOM 3573 C C . LYS B 1 91 ? -8.516 -21.641 -16.906 1 81.75 91 LYS B C 1
ATOM 3575 O O . LYS B 1 91 ? -7.891 -22.609 -16.453 1 81.75 91 LYS B O 1
ATOM 3580 N N . ILE B 1 92 ? -8.766 -21.453 -18.125 1 89.19 92 ILE B N 1
ATOM 3581 C CA . ILE B 1 92 ? -8.375 -22.453 -19.125 1 89.19 92 ILE B CA 1
ATOM 3582 C C . ILE B 1 92 ? -6.859 -22.609 -19.125 1 89.19 92 ILE B C 1
ATOM 3584 O O . ILE B 1 92 ? -6.352 -23.734 -19.156 1 89.19 92 ILE B O 1
ATOM 3588 N N . ARG B 1 93 ? -6.191 -21.578 -19.094 1 92.62 93 ARG B N 1
ATOM 3589 C CA . ARG B 1 93 ? -4.73 -21.578 -19.125 1 92.62 93 ARG B CA 1
ATOM 3590 C C . ARG B 1 93 ? -4.168 -22.328 -17.922 1 92.62 93 ARG B C 1
ATOM 3592 O O . ARG B 1 93 ? -3.303 -23.203 -18.062 1 92.62 93 ARG B O 1
ATOM 3599 N N . TYR B 1 94 ? -4.66 -22.031 -16.797 1 89.81 94 TYR B N 1
ATOM 3600 C CA . TYR B 1 94 ? -4.105 -22.625 -15.578 1 89.81 94 TYR B CA 1
ATOM 3601 C C . TYR B 1 94 ? -4.504 -24.094 -15.461 1 89.81 94 TYR B C 1
ATOM 3603 O O . TYR B 1 94 ? -3.738 -24.906 -14.945 1 89.81 94 TYR B O 1
ATOM 3611 N N . ASP B 1 95 ? -5.691 -24.344 -15.914 1 89.5 95 ASP B N 1
ATOM 3612 C CA . ASP B 1 95 ? -6.09 -25.75 -15.961 1 89.5 95 ASP B CA 1
ATOM 3613 C C . ASP B 1 95 ? -5.148 -26.547 -16.859 1 89.5 95 ASP B C 1
ATOM 3615 O O . ASP B 1 95 ? -4.754 -27.656 -16.5 1 89.5 95 ASP B O 1
ATOM 3619 N N . PHE B 1 96 ? -4.844 -26.016 -18.016 1 94.25 96 PHE B N 1
ATOM 3620 C CA . PHE B 1 96 ? -3.932 -26.656 -18.953 1 94.25 96 PHE B CA 1
ATOM 3621 C C . PHE B 1 96 ? -2.553 -26.828 -18.344 1 94.25 96 PHE B C 1
ATOM 3623 O O . PHE B 1 96 ? -1.972 -27.922 -18.406 1 94.25 96 PHE B O 1
ATOM 3630 N N . PHE B 1 97 ? -2.064 -25.828 -17.609 1 94.75 97 PHE B N 1
ATOM 3631 C CA . PHE B 1 97 ? -0.755 -25.891 -16.969 1 94.75 97 PHE B CA 1
ATOM 3632 C C . PHE B 1 97 ? -0.733 -26.938 -15.867 1 94.75 97 PHE B C 1
ATOM 3634 O O . PHE B 1 97 ? 0.242 -27.672 -15.727 1 94.75 97 PHE B O 1
ATOM 3641 N N . GLU B 1 98 ? -1.758 -26.906 -15.133 1 90.69 98 GLU B N 1
ATOM 3642 C CA . GLU B 1 98 ? -1.837 -27.859 -14.031 1 90.69 98 GLU B CA 1
ATOM 3643 C C . GLU B 1 98 ? -1.833 -29.297 -14.547 1 90.69 98 GLU B C 1
ATOM 3645 O O . GLU B 1 98 ? -1.191 -30.172 -13.961 1 90.69 98 GLU B O 1
ATOM 3650 N N . THR B 1 99 ? -2.59 -29.531 -15.594 1 94.12 99 THR B N 1
ATOM 3651 C CA . THR B 1 99 ? -2.631 -30.859 -16.203 1 94.12 99 THR B CA 1
ATOM 3652 C C . THR B 1 99 ? -1.238 -31.281 -16.656 1 94.12 99 THR B C 1
ATOM 3654 O O . THR B 1 99 ? -0.819 -32.406 -16.406 1 94.12 99 THR B O 1
ATOM 3657 N N . LEU B 1 100 ? -0.525 -30.422 -17.281 1 9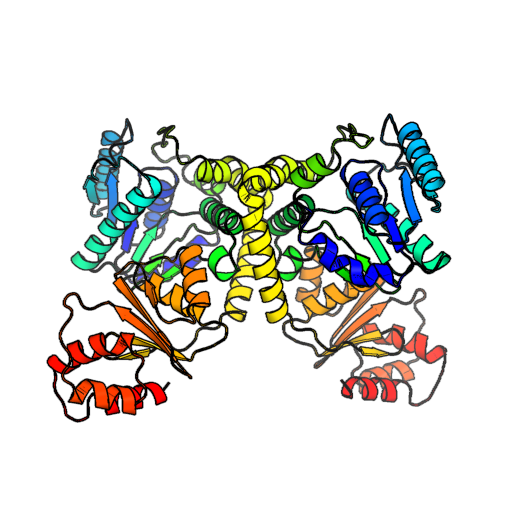5.44 100 LEU B N 1
ATOM 3658 C CA . LEU B 1 100 ? 0.812 -30.734 -17.781 1 95.44 100 LEU B CA 1
ATOM 3659 C C . LEU B 1 100 ? 1.772 -31 -16.625 1 95.44 100 LEU B C 1
ATOM 3661 O O . LEU B 1 100 ? 2.609 -31.906 -16.703 1 95.44 100 LEU B O 1
ATOM 3665 N N . THR B 1 101 ? 1.674 -30.203 -15.617 1 93.5 101 THR B N 1
ATOM 3666 C CA . THR B 1 101 ? 2.562 -30.344 -14.469 1 93.5 101 THR B CA 1
ATOM 3667 C C . THR B 1 101 ? 2.352 -31.688 -13.789 1 93.5 101 THR B C 1
ATOM 3669 O O . THR B 1 101 ? 3.312 -32.344 -13.359 1 93.5 101 THR B O 1
ATOM 3672 N N . LYS B 1 102 ? 1.155 -32.062 -13.664 1 91.69 102 LYS B N 1
ATOM 3673 C CA . LYS B 1 102 ? 0.839 -33.344 -13.039 1 91.69 102 LYS B CA 1
ATOM 3674 C C . LYS B 1 102 ? 1.284 -34.5 -13.914 1 91.69 102 LYS B C 1
ATOM 3676 O O . LYS B 1 102 ? 1.858 -35.469 -13.422 1 91.69 102 LYS B O 1
ATOM 3681 N N . GLU B 1 103 ? 1.005 -34.406 -15.172 1 95 103 GLU B N 1
ATOM 3682 C CA . GLU B 1 103 ? 1.272 -35.469 -16.125 1 95 103 GLU B CA 1
ATOM 3683 C C . GLU B 1 103 ? 2.771 -35.656 -16.328 1 95 103 GLU B C 1
ATOM 3685 O O . GLU B 1 103 ? 3.238 -36.812 -16.484 1 95 103 GLU B O 1
ATOM 3690 N N . HIS B 1 104 ? 3.521 -34.625 -16.359 1 95.38 104 HIS B N 1
ATOM 3691 C CA . HIS B 1 104 ? 4.93 -34.719 -16.719 1 95.38 104 HIS B CA 1
ATOM 3692 C C . HIS B 1 104 ? 5.832 -34.344 -15.547 1 95.38 104 HIS B C 1
ATOM 3694 O O . HIS B 1 104 ? 7.055 -34.281 -15.695 1 95.38 104 HIS B O 1
ATOM 3700 N N . SER B 1 105 ? 5.262 -34 -14.305 1 93.88 105 SER B N 1
ATOM 3701 C CA . SER B 1 105 ? 5.965 -33.75 -13.055 1 93.88 105 SER B CA 1
ATOM 3702 C C . SER B 1 105 ? 6.852 -32.531 -13.148 1 93.88 105 SER B C 1
ATOM 3704 O O . SER B 1 105 ? 8.023 -32.562 -12.773 1 93.88 105 SER B O 1
ATOM 3706 N N . TYR B 1 106 ? 6.398 -31.562 -13.828 1 96 106 TYR B N 1
ATOM 3707 C CA . TYR B 1 106 ? 7.09 -30.281 -13.797 1 96 106 TYR B CA 1
ATOM 3708 C C . TYR B 1 106 ? 7.074 -29.688 -12.391 1 96 106 TYR B C 1
ATOM 3710 O O . TYR B 1 106 ? 6.066 -29.766 -11.688 1 96 106 TYR B O 1
ATOM 3718 N N . LYS B 1 107 ? 8.102 -29.078 -12 1 94.88 107 LYS B N 1
ATOM 3719 C CA . LYS B 1 107 ? 8.219 -28.516 -10.656 1 94.88 107 LYS B CA 1
ATOM 3720 C C . LYS B 1 107 ? 7.934 -27.016 -10.656 1 94.88 107 LYS B C 1
ATOM 3722 O O . LYS B 1 107 ? 7.512 -26.453 -9.641 1 94.88 107 LYS B O 1
ATOM 3727 N N . HIS B 1 108 ? 8.219 -26.438 -11.836 1 95.81 108 HIS B N 1
ATOM 3728 C CA . HIS B 1 108 ? 8.039 -24.984 -11.914 1 95.81 108 HIS B CA 1
ATOM 3729 C C . HIS B 1 108 ? 7.297 -24.594 -13.188 1 95.81 108 HIS B C 1
ATOM 3731 O O . HIS B 1 108 ? 7.531 -25.172 -14.25 1 95.81 108 HIS B O 1
ATOM 3737 N N . LEU B 1 109 ? 6.32 -23.75 -13.039 1 96.38 109 LEU B N 1
ATOM 3738 C CA . LEU B 1 109 ? 5.691 -23.031 -14.141 1 96.38 109 LEU B CA 1
ATOM 3739 C C . LEU B 1 109 ? 6.238 -21.609 -14.25 1 96.38 109 LEU B C 1
ATOM 3741 O O . LEU B 1 109 ? 6.102 -20.812 -13.312 1 96.38 109 LEU B O 1
ATOM 3745 N N . ILE B 1 110 ? 6.898 -21.328 -15.359 1 97 110 ILE B N 1
ATOM 3746 C CA . ILE B 1 110 ? 7.52 -20.016 -15.555 1 97 110 ILE B CA 1
ATOM 3747 C C . ILE B 1 110 ? 6.613 -19.141 -16.406 1 97 110 ILE B C 1
ATOM 3749 O O . ILE B 1 110 ? 6.191 -19.547 -17.5 1 97 110 ILE B O 1
ATOM 3753 N N . LEU B 1 111 ? 6.262 -18.016 -15.938 1 96.19 111 LEU B N 1
ATOM 3754 C CA . LEU B 1 111 ? 5.426 -17.062 -16.656 1 96.19 111 LEU B CA 1
ATOM 3755 C C . LEU B 1 111 ? 6.191 -15.766 -16.922 1 96.19 111 LEU B C 1
ATOM 3757 O O . LEU B 1 111 ? 7.055 -15.375 -16.141 1 96.19 111 LEU B O 1
ATOM 3761 N N . ALA B 1 112 ? 5.824 -15.086 -17.984 1 95.25 112 ALA B N 1
ATOM 3762 C CA . ALA B 1 112 ? 6.582 -13.922 -18.438 1 95.25 112 ALA B CA 1
ATOM 3763 C C . ALA B 1 112 ? 5.934 -12.625 -17.938 1 95.25 112 ALA B C 1
ATOM 3765 O O . ALA B 1 112 ? 5.953 -11.617 -18.641 1 95.25 112 ALA B O 1
ATOM 3766 N N . HIS B 1 113 ? 5.328 -12.742 -16.828 1 92.44 113 HIS B N 1
ATOM 3767 C CA . HIS B 1 113 ? 4.793 -11.516 -16.234 1 92.44 113 HIS B CA 1
ATOM 3768 C C . HIS B 1 113 ? 5.914 -10.57 -15.82 1 92.44 113 HIS B C 1
ATOM 3770 O O . HIS B 1 113 ? 6.965 -11.016 -15.352 1 92.44 113 HIS B O 1
ATOM 3776 N N . HIS B 1 114 ? 5.68 -9.289 -15.992 1 92.38 114 HIS B N 1
ATOM 3777 C CA . HIS B 1 114 ? 6.711 -8.289 -15.734 1 92.38 114 HIS B CA 1
ATOM 3778 C C . HIS B 1 114 ? 6.203 -7.203 -14.789 1 92.38 114 HIS B C 1
ATOM 3780 O O . HIS B 1 114 ? 5.121 -7.332 -14.211 1 92.38 114 HIS B O 1
ATOM 3786 N N . LEU B 1 115 ? 6.949 -6.191 -14.633 1 90.44 115 LEU B N 1
ATOM 3787 C CA . LEU B 1 115 ? 6.664 -5.164 -13.633 1 90.44 115 LEU B CA 1
ATOM 3788 C C . LEU B 1 115 ? 5.363 -4.438 -13.961 1 90.44 115 LEU B C 1
ATOM 3790 O O . LEU B 1 115 ? 4.605 -4.078 -13.055 1 90.44 115 LEU B O 1
ATOM 3794 N N . ASN B 1 116 ? 5.125 -4.188 -15.219 1 87.44 116 ASN B N 1
ATOM 3795 C CA . ASN B 1 116 ? 3.9 -3.502 -15.617 1 87.44 116 ASN B CA 1
ATOM 3796 C C . ASN B 1 116 ? 2.66 -4.301 -15.219 1 87.44 116 ASN B C 1
ATOM 3798 O O . ASN B 1 116 ? 1.638 -3.721 -14.852 1 87.44 116 ASN B O 1
ATOM 3802 N N . ASP B 1 117 ? 2.805 -5.609 -15.328 1 87 117 ASP B N 1
ATOM 3803 C CA . ASP B 1 117 ? 1.699 -6.465 -14.906 1 87 117 ASP B CA 1
ATOM 3804 C C . ASP B 1 117 ? 1.454 -6.352 -13.406 1 87 117 ASP B C 1
ATOM 3806 O O . ASP B 1 117 ? 0.306 -6.355 -12.953 1 87 117 ASP B O 1
ATOM 3810 N N . ARG B 1 118 ? 2.508 -6.316 -12.695 1 90 118 ARG B N 1
ATOM 3811 C CA . ARG B 1 118 ? 2.398 -6.223 -11.242 1 90 118 ARG B CA 1
ATOM 3812 C C . ARG B 1 118 ? 1.716 -4.922 -10.828 1 90 118 ARG B C 1
ATOM 3814 O O . ARG B 1 118 ? 0.842 -4.922 -9.961 1 90 118 ARG B O 1
ATOM 3821 N N . LEU B 1 119 ? 2.162 -3.854 -11.414 1 88.31 119 LEU B N 1
ATOM 3822 C CA . LEU B 1 119 ? 1.572 -2.557 -11.102 1 88.31 119 LEU B CA 1
ATOM 3823 C C . LEU B 1 119 ? 0.098 -2.523 -11.492 1 88.31 119 LEU B C 1
ATOM 3825 O O . LEU B 1 119 ? -0.724 -1.941 -10.781 1 88.31 119 LEU B O 1
ATOM 3829 N N . GLU B 1 120 ? -0.143 -3.113 -12.664 1 84.88 120 GLU B N 1
ATOM 3830 C CA . GLU B 1 120 ? -1.534 -3.195 -13.102 1 84.88 120 GLU B CA 1
ATOM 3831 C C . GLU B 1 120 ? -2.395 -3.916 -12.062 1 84.88 120 GLU B C 1
ATOM 3833 O O . GLU B 1 120 ? -3.48 -3.447 -11.719 1 84.88 120 GLU B O 1
ATOM 3838 N N . TRP B 1 121 ? -1.906 -5 -11.656 1 84.44 121 TRP B N 1
ATOM 3839 C CA . TRP B 1 121 ? -2.611 -5.758 -10.625 1 84.44 121 TRP B CA 1
ATOM 3840 C C . TRP B 1 121 ? -2.793 -4.926 -9.359 1 84.44 121 TRP B C 1
ATOM 3842 O O . TRP B 1 121 ? -3.883 -4.891 -8.789 1 84.44 121 TRP B O 1
ATOM 3852 N N . PHE B 1 122 ? -1.78 -4.273 -8.953 1 89.19 122 PHE B N 1
ATOM 3853 C CA . PHE B 1 122 ? -1.78 -3.445 -7.75 1 89.19 122 PHE B CA 1
ATOM 3854 C C . PHE B 1 122 ? -2.877 -2.389 -7.82 1 89.19 122 PHE B C 1
ATOM 3856 O O . PHE B 1 122 ? -3.67 -2.246 -6.887 1 89.19 122 PHE B O 1
ATOM 3863 N N . LEU B 1 123 ? -2.922 -1.723 -8.922 1 85.25 123 LEU B N 1
ATOM 3864 C CA . LEU B 1 123 ? -3.877 -0.636 -9.109 1 85.25 123 LEU B CA 1
ATOM 3865 C C . LEU B 1 123 ? -5.301 -1.175 -9.219 1 85.25 123 LEU B C 1
ATOM 3867 O O . LEU B 1 123 ? -6.242 -0.558 -8.727 1 85.25 123 LEU B O 1
ATOM 3871 N N . MET B 1 124 ? -5.426 -2.25 -9.875 1 82.62 124 MET B N 1
ATOM 3872 C CA . MET B 1 124 ? -6.738 -2.873 -9.992 1 82.62 124 MET B CA 1
ATOM 3873 C C . MET B 1 124 ? -7.285 -3.258 -8.625 1 82.62 124 MET B C 1
ATOM 3875 O O . MET B 1 124 ? -8.453 -2.998 -8.32 1 82.62 124 MET B O 1
ATOM 3879 N N . GLN B 1 125 ? -6.445 -3.885 -7.828 1 85.25 125 GLN B N 1
ATOM 3880 C CA . GLN B 1 125 ? -6.871 -4.297 -6.496 1 85.25 125 GLN B CA 1
ATOM 3881 C C . GLN B 1 125 ? -7.156 -3.086 -5.613 1 85.25 125 GLN B C 1
ATOM 3883 O O . GLN B 1 125 ? -8.086 -3.104 -4.805 1 85.25 125 GLN B O 1
ATOM 3888 N N . LEU B 1 126 ? -6.359 -2.059 -5.758 1 88 126 LEU B N 1
ATOM 3889 C CA . LEU B 1 126 ? -6.574 -0.822 -5.016 1 88 126 LEU B CA 1
ATOM 3890 C C . LEU B 1 126 ? -7.969 -0.263 -5.281 1 88 126 LEU B C 1
ATOM 3892 O O . LEU B 1 126 ? -8.625 0.243 -4.367 1 88 126 LEU B O 1
ATOM 3896 N N . SER B 1 127 ? -8.383 -0.384 -6.5 1 83.94 127 SER B N 1
ATOM 3897 C CA . SER B 1 127 ? -9.672 0.17 -6.918 1 83.94 127 SER B CA 1
ATOM 3898 C C . SER B 1 127 ? -10.828 -0.681 -6.414 1 83.94 127 SER B C 1
ATOM 3900 O O . SER B 1 127 ? -11.969 -0.219 -6.367 1 83.94 127 SER B O 1
ATOM 3902 N N . LYS B 1 128 ? -10.555 -1.872 -5.992 1 79.88 128 LYS B N 1
ATOM 3903 C CA . LYS B 1 128 ? -11.609 -2.791 -5.578 1 79.88 128 LYS B CA 1
ATOM 3904 C C . LYS B 1 128 ? -11.75 -2.818 -4.059 1 79.88 128 LYS B C 1
ATOM 3906 O O . LYS B 1 128 ? -12.75 -3.312 -3.531 1 79.88 128 LYS B O 1
ATOM 3911 N N . GLY B 1 129 ? -10.828 -2.215 -3.418 1 86.25 129 GLY B N 1
ATOM 3912 C CA . GLY B 1 129 ? -10.828 -2.316 -1.967 1 86.25 129 GLY B CA 1
ATOM 3913 C C . GLY B 1 129 ? -10.016 -3.488 -1.45 1 86.25 129 GLY B C 1
ATOM 3914 O O . GLY B 1 129 ? -10.562 -4.566 -1.202 1 86.25 129 GLY B O 1
ATOM 3915 N N . ALA B 1 130 ? -8.742 -3.252 -1.234 1 86 130 ALA B N 1
ATOM 3916 C CA . ALA B 1 130 ? -7.84 -4.348 -0.875 1 86 130 ALA B CA 1
ATOM 3917 C C . ALA B 1 130 ? -6.816 -3.896 0.161 1 86 130 ALA B C 1
ATOM 3919 O O . ALA B 1 130 ? -6.383 -2.742 0.154 1 86 130 ALA B O 1
ATOM 3920 N N . GLY B 1 131 ? -6.5 -4.828 1.024 1 89.56 131 GLY B N 1
ATOM 3921 C CA . GLY B 1 131 ? -5.383 -4.605 1.932 1 89.56 131 GLY B CA 1
ATOM 3922 C C . GLY B 1 131 ? -4.039 -4.93 1.312 1 89.56 131 GLY B C 1
ATOM 3923 O O . GLY B 1 131 ? -3.957 -5.27 0.131 1 89.56 131 GLY B O 1
ATOM 3924 N N . LEU B 1 132 ? -3.033 -4.746 2.107 1 91.75 132 LEU B N 1
ATOM 3925 C CA . LEU B 1 132 ? -1.663 -4.871 1.625 1 91.75 132 LEU B CA 1
ATOM 3926 C C . LEU B 1 132 ? -1.41 -6.258 1.049 1 91.75 132 LEU B C 1
ATOM 3928 O O . LEU B 1 132 ? -0.745 -6.398 0.02 1 91.75 132 LEU B O 1
ATOM 3932 N N . ASN B 1 133 ? -1.938 -7.293 1.687 1 87.31 133 ASN B N 1
ATOM 3933 C CA . ASN B 1 133 ? -1.738 -8.664 1.232 1 87.31 133 ASN B CA 1
ATOM 3934 C C . ASN B 1 133 ? -2.303 -8.883 -0.169 1 87.31 133 ASN B C 1
ATOM 3936 O O . ASN B 1 133 ? -1.653 -9.492 -1.018 1 87.31 133 ASN B O 1
ATOM 3940 N N . THR B 1 134 ? -3.469 -8.406 -0.362 1 85.06 134 THR B N 1
ATOM 3941 C CA . THR B 1 134 ? -4.125 -8.562 -1.656 1 85.06 134 THR B CA 1
ATOM 3942 C C . THR B 1 134 ? -3.445 -7.695 -2.711 1 85.06 134 THR B C 1
ATOM 3944 O O . THR B 1 134 ? -3.271 -8.117 -3.855 1 85.06 134 THR B O 1
ATOM 3947 N N . LEU B 1 135 ? -3.057 -6.496 -2.287 1 91.25 135 LEU B N 1
ATOM 3948 C CA . LEU B 1 135 ? -2.383 -5.586 -3.205 1 91.25 135 LEU B CA 1
ATOM 3949 C C . LEU B 1 135 ? -1.098 -6.203 -3.742 1 91.25 135 LEU B C 1
ATOM 3951 O O . LEU B 1 135 ? -0.741 -5.996 -4.906 1 91.25 135 LEU B O 1
ATOM 3955 N N . LEU B 1 136 ? -0.478 -6.973 -2.855 1 91.81 136 LEU B N 1
ATOM 3956 C CA . LE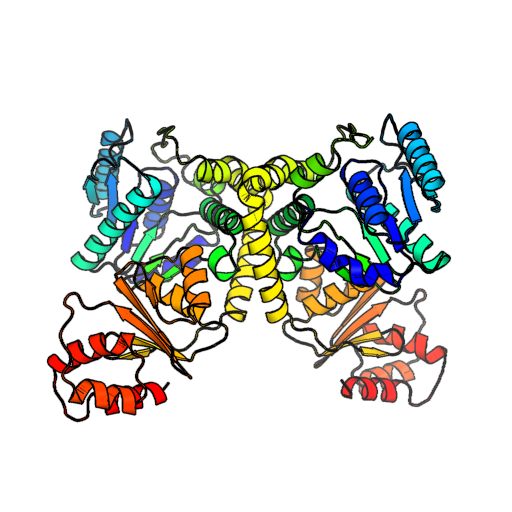U B 1 136 ? 0.844 -7.496 -3.186 1 91.81 136 LEU B CA 1
ATOM 3957 C C . LEU B 1 136 ? 0.779 -8.984 -3.496 1 91.81 136 LEU B C 1
ATOM 3959 O O . LEU B 1 136 ? 1.776 -9.695 -3.355 1 91.81 136 LEU B O 1
ATOM 3963 N N . SER B 1 137 ? -0.386 -9.445 -3.885 1 85.75 137 SER B N 1
ATOM 3964 C CA . SER B 1 137 ? -0.594 -10.875 -4.066 1 85.75 137 SER B CA 1
ATOM 3965 C C . SER B 1 137 ? 0.112 -11.383 -5.316 1 85.75 137 SER B C 1
ATOM 3967 O O . SER B 1 137 ? 0.33 -12.586 -5.469 1 85.75 137 SER B O 1
ATOM 3969 N N . PHE B 1 138 ? 0.513 -10.492 -6.207 1 85.19 138 PHE B N 1
ATOM 3970 C CA . PHE B 1 138 ? 1.236 -10.844 -7.426 1 85.19 138 PHE B CA 1
ATOM 3971 C C . PHE B 1 138 ? 2.73 -10.961 -7.152 1 85.19 138 PHE B C 1
ATOM 3973 O O . PHE B 1 138 ? 3.467 -9.977 -7.262 1 85.19 138 PHE B O 1
ATOM 3980 N N . GLN B 1 139 ? 3.234 -12.156 -6.836 1 87.25 139 GLN B N 1
ATOM 3981 C CA . GLN B 1 139 ? 4.598 -12.359 -6.355 1 87.25 139 GLN B CA 1
ATOM 3982 C C . GLN B 1 139 ? 5.449 -13.07 -7.406 1 87.25 139 GLN B C 1
ATOM 3984 O O . GLN B 1 139 ? 4.918 -13.672 -8.344 1 87.25 139 GLN B O 1
ATOM 3989 N N . ALA B 1 140 ? 6.746 -12.93 -7.18 1 89.25 140 ALA B N 1
ATOM 3990 C CA . ALA B 1 140 ? 7.699 -13.539 -8.102 1 89.25 140 ALA B CA 1
ATOM 3991 C C . ALA B 1 140 ? 7.711 -15.055 -7.957 1 89.25 140 ALA B C 1
ATOM 3993 O O . ALA B 1 140 ? 7.977 -15.773 -8.922 1 89.25 140 ALA B O 1
ATOM 3994 N N . TYR B 1 141 ? 7.484 -15.547 -6.797 1 88.44 141 TYR B N 1
ATOM 3995 C CA . TYR B 1 141 ? 7.43 -16.969 -6.496 1 88.44 141 TYR B CA 1
ATOM 3996 C C . TYR B 1 141 ? 6.16 -17.312 -5.723 1 88.44 141 TYR B C 1
ATOM 3998 O O . TYR B 1 141 ? 5.887 -16.734 -4.672 1 88.44 141 TYR B O 1
ATOM 4006 N N . GLU B 1 142 ? 5.363 -18.203 -6.285 1 86.12 142 GLU B N 1
ATOM 4007 C CA . GLU B 1 142 ? 4.121 -18.656 -5.656 1 86.12 142 GLU B CA 1
ATOM 4008 C C . GLU B 1 142 ? 4.055 -20.172 -5.578 1 86.12 142 GLU B C 1
ATOM 4010 O O . GLU B 1 142 ? 4 -20.859 -6.605 1 86.12 142 GLU B O 1
ATOM 4015 N N . LYS B 1 143 ? 3.932 -20.656 -4.379 1 84 143 LYS B N 1
ATOM 4016 C CA . LYS B 1 143 ? 3.85 -22.109 -4.188 1 84 143 LYS B CA 1
ATOM 4017 C C . LYS B 1 143 ? 2.428 -22.609 -4.422 1 84 143 LYS B C 1
ATOM 4019 O O . LYS B 1 143 ? 1.461 -21.984 -3.986 1 84 143 LYS B O 1
ATOM 4024 N N . ARG B 1 144 ? 2.359 -23.609 -5.16 1 84 144 ARG B N 1
ATOM 4025 C CA . ARG B 1 144 ? 1.116 -24.344 -5.355 1 84 144 ARG B CA 1
ATOM 4026 C C . ARG B 1 144 ? 1.211 -25.75 -4.758 1 84 144 ARG B C 1
ATOM 4028 O O . ARG B 1 144 ? 2.205 -26.094 -4.113 1 84 144 ARG B O 1
ATOM 4035 N N . GLU B 1 145 ? 0.168 -26.516 -4.879 1 77.44 145 GLU B N 1
ATOM 4036 C CA . GLU B 1 145 ? 0.135 -27.844 -4.27 1 77.44 145 GLU B CA 1
ATOM 4037 C C . GLU B 1 145 ? 1.25 -28.734 -4.812 1 77.44 145 GLU B C 1
ATOM 4039 O O . GLU B 1 145 ? 1.978 -29.359 -4.043 1 77.44 145 GLU B O 1
ATOM 4044 N N . SER B 1 146 ? 1.436 -28.781 -6.09 1 83.25 146 SER B N 1
ATOM 4045 C CA . SER B 1 146 ? 2.371 -29.75 -6.668 1 83.25 146 SER B CA 1
ATOM 4046 C C . SER B 1 146 ? 3.467 -29.047 -7.461 1 83.25 146 SER B C 1
ATOM 4048 O O . SER B 1 146 ? 4.371 -29.688 -7.996 1 83.25 146 SER B O 1
ATOM 4050 N N . TYR B 1 147 ? 3.424 -27.859 -7.605 1 90.38 147 TYR B N 1
ATOM 4051 C CA . TYR B 1 147 ? 4.41 -27.094 -8.352 1 90.38 147 TYR B CA 1
ATOM 4052 C C . TYR B 1 147 ? 4.484 -25.656 -7.832 1 90.38 147 TYR B C 1
ATOM 4054 O O . TYR B 1 147 ? 3.812 -25.312 -6.855 1 90.38 147 TYR B O 1
ATOM 4062 N N . ALA B 1 148 ? 5.395 -24.844 -8.406 1 92.12 148 ALA B N 1
ATOM 4063 C CA . ALA B 1 148 ? 5.5 -23.438 -8.055 1 92.12 148 ALA B CA 1
ATOM 4064 C C . ALA B 1 148 ? 5.484 -22.547 -9.297 1 92.12 148 ALA B C 1
ATOM 4066 O O . ALA B 1 148 ? 6.016 -22.938 -10.344 1 92.12 148 ALA B O 1
ATOM 4067 N N . ILE B 1 149 ? 4.832 -21.453 -9.18 1 93.31 149 ILE B N 1
ATOM 4068 C CA . ILE B 1 149 ? 4.836 -20.469 -10.242 1 93.31 149 ILE B CA 1
ATOM 4069 C C . ILE B 1 149 ? 5.992 -19.484 -10.031 1 93.31 149 ILE B C 1
ATOM 4071 O O . ILE B 1 149 ? 6.168 -18.953 -8.938 1 93.31 149 ILE B O 1
ATOM 4075 N N . VAL B 1 150 ? 6.781 -19.328 -11.047 1 94.5 150 VAL B N 1
ATOM 4076 C CA . VAL B 1 150 ? 7.918 -18.406 -10.977 1 94.5 150 VAL B CA 1
ATOM 4077 C C . VAL B 1 150 ? 7.773 -17.328 -12.039 1 94.5 150 VAL B C 1
ATOM 4079 O O . VAL B 1 150 ? 7.504 -17.625 -13.211 1 94.5 150 VAL B O 1
ATOM 4082 N N . ARG B 1 151 ? 7.891 -16.141 -11.688 1 94.56 151 ARG B N 1
ATOM 4083 C CA . ARG B 1 151 ? 7.852 -14.984 -12.57 1 94.56 151 ARG B CA 1
ATOM 4084 C C . ARG B 1 151 ? 9.156 -14.195 -12.508 1 94.56 151 ARG B C 1
ATOM 4086 O O . ARG B 1 151 ? 9.227 -13.148 -11.867 1 94.56 151 ARG B O 1
ATOM 4093 N N . PRO B 1 152 ? 10.117 -14.602 -13.281 1 94.38 152 PRO B N 1
ATOM 4094 C CA . PRO B 1 152 ? 11.469 -14.047 -13.148 1 94.38 152 PRO B CA 1
ATOM 4095 C C . PRO B 1 152 ? 11.539 -12.578 -13.578 1 94.38 152 PRO B C 1
ATOM 4097 O O . PRO B 1 152 ? 12.453 -11.859 -13.164 1 94.38 152 PRO B O 1
ATOM 4100 N N . LEU B 1 153 ? 10.594 -12.117 -14.375 1 93.69 153 LEU B N 1
ATOM 4101 C CA . LEU B 1 153 ? 10.656 -10.773 -14.938 1 93.69 153 LEU B CA 1
ATOM 4102 C C . LEU B 1 153 ? 9.789 -9.812 -14.133 1 93.69 153 LEU B C 1
ATOM 4104 O O . LEU B 1 153 ? 9.531 -8.688 -14.57 1 93.69 153 LEU B O 1
ATOM 4108 N N . LEU B 1 154 ? 9.367 -10.203 -12.961 1 92.44 154 LEU B N 1
ATOM 4109 C CA . LEU B 1 154 ? 8.359 -9.461 -12.211 1 92.44 154 LEU B CA 1
ATOM 4110 C C . LEU B 1 154 ? 8.859 -8.07 -11.852 1 92.44 154 LEU B C 1
ATOM 4112 O O . LEU B 1 154 ? 8.062 -7.152 -11.648 1 92.44 154 LEU B O 1
ATOM 4116 N N . TYR B 1 155 ? 10.188 -7.793 -11.805 1 89.94 155 TYR B N 1
ATOM 4117 C CA . TYR B 1 155 ? 10.742 -6.484 -11.469 1 89.94 155 TYR B CA 1
ATOM 4118 C C . TYR B 1 155 ? 11.406 -5.848 -12.688 1 89.94 155 TYR B C 1
ATOM 4120 O O . TYR B 1 155 ? 12.211 -4.926 -12.547 1 89.94 155 TYR B O 1
ATOM 4128 N N . THR B 1 156 ? 11.078 -6.332 -13.836 1 90 156 THR B N 1
ATOM 4129 C CA . THR B 1 156 ? 11.641 -5.812 -15.078 1 90 156 THR B CA 1
ATOM 4130 C C . THR B 1 156 ? 10.602 -4.98 -15.836 1 90 156 THR B C 1
ATOM 4132 O O . THR B 1 156 ? 9.539 -5.488 -16.203 1 90 156 THR B O 1
ATOM 4135 N N . PRO B 1 157 ? 10.938 -3.75 -16.062 1 88.56 157 PRO B N 1
ATOM 4136 C CA . PRO B 1 157 ? 10 -2.922 -16.828 1 88.56 157 PRO B CA 1
ATOM 4137 C C . PRO B 1 157 ? 9.836 -3.396 -18.266 1 88.56 157 PRO B C 1
ATOM 4139 O O . PRO B 1 157 ? 10.797 -3.881 -18.875 1 88.56 157 PRO B O 1
ATOM 4142 N N . LYS B 1 158 ? 8.695 -3.156 -18.781 1 87.06 158 LYS B N 1
ATOM 4143 C CA . LYS B 1 158 ? 8.383 -3.574 -20.141 1 87.06 158 LYS B CA 1
ATOM 4144 C C . LYS B 1 158 ? 9.367 -2.975 -21.141 1 87.06 158 LYS B C 1
ATOM 4146 O O . LYS B 1 158 ? 9.766 -3.633 -22.094 1 87.06 158 LYS B O 1
ATOM 4151 N N . ASP B 1 159 ? 9.789 -1.778 -20.938 1 85 159 ASP B N 1
ATOM 4152 C CA . ASP B 1 159 ? 10.711 -1.107 -21.844 1 85 159 ASP B CA 1
ATOM 4153 C C . ASP B 1 159 ? 12.055 -1.837 -21.922 1 85 159 ASP B C 1
ATOM 4155 O O . ASP B 1 159 ? 12.703 -1.859 -22.969 1 85 159 ASP B O 1
ATOM 4159 N N . THR B 1 160 ? 12.453 -2.305 -20.812 1 86.81 160 THR B N 1
ATOM 4160 C CA . THR B 1 160 ? 13.68 -3.096 -20.797 1 86.81 160 THR B CA 1
ATOM 4161 C C . THR B 1 160 ? 13.539 -4.348 -21.656 1 86.81 160 THR B C 1
ATOM 4163 O O . THR B 1 160 ? 14.477 -4.734 -22.359 1 86.81 160 THR B O 1
ATOM 4166 N N . LEU B 1 161 ? 12.391 -4.969 -21.656 1 88.69 161 LEU B N 1
ATOM 4167 C CA . LEU B 1 161 ? 12.133 -6.172 -22.438 1 88.69 161 LEU B CA 1
ATOM 4168 C C . LEU B 1 161 ? 12.109 -5.852 -23.938 1 88.69 161 LEU B C 1
ATOM 4170 O O . LEU B 1 161 ? 12.602 -6.637 -24.75 1 88.69 161 LEU B O 1
ATOM 4174 N N . LYS B 1 162 ? 11.578 -4.738 -24.25 1 86.81 162 LYS B N 1
ATOM 4175 C CA . LYS B 1 162 ? 11.555 -4.305 -25.641 1 86.81 162 LYS B CA 1
ATOM 4176 C C . LYS B 1 162 ? 12.969 -4.156 -26.188 1 86.81 162 LYS B C 1
ATOM 4178 O O . LYS B 1 162 ? 13.227 -4.508 -27.344 1 86.81 162 LYS B O 1
ATOM 4183 N N . THR B 1 163 ? 13.789 -3.658 -25.391 1 86.44 163 THR B N 1
ATOM 4184 C CA . THR B 1 163 ? 15.172 -3.459 -25.797 1 86.44 163 THR B CA 1
ATOM 4185 C C . THR B 1 163 ? 15.891 -4.797 -25.953 1 86.44 163 THR B C 1
ATOM 4187 O O . THR B 1 163 ? 16.688 -4.98 -26.875 1 86.44 163 THR B O 1
ATOM 4190 N N . LEU B 1 164 ? 15.57 -5.664 -25.062 1 85.94 164 LEU B N 1
ATOM 4191 C CA . LEU B 1 164 ? 16.219 -6.969 -25.078 1 85.94 164 LEU B CA 1
ATOM 4192 C C . LEU B 1 164 ? 15.734 -7.809 -26.25 1 85.94 164 LEU B C 1
ATOM 4194 O O . LEU B 1 164 ? 16.484 -8.625 -26.797 1 85.94 164 LEU B O 1
ATOM 4198 N N . ALA B 1 165 ? 14.469 -7.633 -26.578 1 84.06 165 ALA B N 1
ATOM 4199 C CA . ALA B 1 165 ? 13.867 -8.469 -27.625 1 84.06 165 ALA B CA 1
ATOM 4200 C C . ALA B 1 165 ? 13.914 -7.777 -28.984 1 84.06 165 ALA B C 1
ATOM 4202 O O . ALA B 1 165 ? 13.242 -8.203 -29.922 1 84.06 165 ALA B O 1
ATOM 4203 N N . LYS B 1 166 ? 14.641 -6.789 -29.141 1 82.94 166 LYS B N 1
ATOM 4204 C CA . LYS B 1 166 ? 14.648 -5.969 -30.344 1 82.94 166 LYS B CA 1
ATOM 4205 C C . LYS B 1 166 ? 15.008 -6.797 -31.578 1 82.94 166 LYS B C 1
ATOM 4207 O O . LYS B 1 166 ? 14.484 -6.551 -32.656 1 82.94 166 LYS B O 1
ATOM 4212 N N . ASP B 1 167 ? 15.719 -7.809 -31.406 1 83.75 167 ASP B N 1
ATOM 4213 C CA . ASP B 1 167 ? 16.188 -8.578 -32.562 1 83.75 167 ASP B CA 1
ATOM 4214 C C . ASP B 1 167 ? 15.445 -9.914 -32.656 1 83.75 167 ASP B C 1
ATOM 4216 O O . ASP B 1 167 ? 15.797 -10.758 -33.469 1 83.75 167 ASP B O 1
ATOM 4220 N N . GLN B 1 168 ? 14.477 -10.102 -31.938 1 84 168 GLN B N 1
ATOM 4221 C CA . GLN B 1 168 ? 13.766 -11.375 -31.938 1 84 168 GLN B CA 1
ATOM 4222 C C . GLN B 1 168 ? 12.406 -11.25 -32.625 1 84 168 GLN B C 1
ATOM 4224 O O . GLN B 1 168 ? 11.828 -10.164 -32.688 1 84 168 GLN B O 1
ATOM 4229 N N . LYS B 1 169 ? 12.008 -12.328 -33.188 1 82.19 169 LYS B N 1
ATOM 4230 C CA . LYS B 1 169 ? 10.695 -12.352 -33.844 1 82.19 169 LYS B CA 1
ATOM 4231 C C . LYS B 1 169 ? 9.594 -12.594 -32.812 1 82.19 169 LYS B C 1
ATOM 4233 O O . LYS B 1 169 ? 9.672 -13.523 -32 1 82.19 169 LYS B O 1
ATOM 4238 N N . PHE B 1 170 ? 8.703 -11.719 -32.719 1 84.81 170 PHE B N 1
ATOM 4239 C CA . PHE B 1 170 ? 7.527 -11.891 -31.891 1 84.81 170 PHE B CA 1
ATOM 4240 C C . PHE B 1 170 ? 6.281 -11.336 -32.562 1 84.81 170 PHE B C 1
ATOM 4242 O O . PHE B 1 170 ? 6.371 -10.75 -33.656 1 84.81 170 PHE B O 1
ATOM 4249 N N . PHE B 1 171 ? 5.148 -11.742 -32.031 1 79.81 171 PHE B N 1
ATOM 4250 C CA . PHE B 1 171 ? 3.879 -11.359 -32.656 1 79.81 171 PHE B CA 1
ATOM 4251 C C . PHE B 1 171 ? 3.123 -10.383 -31.75 1 79.81 171 PHE B C 1
ATOM 4253 O O . PHE B 1 171 ? 3.105 -10.539 -30.531 1 79.81 171 PHE B O 1
ATOM 4260 N N . GLU B 1 172 ? 2.756 -9.234 -32.281 1 75.5 172 GLU B N 1
ATOM 4261 C CA . GLU B 1 172 ? 1.971 -8.273 -31.516 1 75.5 172 GLU B CA 1
ATOM 4262 C C . GLU B 1 172 ? 0.495 -8.664 -31.484 1 75.5 172 GLU B C 1
ATOM 4264 O O . GLU B 1 172 ? -0.047 -9.133 -32.5 1 75.5 172 GLU B O 1
ATOM 4269 N N . ASP B 1 173 ? 0.131 -8.781 -30.25 1 60.94 173 ASP B N 1
ATOM 4270 C CA . ASP B 1 173 ? -1.281 -9.117 -30.078 1 60.94 173 ASP B CA 1
ATOM 4271 C C . ASP B 1 173 ? -2.174 -7.965 -30.547 1 60.94 173 ASP B C 1
ATOM 4273 O O . ASP B 1 173 ? -2.199 -6.902 -29.922 1 60.94 173 ASP B O 1
ATOM 4277 N N . ASN B 1 174 ? -2.506 -7.91 -31.875 1 55.16 174 ASN B N 1
ATOM 4278 C CA . ASN B 1 174 ? -3.438 -6.902 -32.375 1 55.16 174 ASN B CA 1
ATOM 4279 C C . ASN B 1 174 ? -4.863 -7.18 -31.922 1 55.16 174 ASN B C 1
ATOM 4281 O O . ASN B 1 174 ? -5.82 -6.66 -32.5 1 55.16 174 ASN B O 1
ATOM 4285 N N . SER B 1 175 ? -4.984 -8.219 -31.281 1 50.84 175 SER B N 1
ATOM 4286 C CA . SER B 1 175 ? -6.383 -8.438 -30.922 1 50.84 175 SER B CA 1
ATOM 4287 C C . SER B 1 175 ? -6.953 -7.23 -30.172 1 50.84 175 SER B C 1
ATOM 4289 O O . SER B 1 175 ? -6.457 -6.852 -29.109 1 50.84 175 SER B O 1
ATOM 4291 N N . ASN B 1 176 ? -7.016 -6.102 -30.969 1 45.44 176 ASN B N 1
ATOM 4292 C CA . ASN B 1 176 ? -7.746 -4.938 -30.469 1 45.44 176 ASN B CA 1
ATOM 4293 C C . ASN B 1 176 ? -8.82 -5.336 -29.469 1 45.44 176 ASN B C 1
ATOM 4295 O O . ASN B 1 176 ? -9.836 -4.652 -29.328 1 45.44 176 ASN B O 1
ATOM 4299 N N . SER B 1 177 ? -8.953 -6.559 -29.312 1 42.69 177 SER B N 1
ATOM 4300 C CA . SER B 1 177 ? -10.148 -6.918 -28.562 1 42.69 177 SER B CA 1
ATOM 4301 C C . SER B 1 177 ? -10.266 -6.086 -27.281 1 42.69 177 SER B C 1
ATOM 4303 O O . SER B 1 177 ? -9.266 -5.555 -26.797 1 42.69 177 SER B O 1
ATOM 4305 N N . SER B 1 178 ? -11.547 -5.887 -27.031 1 41.56 178 SER B N 1
ATOM 4306 C CA . SER B 1 178 ? -12.211 -5.344 -25.859 1 41.56 178 SER B CA 1
ATOM 4307 C C . SER B 1 178 ? -11.484 -5.746 -24.578 1 41.56 178 SER B C 1
ATOM 4309 O O . SER B 1 178 ? -11.82 -6.762 -23.953 1 41.56 178 SER B O 1
ATOM 4311 N N . LEU B 1 179 ? -10.336 -6.145 -24.719 1 47.62 179 LEU B N 1
ATOM 4312 C CA . LEU B 1 179 ? -9.836 -6.391 -23.375 1 47.62 179 LEU B CA 1
ATOM 4313 C C . LEU B 1 179 ? -10.508 -5.461 -22.375 1 47.62 179 LEU B C 1
ATOM 4315 O O . LEU B 1 179 ? -10.711 -4.277 -22.656 1 47.62 179 LEU B O 1
ATOM 4319 N N . LYS B 1 180 ? -11.203 -6.105 -21.578 1 50.41 180 LYS B N 1
ATOM 4320 C CA . LYS B 1 180 ? -12.117 -5.398 -20.672 1 50.41 180 LYS B CA 1
ATOM 4321 C C . LYS B 1 180 ? -11.5 -4.098 -20.172 1 50.41 180 LYS B C 1
ATOM 4323 O O . LYS B 1 180 ? -10.289 -4.02 -19.969 1 50.41 180 LYS B O 1
ATOM 4328 N N . PHE B 1 181 ? -12.258 -3.113 -20.578 1 49.28 181 PHE B N 1
ATOM 4329 C CA . PHE B 1 181 ? -12.203 -1.671 -20.375 1 49.28 181 PHE B CA 1
ATOM 4330 C C . PHE B 1 181 ? -11.375 -1.327 -19.141 1 49.28 181 PHE B C 1
ATOM 4332 O O . PHE B 1 181 ? -10.508 -0.455 -19.188 1 49.28 181 PHE B O 1
ATOM 4339 N N . LYS B 1 182 ? -11.43 -2.439 -18.328 1 60.88 182 LYS B N 1
ATOM 4340 C CA . LYS B 1 182 ? -10.859 -1.99 -17.062 1 60.88 182 LYS B CA 1
ATOM 4341 C C . LYS B 1 182 ? -9.352 -2.229 -17.016 1 60.88 182 LYS B C 1
ATOM 4343 O O . LYS B 1 182 ? -8.586 -1.34 -16.641 1 60.88 182 LYS B O 1
ATOM 4348 N N . ARG B 1 183 ? -8.953 -3.461 -17.562 1 58.53 183 ARG B N 1
ATOM 4349 C CA . ARG B 1 183 ? -7.523 -3.762 -17.484 1 58.53 183 ARG B CA 1
ATOM 4350 C C . ARG B 1 183 ? -6.734 -2.896 -18.469 1 58.53 183 ARG B C 1
ATOM 4352 O O . ARG B 1 183 ? -5.672 -2.379 -18.125 1 58.53 183 ARG B O 1
ATOM 4359 N N . ASN B 1 184 ? -7.25 -2.775 -19.594 1 58.72 184 ASN B N 1
ATOM 4360 C CA . ASN B 1 184 ? -6.578 -1.956 -20.594 1 58.72 184 ASN B CA 1
ATOM 4361 C C . ASN B 1 184 ? -6.473 -0.499 -20.156 1 58.72 184 ASN B C 1
ATOM 4363 O O . ASN B 1 184 ? -5.48 0.172 -20.438 1 58.72 184 ASN B O 1
ATOM 4367 N N . PHE B 1 185 ? -7.578 -0.247 -19.484 1 62.38 185 PHE B N 1
ATOM 4368 C CA . PHE B 1 185 ? -7.594 1.118 -18.984 1 62.38 185 PHE B CA 1
ATOM 4369 C C . PHE B 1 185 ? -6.473 1.328 -17.969 1 62.38 185 PHE B C 1
ATOM 4371 O O . PHE B 1 185 ? -5.727 2.307 -18.047 1 62.38 185 PHE B O 1
ATOM 4378 N N . PHE B 1 186 ? -6.277 0.393 -17.172 1 64.75 186 PHE B N 1
ATOM 4379 C CA . PHE B 1 186 ? -5.246 0.516 -16.141 1 64.75 186 PHE B CA 1
ATOM 4380 C C . PHE B 1 186 ? -3.855 0.384 -16.75 1 64.75 186 PHE B C 1
ATOM 4382 O O . PHE B 1 186 ? -2.93 1.094 -16.359 1 64.75 186 PHE B O 1
ATOM 4389 N N . ARG B 1 187 ? -3.805 -0.442 -17.703 1 61.41 187 ARG B N 1
ATOM 4390 C CA . ARG B 1 187 ? -2.508 -0.69 -18.328 1 61.41 187 ARG B CA 1
ATOM 4391 C C . ARG B 1 187 ? -2.039 0.525 -19.125 1 61.41 187 ARG B C 1
ATOM 4393 O O . ARG B 1 187 ? -0.919 1.005 -18.922 1 61.41 187 ARG B O 1
ATOM 4400 N N . LYS B 1 188 ? -2.848 0.894 -19.938 1 61.91 188 LYS B N 1
ATOM 4401 C CA . LYS B 1 188 ? -2.467 1.947 -20.875 1 61.91 188 LYS B CA 1
ATOM 4402 C C . LYS B 1 188 ? -2.344 3.293 -20.172 1 61.91 188 LYS B C 1
ATOM 4404 O O . LYS B 1 188 ? -1.393 4.043 -20.406 1 61.91 188 LYS B O 1
ATOM 4409 N N . ASN B 1 189 ? -3.246 3.453 -19.312 1 61.56 189 ASN B N 1
ATOM 4410 C CA . ASN B 1 189 ? -3.342 4.809 -18.781 1 61.56 189 ASN B CA 1
ATOM 4411 C C . ASN B 1 189 ? -2.551 4.965 -17.484 1 61.56 189 ASN B C 1
ATOM 4413 O O . ASN B 1 189 ? -2.182 6.078 -17.109 1 61.56 189 ASN B O 1
ATOM 4417 N N . TYR B 1 190 ? -2.301 3.793 -16.969 1 64.88 190 TYR B N 1
ATOM 4418 C CA . TYR B 1 190 ? -1.716 3.955 -15.648 1 64.88 190 TYR B CA 1
ATOM 4419 C C . TYR B 1 190 ? -0.361 3.262 -15.562 1 64.88 190 TYR B C 1
ATOM 4421 O O . TYR B 1 190 ? 0.682 3.918 -15.586 1 64.88 190 TYR B O 1
ATOM 4429 N N . ALA B 1 191 ? -0.375 2.086 -15.742 1 65.38 191 ALA B N 1
ATOM 4430 C CA . ALA B 1 191 ? 0.82 1.3 -15.445 1 65.38 191 ALA B CA 1
ATOM 4431 C C . ALA B 1 191 ? 1.951 1.643 -16.406 1 65.38 191 ALA B C 1
ATOM 4433 O O . ALA B 1 191 ? 3.072 1.93 -15.992 1 65.38 191 ALA B O 1
ATOM 4434 N N . ASN B 1 192 ? 1.643 1.727 -17.656 1 66.31 192 ASN B N 1
ATOM 4435 C CA . ASN B 1 192 ? 2.688 1.966 -18.656 1 66.31 192 ASN B CA 1
ATOM 4436 C C . ASN B 1 192 ? 3.217 3.395 -18.578 1 66.31 192 ASN B C 1
ATOM 4438 O O . ASN B 1 192 ? 4.418 3.625 -18.719 1 66.31 192 ASN B O 1
ATOM 4442 N N . ALA B 1 193 ? 2.293 4.293 -18.297 1 65.44 193 ALA B N 1
ATOM 4443 C CA . ALA B 1 193 ? 2.693 5.695 -18.203 1 65.44 193 ALA B CA 1
ATOM 4444 C C . ALA B 1 193 ? 3.598 5.938 -17 1 65.44 193 ALA B C 1
ATOM 4446 O O . ALA B 1 193 ? 4.605 6.645 -17.109 1 65.44 193 ALA B O 1
ATOM 4447 N N . LEU B 1 194 ? 3.277 5.293 -15.969 1 68.5 194 LEU B N 1
ATOM 4448 C CA . LEU B 1 194 ? 4.051 5.453 -14.742 1 68.5 194 LEU B CA 1
ATOM 4449 C C . LEU B 1 194 ? 5.426 4.801 -14.875 1 68.5 194 LEU B C 1
ATOM 4451 O O . LEU B 1 194 ? 6.414 5.324 -14.359 1 68.5 194 LEU B O 1
ATOM 4455 N N . MET B 1 195 ? 5.453 3.764 -15.617 1 70.31 195 MET B N 1
ATOM 4456 C CA . MET B 1 195 ? 6.664 2.957 -15.719 1 70.31 195 MET B CA 1
ATOM 4457 C C . MET B 1 195 ? 7.742 3.686 -16.516 1 70.31 195 MET B C 1
ATOM 4459 O O . MET B 1 195 ? 8.93 3.539 -16.234 1 70.31 195 MET B O 1
ATOM 4463 N N . GLN B 1 196 ? 7.285 4.395 -17.375 1 69.56 196 GLN B N 1
ATOM 4464 C CA . GLN B 1 196 ? 8.234 5.059 -18.266 1 69.56 196 GLN B CA 1
ATOM 4465 C C . GLN B 1 196 ? 9.172 5.973 -17.484 1 69.56 196 GLN B C 1
ATOM 4467 O O . GLN B 1 196 ? 10.375 6.023 -17.75 1 69.56 196 GLN B O 1
ATOM 4472 N N . ASP B 1 197 ? 8.641 6.527 -16.422 1 71.44 197 ASP B N 1
ATOM 4473 C CA . ASP B 1 197 ? 9.461 7.543 -15.766 1 71.44 197 ASP B CA 1
ATOM 4474 C C . ASP B 1 197 ? 9.766 7.16 -14.32 1 71.44 197 ASP B C 1
ATOM 4476 O O . ASP B 1 197 ? 10.672 7.715 -13.703 1 71.44 197 ASP B O 1
ATOM 4480 N N . TYR B 1 198 ? 9.141 6.121 -13.914 1 81.69 198 TYR B N 1
ATOM 4481 C CA . TYR B 1 198 ? 9.234 5.957 -12.469 1 81.69 198 TYR B CA 1
ATOM 4482 C C . TYR B 1 198 ? 9.43 4.488 -12.094 1 81.69 198 TYR B C 1
ATOM 4484 O O . TYR B 1 198 ? 9.055 4.066 -11 1 81.69 198 TYR B O 1
ATOM 4492 N N . SER B 1 199 ? 10.016 3.719 -12.992 1 86 199 SER B N 1
ATOM 4493 C CA . SER B 1 199 ? 10.148 2.285 -12.758 1 86 199 SER B CA 1
ATOM 4494 C C . SER B 1 199 ? 11.016 2.004 -11.539 1 86 199 SER B C 1
ATOM 4496 O O . SER B 1 199 ? 10.703 1.121 -10.734 1 86 199 SER B O 1
ATOM 4498 N N . LYS B 1 200 ? 12.102 2.729 -11.398 1 86 200 LYS B N 1
ATOM 4499 C CA . LYS B 1 200 ? 13.008 2.506 -10.273 1 86 200 LYS B CA 1
ATOM 4500 C C . LYS B 1 200 ? 12.297 2.746 -8.945 1 86 200 LYS B C 1
ATOM 4502 O O . LYS B 1 200 ? 12.43 1.952 -8.008 1 86 200 LYS B O 1
ATOM 4507 N N . GLY B 1 201 ? 11.555 3.836 -8.867 1 87.12 201 GLY B N 1
ATOM 4508 C CA . GLY B 1 201 ? 10.797 4.133 -7.66 1 87.12 201 GLY B CA 1
ATOM 4509 C C . GLY B 1 201 ? 9.727 3.105 -7.359 1 87.12 201 GLY B C 1
ATOM 4510 O O . GLY B 1 201 ? 9.531 2.725 -6.203 1 87.12 201 GLY B O 1
ATOM 4511 N N . ILE B 1 202 ? 9.148 2.652 -8.359 1 89.44 202 ILE B N 1
ATOM 4512 C CA . ILE B 1 202 ? 8.07 1.677 -8.203 1 89.44 202 ILE B CA 1
ATOM 4513 C C . ILE B 1 202 ? 8.641 0.358 -7.688 1 89.44 202 ILE B C 1
ATOM 4515 O O . ILE B 1 202 ? 8.07 -0.263 -6.785 1 89.44 202 ILE B O 1
ATOM 4519 N N . ILE B 1 203 ? 9.742 -0.056 -8.242 1 89 203 ILE B N 1
ATOM 4520 C CA . ILE B 1 203 ? 10.406 -1.277 -7.805 1 89 203 ILE B CA 1
ATOM 4521 C C . ILE B 1 203 ? 10.758 -1.165 -6.32 1 89 203 ILE B C 1
ATOM 4523 O O . ILE B 1 203 ? 10.516 -2.092 -5.547 1 89 203 ILE B O 1
ATOM 4527 N N . GLN B 1 204 ? 11.281 -0.036 -6.016 1 87.69 204 GLN B N 1
ATOM 4528 C CA . GLN B 1 204 ? 11.672 0.188 -4.629 1 87.69 204 GLN B CA 1
ATOM 4529 C C . GLN B 1 204 ? 10.461 0.152 -3.699 1 87.69 204 GLN B C 1
ATOM 4531 O O . GLN B 1 204 ? 10.531 -0.409 -2.604 1 87.69 204 GLN B O 1
ATOM 4536 N N . SER B 1 205 ? 9.398 0.792 -4.078 1 91.94 205 SER B N 1
ATOM 4537 C CA . SER B 1 205 ? 8.18 0.762 -3.281 1 91.94 205 SER B CA 1
ATOM 4538 C C . SER B 1 205 ? 7.691 -0.667 -3.072 1 91.94 205 SER B C 1
ATOM 4540 O O . SER B 1 205 ? 7.316 -1.045 -1.959 1 91.94 205 SER B O 1
ATOM 4542 N N . PHE B 1 206 ? 7.727 -1.427 -4.125 1 92.56 206 PHE B N 1
ATOM 4543 C CA . PHE B 1 206 ? 7.273 -2.809 -4.008 1 92.56 206 PHE B CA 1
ATOM 4544 C C . PHE B 1 206 ? 8.164 -3.59 -3.051 1 92.56 206 PHE B C 1
ATOM 4546 O O . PHE B 1 206 ? 7.676 -4.43 -2.289 1 92.56 206 PHE B O 1
ATOM 4553 N N . LYS B 1 207 ? 9.422 -3.354 -3.127 1 88.88 207 LYS B N 1
ATOM 4554 C CA . LYS B 1 207 ? 10.336 -4.031 -2.213 1 88.88 207 LYS B CA 1
ATOM 4555 C C . LYS B 1 207 ? 10.031 -3.672 -0.762 1 88.88 207 LYS B C 1
ATOM 4557 O O . LYS B 1 207 ? 10 -4.543 0.108 1 88.88 207 LYS B O 1
ATOM 4562 N N . PHE B 1 208 ? 9.797 -2.406 -0.504 1 87.88 208 PHE B N 1
ATOM 4563 C CA . PHE B 1 208 ? 9.438 -1.953 0.835 1 87.88 208 PHE B CA 1
ATOM 4564 C C . PHE B 1 208 ? 8.133 -2.592 1.293 1 87.88 208 PHE B C 1
ATOM 4566 O O . PHE B 1 208 ? 8.039 -3.1 2.412 1 87.88 208 PHE B O 1
ATOM 4573 N N . LEU B 1 209 ? 7.188 -2.555 0.471 1 93.94 209 LEU B N 1
ATOM 4574 C CA . LEU B 1 209 ? 5.859 -3.051 0.814 1 93.94 209 LEU B CA 1
ATOM 4575 C C . LEU B 1 209 ? 5.887 -4.559 1.043 1 93.94 209 LEU B C 1
ATOM 4577 O O . LEU B 1 209 ? 5.188 -5.07 1.92 1 93.94 209 LEU B O 1
ATOM 4581 N N . ASP B 1 210 ? 6.676 -5.23 0.24 1 90.5 210 ASP B N 1
ATOM 4582 C CA . ASP B 1 210 ? 6.805 -6.672 0.431 1 90.5 210 ASP B CA 1
ATOM 4583 C C . ASP B 1 210 ? 7.387 -6.996 1.805 1 90.5 210 ASP B C 1
ATOM 4585 O O . ASP B 1 210 ? 6.934 -7.926 2.473 1 90.5 210 ASP B O 1
ATOM 4589 N N . GLN B 1 211 ? 8.375 -6.281 2.172 1 87.44 211 GLN B N 1
ATOM 4590 C CA . GLN B 1 211 ? 8.969 -6.469 3.488 1 87.44 211 GLN B CA 1
ATOM 4591 C C . GLN B 1 211 ? 7.961 -6.188 4.598 1 87.44 211 GLN B C 1
ATOM 4593 O O . GLN B 1 211 ? 7.902 -6.91 5.59 1 87.44 211 GLN B O 1
ATOM 4598 N N . GLU B 1 212 ? 7.234 -5.188 4.426 1 89.88 212 GLU B N 1
ATOM 4599 C CA . GLU B 1 212 ? 6.234 -4.812 5.422 1 89.88 212 GLU B CA 1
ATOM 4600 C C . GLU B 1 212 ? 5.113 -5.844 5.488 1 89.88 212 GLU B C 1
ATOM 4602 O O . GLU B 1 212 ? 4.59 -6.133 6.566 1 89.88 212 GLU B O 1
ATOM 4607 N N . LYS B 1 213 ? 4.727 -6.324 4.367 1 89.25 213 LYS B N 1
ATOM 4608 C CA . LYS B 1 213 ? 3.73 -7.391 4.332 1 89.25 213 LYS B CA 1
ATOM 4609 C C . LYS B 1 213 ? 4.191 -8.602 5.145 1 89.25 213 LYS B C 1
ATOM 4611 O O . LYS B 1 213 ? 3.402 -9.195 5.879 1 89.25 213 LYS B O 1
ATOM 4616 N N . GLU B 1 214 ? 5.43 -8.938 5.023 1 85 214 GLU B N 1
ATOM 4617 C CA . GLU B 1 214 ? 5.977 -10.07 5.762 1 85 214 GLU B CA 1
ATOM 4618 C C . GLU B 1 214 ? 5.938 -9.828 7.266 1 85 214 GLU B C 1
ATOM 4620 O O . GLU B 1 214 ? 5.742 -10.758 8.047 1 85 214 GLU B O 1
ATOM 4625 N N . ARG B 1 215 ? 6.141 -8.602 7.602 1 83.81 215 ARG B N 1
ATOM 4626 C CA . ARG B 1 215 ? 6.102 -8.25 9.016 1 83.81 215 ARG B CA 1
ATOM 4627 C C . ARG B 1 215 ? 4.676 -8.289 9.555 1 83.81 215 ARG B C 1
ATOM 4629 O O . ARG B 1 215 ? 4.445 -8.672 10.703 1 83.81 215 ARG B O 1
ATOM 4636 N N . LEU B 1 216 ? 3.791 -7.879 8.766 1 86.62 216 LEU B N 1
ATOM 4637 C CA . LEU B 1 216 ? 2.387 -7.812 9.156 1 86.62 216 LEU B CA 1
ATOM 4638 C C . LEU B 1 216 ? 1.768 -9.203 9.203 1 86.62 216 LEU B C 1
ATOM 4640 O O . LEU B 1 216 ? 0.877 -9.461 10.016 1 86.62 216 LEU B O 1
ATOM 4644 N N . TYR B 1 217 ? 2.23 -9.977 8.25 1 82.56 217 TYR B N 1
ATOM 4645 C CA . TYR B 1 217 ? 1.63 -11.297 8.094 1 82.56 217 TYR B CA 1
ATOM 4646 C C . TYR B 1 217 ? 2.678 -12.398 8.25 1 82.56 217 TYR B C 1
ATOM 4648 O O . TYR B 1 217 ? 2.994 -13.102 7.285 1 82.56 217 TYR B O 1
ATOM 4656 N N . PRO B 1 218 ? 3.09 -12.484 9.445 1 75.44 218 PRO B N 1
ATOM 4657 C CA . PRO B 1 218 ? 4.07 -13.547 9.656 1 75.44 218 PRO B CA 1
ATOM 4658 C C . PRO B 1 218 ? 3.506 -14.938 9.352 1 75.44 218 PRO B C 1
ATOM 4660 O O . PRO B 1 218 ? 2.305 -15.164 9.516 1 75.44 218 PRO B O 1
ATOM 4663 N N . LEU B 1 219 ? 4.312 -15.719 8.805 1 71.44 219 LEU B N 1
ATOM 4664 C CA . LEU B 1 219 ? 3.875 -17.078 8.484 1 71.44 219 LEU B CA 1
ATOM 4665 C C . LEU B 1 219 ? 3.529 -17.859 9.75 1 71.44 219 LEU B C 1
ATOM 4667 O O . LEU B 1 219 ? 4.238 -17.766 10.75 1 71.44 219 LEU B O 1
ATOM 4671 N N . THR B 1 220 ? 2.271 -18.234 9.719 1 78.44 220 THR B N 1
ATOM 4672 C CA . THR B 1 220 ? 1.817 -19.125 10.797 1 78.44 220 THR B CA 1
ATOM 4673 C C . THR B 1 220 ? 1.979 -20.578 10.406 1 78.44 220 THR B C 1
ATOM 4675 O O . THR B 1 220 ? 1.918 -20.922 9.219 1 78.44 220 THR B O 1
ATOM 4678 N N . ILE B 1 221 ? 2.203 -21.375 11.391 1 83.5 221 ILE B N 1
ATOM 4679 C CA . ILE B 1 221 ? 2.35 -22.797 11.148 1 83.5 221 ILE B CA 1
ATOM 4680 C C . ILE B 1 221 ? 1.013 -23.391 10.703 1 83.5 221 ILE B C 1
ATOM 4682 O O . ILE B 1 221 ? -0.012 -23.188 11.359 1 83.5 221 ILE B O 1
ATOM 4686 N N . VAL B 1 222 ? 1.056 -23.953 9.562 1 89.12 222 VAL B N 1
ATOM 4687 C CA . VAL B 1 222 ? -0.128 -24.609 9.016 1 89.12 222 VAL B CA 1
ATOM 4688 C C . VAL B 1 222 ? 0.05 -26.125 9.062 1 89.12 222 VAL B C 1
ATOM 4690 O O . VAL B 1 222 ? 1.123 -26.641 8.742 1 89.12 222 VAL B O 1
ATOM 4693 N N . SER B 1 223 ? -0.945 -26.797 9.562 1 90.75 223 SER B N 1
ATOM 4694 C CA . SER B 1 223 ? -0.923 -28.25 9.633 1 90.75 223 SER B CA 1
ATOM 4695 C C . SER B 1 223 ? -2.072 -28.859 8.828 1 90.75 223 SER B C 1
ATOM 4697 O O . SER B 1 223 ? -3.023 -28.156 8.469 1 90.75 223 SER B O 1
ATOM 4699 N N . GLN B 1 224 ? -1.859 -30.109 8.5 1 91.5 224 GLN B N 1
ATOM 4700 C CA . GLN B 1 224 ? -2.875 -30.844 7.742 1 91.5 224 GLN B CA 1
ATOM 4701 C C . GLN B 1 224 ? -3.119 -32.219 8.328 1 91.5 224 GLN B C 1
ATOM 4703 O O . GLN B 1 224 ? -2.178 -32.906 8.742 1 91.5 224 GLN B O 1
ATOM 4708 N N . MET B 1 225 ? -4.434 -32.562 8.516 1 90.75 225 MET B N 1
ATOM 4709 C CA . MET B 1 225 ? -4.863 -33.875 9 1 90.75 225 MET B CA 1
ATOM 4710 C C . MET B 1 225 ? -6.164 -34.312 8.328 1 90.75 225 MET B C 1
ATOM 4712 O O . MET B 1 225 ? -7.16 -33.594 8.375 1 90.75 225 MET B O 1
ATOM 4716 N N . HIS B 1 226 ? -6.141 -35.5 7.707 1 89.94 226 HIS B N 1
ATOM 4717 C CA . HIS B 1 226 ? -7.332 -36.094 7.098 1 89.94 226 HIS B CA 1
ATOM 4718 C C . HIS B 1 226 ? -7.941 -35.156 6.07 1 89.94 226 HIS B C 1
ATOM 4720 O O . HIS B 1 226 ? -9.148 -34.875 6.094 1 89.94 226 HIS B O 1
ATOM 4726 N N . GLY B 1 227 ? -7.105 -34.5 5.32 1 86.88 227 GLY B N 1
ATOM 4727 C CA . GLY B 1 227 ? -7.566 -33.625 4.25 1 86.88 227 GLY B CA 1
ATOM 4728 C C . GLY B 1 227 ? -8.008 -32.25 4.738 1 86.88 227 GLY B C 1
ATOM 4729 O O . GLY B 1 227 ? -8.469 -31.438 3.951 1 86.88 227 GLY B O 1
ATOM 4730 N N . ILE B 1 228 ? -7.898 -32.094 6.031 1 93.06 228 ILE B N 1
ATOM 4731 C CA . ILE B 1 228 ? -8.273 -30.812 6.621 1 93.06 228 ILE B CA 1
ATOM 4732 C C . ILE B 1 228 ? -7.023 -30 6.938 1 93.06 228 ILE B C 1
ATOM 4734 O O . ILE B 1 228 ? -6.129 -30.469 7.645 1 93.06 228 ILE B O 1
ATOM 4738 N N . THR B 1 229 ? -6.961 -28.812 6.426 1 94.06 229 THR B N 1
ATOM 4739 C CA . THR B 1 229 ? -5.879 -27.891 6.75 1 94.06 229 THR B CA 1
ATOM 4740 C C . THR B 1 229 ? -6.285 -26.969 7.895 1 94.06 229 THR B C 1
ATOM 4742 O O . THR B 1 229 ? -7.398 -26.438 7.906 1 94.06 229 THR B O 1
ATOM 4745 N N . PHE B 1 230 ? -5.41 -26.844 8.898 1 93.81 230 PHE B N 1
ATOM 4746 C CA . PHE B 1 230 ? -5.797 -25.984 10.016 1 93.81 230 PHE B CA 1
ATOM 4747 C C . PHE B 1 230 ? -4.598 -25.219 10.547 1 93.81 230 PHE B C 1
ATOM 4749 O O . PHE B 1 230 ? -3.449 -25.594 10.305 1 93.81 230 PHE B O 1
ATOM 4756 N N . PHE B 1 231 ? -4.828 -24.109 11.203 1 93.06 231 PHE B N 1
ATOM 4757 C CA . PHE B 1 231 ? -3.828 -23.234 11.812 1 93.06 231 PHE B CA 1
ATOM 4758 C C . PHE B 1 231 ? -4.418 -22.469 12.992 1 93.06 231 PHE B C 1
ATOM 4760 O O . PHE B 1 231 ? -5.641 -22.438 13.164 1 93.06 231 PHE B O 1
ATOM 4767 N N . LYS B 1 232 ? -3.512 -21.922 13.828 1 90.94 232 LYS B N 1
ATOM 4768 C CA . LYS B 1 232 ? -3.988 -21.156 14.977 1 90.94 232 LYS B CA 1
ATOM 4769 C C . LYS B 1 232 ? -4.668 -19.859 14.531 1 90.94 232 LYS B C 1
ATOM 4771 O O . LYS B 1 232 ? -4.137 -19.141 13.688 1 90.94 232 LYS B O 1
ATOM 4776 N N . HIS B 1 233 ? -5.812 -19.703 15.086 1 87.62 233 HIS B N 1
ATOM 4777 C CA . HIS B 1 233 ? -6.586 -18.516 14.742 1 87.62 233 HIS B CA 1
ATOM 4778 C C . HIS B 1 233 ? -5.914 -17.25 15.273 1 87.62 233 HIS B C 1
ATOM 4780 O O . HIS B 1 233 ? -5.453 -17.219 16.422 1 87.62 233 HIS B O 1
ATOM 4786 N N . SER B 1 234 ? -5.703 -16.266 14.43 1 82.25 234 SER B N 1
ATOM 4787 C CA . SER B 1 234 ? -5.078 -14.992 14.781 1 82.25 234 SER B CA 1
ATOM 4788 C C . SER B 1 234 ? -5.695 -13.836 14 1 82.25 234 SER B C 1
ATOM 4790 O O . SER B 1 234 ? -6.672 -14.023 13.273 1 82.25 234 SER B O 1
ATOM 4792 N N . GLN B 1 235 ? -5.117 -12.664 14.25 1 78.38 235 GLN B N 1
ATOM 4793 C CA . GLN B 1 235 ? -5.594 -11.484 13.531 1 78.38 235 GLN B CA 1
ATOM 4794 C C . GLN B 1 235 ? -5.352 -11.609 12.031 1 78.38 235 GLN B C 1
ATOM 4796 O O . GLN B 1 235 ? -6.012 -10.945 11.234 1 78.38 235 GLN B O 1
ATOM 4801 N N . ASN B 1 236 ? -4.59 -12.656 11.734 1 83.81 236 ASN B N 1
ATOM 4802 C CA . ASN B 1 236 ? -4.238 -12.828 10.328 1 83.81 236 ASN B CA 1
ATOM 4803 C C . ASN B 1 236 ? -4.953 -14.023 9.711 1 83.81 236 ASN B C 1
ATOM 4805 O O . ASN B 1 236 ? -4.527 -14.547 8.68 1 83.81 236 ASN B O 1
ATOM 4809 N N . ALA B 1 237 ? -5.977 -14.398 10.328 1 87.88 237 ALA B N 1
ATOM 4810 C CA . ALA B 1 237 ? -6.656 -15.617 9.898 1 87.88 237 ALA B CA 1
ATOM 4811 C C . ALA B 1 237 ? -7.129 -15.508 8.453 1 87.88 237 ALA B C 1
ATOM 4813 O O . ALA B 1 237 ? -6.996 -16.453 7.676 1 87.88 237 ALA B O 1
ATOM 4814 N N . LEU B 1 238 ? -7.656 -14.383 8.18 1 86.75 238 LEU B N 1
ATOM 4815 C CA . LEU B 1 238 ? -8.148 -14.203 6.82 1 86.75 238 LEU B CA 1
ATOM 4816 C C . LEU B 1 238 ? -7.016 -14.297 5.809 1 86.75 238 LEU B C 1
ATOM 4818 O O . LEU B 1 238 ? -7.191 -14.836 4.715 1 86.75 238 LEU B O 1
ATOM 4822 N N . PHE B 1 239 ? -5.91 -13.789 6.164 1 86.19 239 PHE B N 1
ATOM 4823 C CA . PHE B 1 239 ? -4.727 -13.875 5.312 1 86.19 239 PHE B CA 1
ATOM 4824 C C . PHE B 1 239 ? -4.324 -15.328 5.086 1 86.19 239 PHE B C 1
ATOM 4826 O O . PHE B 1 239 ? -4.023 -15.727 3.957 1 86.19 239 PHE B O 1
ATOM 4833 N N . MET B 1 240 ? -4.352 -16.062 6.102 1 87.75 240 MET B N 1
ATOM 4834 C CA . MET B 1 240 ? -3.961 -17.469 6.023 1 87.75 240 MET B CA 1
ATOM 4835 C C . MET B 1 240 ? -4.941 -18.25 5.16 1 87.75 240 MET B C 1
ATOM 4837 O O . MET B 1 240 ? -4.531 -19.109 4.367 1 87.75 240 MET B O 1
ATOM 4841 N N . VAL B 1 241 ? -6.18 -17.922 5.336 1 90.44 241 VAL B N 1
ATOM 4842 C CA . VAL B 1 241 ? -7.203 -18.594 4.535 1 90.44 241 VAL B CA 1
ATOM 4843 C C . VAL B 1 241 ? -6.977 -18.297 3.055 1 90.44 241 VAL B C 1
ATOM 4845 O O . VAL B 1 241 ? -7.016 -19.203 2.219 1 90.44 241 VAL B O 1
ATOM 4848 N N . ASP B 1 242 ? -6.715 -17.078 2.777 1 86.94 242 ASP B N 1
ATOM 4849 C CA . ASP B 1 242 ? -6.461 -16.656 1.401 1 86.94 242 ASP B CA 1
ATOM 4850 C C . ASP B 1 242 ? -5.238 -17.359 0.827 1 86.94 242 ASP B C 1
ATOM 4852 O O . ASP B 1 242 ? -5.27 -17.844 -0.308 1 86.94 242 ASP B O 1
ATOM 4856 N N . LYS B 1 243 ? -4.242 -17.406 1.593 1 85.12 243 LYS B N 1
ATOM 4857 C CA . LYS B 1 243 ? -2.996 -18.047 1.173 1 85.12 243 LYS B CA 1
ATOM 4858 C C . LYS B 1 243 ? -3.207 -19.531 0.884 1 85.12 243 LYS B C 1
ATOM 4860 O O . LYS B 1 243 ? -2.746 -20.031 -0.139 1 85.12 243 LYS B O 1
ATOM 4865 N N . ILE B 1 244 ? -3.906 -20.172 1.733 1 88 244 ILE B N 1
ATOM 4866 C CA . ILE B 1 244 ? -4.125 -21.609 1.613 1 88 244 ILE B CA 1
ATOM 4867 C C . ILE B 1 244 ? -5 -21.906 0.396 1 88 244 ILE B C 1
ATOM 4869 O O . ILE B 1 244 ? -4.742 -22.844 -0.353 1 88 244 ILE B O 1
ATOM 4873 N N . LEU B 1 245 ? -5.961 -21.125 0.2 1 87.56 245 LEU B N 1
ATOM 4874 C CA . LEU B 1 245 ? -6.848 -21.328 -0.942 1 87.56 245 LEU B CA 1
ATOM 4875 C C . LEU B 1 245 ? -6.105 -21.094 -2.254 1 87.56 245 LEU B C 1
ATOM 4877 O O . LEU B 1 245 ? -6.336 -21.797 -3.238 1 87.56 245 LEU B O 1
ATOM 4881 N N . LYS B 1 246 ? -5.277 -20.156 -2.252 1 80.31 246 LYS B N 1
ATOM 4882 C CA . LYS B 1 246 ? -4.457 -19.922 -3.434 1 80.31 246 LYS B CA 1
ATOM 4883 C C . LYS B 1 246 ? -3.561 -21.125 -3.732 1 80.31 246 LYS B C 1
ATOM 4885 O O . LYS B 1 246 ? -3.383 -21.5 -4.895 1 80.31 246 LYS B O 1
ATOM 4890 N N . GLN B 1 247 ? -3.02 -21.625 -2.686 1 81.31 247 GLN B N 1
ATOM 4891 C CA . GLN B 1 247 ? -2.205 -22.828 -2.838 1 81.31 247 GLN B CA 1
ATOM 4892 C C . GLN B 1 247 ? -3.016 -23.969 -3.441 1 81.31 247 GLN B C 1
ATOM 4894 O O . GLN B 1 247 ? -2.477 -24.797 -4.172 1 81.31 247 GLN B O 1
ATOM 4899 N N . LYS B 1 248 ? -4.27 -23.875 -3.135 1 80.44 248 LYS B N 1
ATOM 4900 C CA . LYS B 1 248 ? -5.168 -24.906 -3.664 1 80.44 248 LYS B CA 1
ATOM 4901 C C . LYS B 1 248 ? -5.746 -24.484 -5.012 1 80.44 248 LYS B C 1
ATOM 4903 O O . LYS B 1 248 ? -6.637 -25.156 -5.543 1 80.44 248 LYS B O 1
ATOM 4908 N N . GLY B 1 249 ? -5.305 -23.359 -5.449 1 72.06 249 GLY B N 1
ATOM 4909 C CA . GLY B 1 249 ? -5.652 -22.922 -6.793 1 72.06 249 GLY B CA 1
ATOM 4910 C C . GLY B 1 249 ? -6.875 -22.016 -6.832 1 72.06 249 GLY B C 1
ATOM 4911 O O . GLY B 1 249 ? -7.488 -21.844 -7.891 1 72.06 249 GLY B O 1
ATOM 4912 N N . TYR B 1 250 ? -7.34 -21.562 -5.707 1 79.69 250 TYR B N 1
ATOM 4913 C CA . TYR B 1 250 ? -8.539 -20.734 -5.66 1 79.69 250 TYR B CA 1
ATOM 4914 C C . TYR B 1 250 ? -8.219 -19.344 -5.121 1 79.69 250 TYR B C 1
ATOM 4916 O O . TYR B 1 250 ? -7.605 -19.219 -4.059 1 79.69 250 TYR B O 1
ATOM 4924 N N . VAL B 1 251 ? -8.664 -18.328 -5.859 1 74.81 251 VAL B N 1
ATOM 4925 C CA . VAL B 1 251 ? -8.453 -16.953 -5.438 1 74.81 251 VAL B CA 1
ATOM 4926 C C . VAL B 1 251 ? -9.766 -16.359 -4.941 1 74.81 251 VAL B C 1
ATOM 4928 O O . VAL B 1 251 ? -10.75 -16.297 -5.688 1 74.81 251 VAL B O 1
ATOM 4931 N N . LEU B 1 252 ? -9.781 -15.859 -3.709 1 81.69 252 LEU B N 1
ATOM 4932 C CA . LEU B 1 252 ? -10.977 -15.281 -3.107 1 81.69 252 LEU B CA 1
ATOM 4933 C C . LEU B 1 252 ? -11.289 -13.914 -3.711 1 81.69 252 LEU B C 1
ATOM 4935 O O . LEU B 1 252 ? -10.375 -13.117 -3.953 1 81.69 252 LEU B O 1
ATOM 4939 N N . SER B 1 253 ? -12.539 -13.695 -3.971 1 75.81 253 SER B N 1
ATOM 4940 C CA . SER B 1 253 ? -12.984 -12.352 -4.316 1 75.81 253 SER B CA 1
ATOM 4941 C C . SER B 1 253 ? -13.117 -11.477 -3.074 1 75.81 253 SER B C 1
ATOM 4943 O O . SER B 1 253 ? -13.078 -11.977 -1.949 1 75.81 253 SER B O 1
ATOM 4945 N N . PHE B 1 254 ? -13.312 -10.195 -3.301 1 71.69 254 PHE B N 1
ATOM 4946 C CA . PHE B 1 254 ? -13.508 -9.266 -2.191 1 71.69 254 PHE B CA 1
ATOM 4947 C C . PHE B 1 254 ? -14.766 -9.625 -1.407 1 71.69 254 PHE B C 1
ATOM 4949 O O . PHE B 1 254 ? -14.75 -9.633 -0.175 1 71.69 254 PHE B O 1
ATOM 4956 N N . SER B 1 255 ? -15.734 -9.844 -2.184 1 80.62 255 SER B N 1
ATOM 4957 C CA . SER B 1 255 ? -17 -10.188 -1.559 1 80.62 255 SER B CA 1
ATOM 4958 C C . SER B 1 255 ? -16.875 -11.445 -0.703 1 80.62 255 SER B C 1
ATOM 4960 O O . SER B 1 255 ? -17.469 -11.523 0.376 1 80.62 255 SER B O 1
ATOM 4962 N N . GLN B 1 256 ? -16.109 -12.344 -1.197 1 86.88 256 GLN B N 1
ATOM 4963 C CA . GLN B 1 256 ? -15.898 -13.578 -0.453 1 86.88 256 GLN B CA 1
ATOM 4964 C C . GLN B 1 256 ? -15.125 -13.328 0.835 1 86.88 256 GLN B C 1
ATOM 4966 O O . GLN B 1 256 ? -15.422 -13.914 1.875 1 86.88 256 GLN B O 1
ATOM 4971 N N . LYS B 1 257 ? -14.156 -12.531 0.777 1 85.44 257 LYS B N 1
ATOM 4972 C CA . LYS B 1 257 ? -13.375 -12.188 1.961 1 85.44 257 LYS B CA 1
ATOM 4973 C C . LYS B 1 257 ? -14.242 -11.516 3.021 1 85.44 257 LYS B C 1
ATOM 4975 O O . LYS B 1 257 ? -14.141 -11.836 4.207 1 85.44 257 LYS B O 1
ATOM 4980 N N . GLU B 1 258 ? -15.094 -10.672 2.52 1 83.81 258 GLU B N 1
ATOM 4981 C CA . GLU B 1 258 ? -16.016 -10.016 3.445 1 83.81 258 GLU B CA 1
ATOM 4982 C C . GLU B 1 258 ? -16.984 -11.008 4.066 1 83.81 258 GLU B C 1
ATOM 4984 O O . GLU B 1 258 ? -17.328 -10.891 5.246 1 83.81 258 GLU B O 1
ATOM 4989 N N . GLU B 1 259 ? -17.406 -11.898 3.281 1 89.81 259 GLU B N 1
ATOM 4990 C CA . GLU B 1 259 ? -18.328 -12.922 3.762 1 89.81 259 GLU B CA 1
ATOM 4991 C C . GLU B 1 259 ? -17.688 -13.789 4.844 1 89.81 259 GLU B C 1
ATOM 4993 O O . GLU B 1 259 ? -18.328 -14.148 5.828 1 89.81 259 GLU B O 1
ATOM 4998 N N . ILE B 1 260 ? -16.469 -14.094 4.652 1 91.69 260 ILE B N 1
ATOM 4999 C CA . ILE B 1 260 ? -15.734 -14.914 5.617 1 91.69 260 ILE B CA 1
ATOM 5000 C C . ILE B 1 260 ? -15.68 -14.195 6.965 1 91.69 260 ILE B C 1
ATOM 5002 O O . ILE B 1 260 ? -15.922 -14.805 8.008 1 91.69 260 ILE B O 1
ATOM 5006 N N . LYS B 1 261 ? -15.406 -12.922 6.898 1 85.69 261 LYS B N 1
ATOM 5007 C CA . LYS B 1 261 ? -15.352 -12.125 8.117 1 85.69 261 LYS B CA 1
ATOM 5008 C C . LYS B 1 261 ? -16.734 -12.031 8.781 1 85.69 261 LYS B C 1
ATOM 5010 O O . LYS B 1 261 ? -16.844 -12.195 9.992 1 85.69 261 LYS B O 1
ATOM 5015 N N . ARG B 1 262 ? -17.703 -11.836 7.941 1 87.5 262 ARG B N 1
ATOM 5016 C CA . ARG B 1 262 ? -19.062 -11.633 8.43 1 87.5 262 ARG B CA 1
ATOM 5017 C C . ARG B 1 262 ? -19.609 -12.898 9.094 1 87.5 262 ARG B C 1
ATOM 5019 O O . ARG B 1 262 ? -20.391 -12.828 10.039 1 87.5 262 ARG B O 1
ATOM 5026 N N . HIS B 1 263 ? -19.188 -14 8.594 1 90.06 263 HIS B N 1
ATOM 5027 C CA . HIS B 1 263 ? -19.688 -15.266 9.102 1 90.06 263 HIS B CA 1
ATOM 5028 C C . HIS B 1 263 ? -18.719 -15.891 10.102 1 90.06 263 HIS B C 1
ATOM 5030 O O . HIS B 1 263 ? -18.75 -17.094 10.344 1 90.06 263 HIS B O 1
ATOM 5036 N N . PHE B 1 264 ? -17.75 -15.086 10.539 1 89.19 264 PHE B N 1
ATOM 5037 C CA . PHE B 1 264 ? -16.797 -15.477 11.57 1 89.19 264 PHE B CA 1
ATOM 5038 C C . PHE B 1 264 ? -16.094 -16.781 11.195 1 89.19 264 PHE B C 1
ATOM 5040 O O . PHE B 1 264 ? -15.977 -17.688 12.016 1 89.19 264 PHE B O 1
ATOM 5047 N N . PHE B 1 265 ? -15.781 -16.906 9.898 1 92.25 265 PHE B N 1
ATOM 5048 C CA . PHE B 1 265 ? -14.984 -18 9.352 1 92.25 265 PHE B CA 1
ATOM 5049 C C . PHE B 1 265 ? -15.742 -19.328 9.445 1 92.25 265 PHE B C 1
ATOM 5051 O O . PHE B 1 265 ? -15.156 -20.359 9.797 1 92.25 265 PHE B O 1
ATOM 5058 N N . SER B 1 266 ? -17.016 -19.328 9.359 1 93 266 SER B N 1
ATOM 5059 C CA . SER B 1 266 ? -17.875 -20.516 9.289 1 93 266 SER B CA 1
ATOM 5060 C C . SER B 1 266 ? -18.812 -20.453 8.078 1 93 266 SER B C 1
ATOM 5062 O O . SER B 1 266 ? -19.938 -19.969 8.188 1 93 266 SER B O 1
ATOM 5064 N N . LEU B 1 267 ? -18.281 -21 6.965 1 93.81 267 LEU B N 1
ATOM 5065 C CA . LEU B 1 267 ? -19.078 -20.953 5.742 1 93.81 267 LEU B CA 1
ATOM 5066 C C . LEU B 1 267 ? -18.469 -21.828 4.66 1 93.81 267 LEU B C 1
ATOM 5068 O O . LEU B 1 267 ? -17.391 -22.406 4.859 1 93.81 267 LEU B O 1
ATOM 5072 N N . GLU B 1 268 ? -19.266 -21.969 3.607 1 92.44 268 GLU B N 1
ATOM 5073 C CA . GLU B 1 268 ? -18.781 -22.656 2.412 1 92.44 268 GLU B CA 1
ATOM 5074 C C . GLU B 1 268 ? -18.5 -21.672 1.283 1 92.44 268 GLU B C 1
ATOM 5076 O O . GLU B 1 268 ? -19.266 -20.719 1.065 1 92.44 268 GLU B O 1
ATOM 5081 N N . ILE B 1 269 ? -17.375 -21.906 0.662 1 88.94 269 ILE B N 1
ATOM 5082 C CA . ILE B 1 269 ? -16.953 -21.016 -0.42 1 88.94 269 ILE B CA 1
ATOM 5083 C C . ILE B 1 269 ? -16.969 -21.781 -1.744 1 88.94 269 ILE B C 1
ATOM 5085 O O . ILE B 1 269 ? -16.484 -22.906 -1.824 1 88.94 269 ILE B O 1
ATOM 5089 N N . ALA B 1 270 ? -17.453 -21.203 -2.857 1 83.88 270 ALA B N 1
ATOM 5090 C CA . ALA B 1 270 ? -17.453 -21.688 -4.234 1 83.88 270 ALA B CA 1
ATOM 5091 C C . ALA B 1 270 ? -18.016 -23.109 -4.312 1 83.88 270 ALA B C 1
ATOM 5093 O O . ALA B 1 270 ? -17.578 -23.906 -5.148 1 83.88 270 ALA B O 1
ATOM 5094 N N . GLN B 1 271 ? -18.812 -23.484 -3.305 1 81.75 271 GLN B N 1
ATOM 5095 C CA . GLN B 1 271 ? -19.391 -24.828 -3.246 1 81.75 271 GLN B CA 1
ATOM 5096 C C . GLN B 1 271 ? -18.312 -25.906 -3.277 1 81.75 271 GLN B C 1
ATOM 5098 O O . GLN B 1 271 ? -18.562 -27.016 -3.727 1 81.75 271 GLN B O 1
ATOM 5103 N N . LYS B 1 272 ? -17.172 -25.547 -2.891 1 88.81 272 LYS B N 1
ATOM 5104 C CA . LYS B 1 272 ? -16.047 -26.469 -2.996 1 88.81 272 LYS B CA 1
ATOM 5105 C C . LYS B 1 272 ? -15.234 -26.5 -1.701 1 88.81 272 LYS B C 1
ATOM 5107 O O . LYS B 1 272 ? -14.703 -27.547 -1.318 1 88.81 272 LYS B O 1
ATOM 5112 N N . PHE B 1 273 ? -15.164 -25.375 -1.068 1 93.44 273 PHE B N 1
ATOM 5113 C CA . PHE B 1 273 ? -14.305 -25.281 0.102 1 93.44 273 PHE B CA 1
ATOM 5114 C C . PHE B 1 273 ? -15.117 -24.984 1.354 1 93.44 273 PHE B C 1
ATOM 5116 O O . PHE B 1 273 ? -16.047 -24.188 1.319 1 93.44 273 PHE B O 1
ATOM 5123 N N . ILE B 1 274 ? -14.812 -25.703 2.426 1 93.94 274 ILE B N 1
ATOM 5124 C CA . ILE B 1 274 ? -15.414 -25.469 3.734 1 93.94 274 ILE B CA 1
ATOM 5125 C C . ILE B 1 274 ? -14.43 -24.719 4.625 1 93.94 274 ILE B C 1
ATOM 5127 O O . ILE B 1 274 ? -13.266 -25.109 4.746 1 93.94 274 ILE B O 1
ATOM 5131 N N . ILE B 1 275 ? -14.875 -23.625 5.145 1 95.31 275 ILE B N 1
ATOM 5132 C CA . ILE B 1 275 ? -14.109 -22.859 6.129 1 95.31 275 ILE B CA 1
ATOM 5133 C C . ILE B 1 275 ? -14.82 -22.906 7.48 1 95.31 275 ILE B C 1
ATOM 5135 O O . ILE B 1 275 ? -16.016 -22.641 7.566 1 95.31 275 ILE B O 1
ATOM 5139 N N . GLU B 1 276 ? -14.141 -23.297 8.492 1 94.44 276 GLU B N 1
ATOM 5140 C CA . GLU B 1 276 ? -14.68 -23.344 9.852 1 94.44 276 GLU B CA 1
ATOM 5141 C C . GLU B 1 276 ? -13.664 -22.828 10.867 1 94.44 276 GLU B C 1
ATOM 5143 O O . GLU B 1 276 ? -12.477 -22.672 10.547 1 94.44 276 GLU B O 1
ATOM 5148 N N . SER B 1 277 ? -14.156 -22.484 12.008 1 93.75 277 SER B N 1
ATOM 5149 C CA . SER B 1 277 ? -13.266 -22.047 13.07 1 93.75 277 SER B CA 1
ATOM 5150 C C . SER B 1 277 ? -13.758 -22.5 14.438 1 93.75 277 SER B C 1
ATOM 5152 O O . SER B 1 277 ? -14.953 -22.734 14.617 1 93.75 277 SER B O 1
ATOM 5154 N N . ASP B 1 278 ? -12.875 -22.812 15.266 1 90.69 278 ASP B N 1
ATOM 5155 C CA . ASP B 1 278 ? -13.188 -23 16.688 1 90.69 278 ASP B CA 1
ATOM 5156 C C . ASP B 1 278 ? -12.508 -21.922 17.531 1 90.69 278 ASP B C 1
ATOM 5158 O O . ASP B 1 278 ? -12.188 -20.844 17.031 1 90.69 278 ASP B O 1
ATOM 5162 N N . LYS B 1 279 ? -12.328 -22.047 18.844 1 86.56 279 LYS B N 1
ATOM 5163 C CA . LYS B 1 279 ? -11.812 -21.031 19.734 1 86.56 279 LYS B CA 1
ATOM 5164 C C . LYS B 1 279 ? -10.336 -20.75 19.453 1 86.56 279 LYS B C 1
ATOM 5166 O O . LYS B 1 279 ? -9.852 -19.641 19.719 1 86.56 279 LYS B O 1
ATOM 5171 N N . GLU B 1 280 ? -9.734 -21.781 18.844 1 90.5 280 GLU B N 1
ATOM 5172 C CA . GLU B 1 280 ? -8.281 -21.641 18.75 1 90.5 280 GLU B CA 1
ATOM 5173 C C . GLU B 1 280 ? -7.797 -21.781 17.312 1 90.5 280 GLU B C 1
ATOM 5175 O O . GLU B 1 280 ? -6.703 -21.328 16.969 1 90.5 280 GLU B O 1
ATOM 5180 N N . HIS B 1 281 ? -8.664 -22.453 16.562 1 93.88 281 HIS B N 1
ATOM 5181 C CA . HIS B 1 281 ? -8.148 -22.812 15.242 1 93.88 281 HIS B CA 1
ATOM 5182 C C . HIS B 1 281 ? -9.109 -22.406 14.141 1 93.88 281 HIS B C 1
ATOM 5184 O O . HIS B 1 281 ? -10.297 -22.188 14.391 1 93.88 281 HIS B O 1
ATOM 5190 N N . ALA B 1 282 ? -8.531 -22.25 12.984 1 94.75 282 ALA B N 1
ATOM 5191 C CA . ALA B 1 282 ? -9.289 -22.141 11.742 1 94.75 282 ALA B CA 1
ATOM 5192 C C . ALA B 1 282 ? -9.031 -23.344 10.836 1 94.75 282 ALA B C 1
ATOM 5194 O O . ALA B 1 282 ? -7.926 -23.891 10.836 1 94.75 282 ALA B O 1
ATOM 5195 N N . PHE B 1 283 ? -10.102 -23.734 10.094 1 95.5 283 PHE B N 1
ATOM 5196 C CA . PHE B 1 283 ? -10.023 -24.969 9.305 1 95.5 283 PHE B CA 1
ATOM 5197 C C . PHE B 1 283 ? -10.445 -24.703 7.859 1 95.5 283 PHE B C 1
ATOM 5199 O O . PHE B 1 283 ? -11.375 -23.922 7.613 1 95.5 283 PHE B O 1
ATOM 5206 N N . ILE B 1 284 ? -9.758 -25.344 6.957 1 95.38 284 ILE B N 1
ATOM 5207 C CA . ILE B 1 284 ? -10.133 -25.328 5.547 1 95.38 284 ILE B CA 1
ATOM 5208 C C . ILE B 1 284 ? -10.18 -26.766 5.02 1 95.38 284 ILE B C 1
ATOM 5210 O O . ILE B 1 284 ? -9.234 -27.531 5.211 1 95.38 284 ILE B O 1
ATOM 5214 N N . ALA B 1 285 ? -11.281 -27.125 4.383 1 94.44 285 ALA B N 1
ATOM 5215 C CA . ALA B 1 285 ? -11.422 -28.469 3.836 1 94.44 285 ALA B CA 1
ATOM 5216 C C . ALA B 1 285 ? -12.219 -28.453 2.533 1 94.44 285 ALA B C 1
ATOM 5218 O O . ALA B 1 285 ? -12.922 -27.484 2.244 1 94.44 285 ALA B O 1
ATOM 5219 N N . LEU B 1 286 ? -11.977 -29.484 1.718 1 91.94 286 LEU B N 1
ATOM 5220 C CA . LEU B 1 286 ? -12.789 -29.656 0.523 1 91.94 286 LEU B CA 1
ATOM 5221 C C . LEU B 1 286 ? -14.125 -30.312 0.872 1 91.94 286 LEU B C 1
ATOM 5223 O O . LEU B 1 286 ? -14.172 -31.234 1.681 1 91.94 286 LEU B O 1
ATOM 5227 N N . LYS B 1 287 ? -15.109 -29.797 0.289 1 89.25 287 LYS B N 1
ATOM 5228 C CA . LYS B 1 287 ? -16.422 -30.391 0.479 1 89.25 287 LYS B CA 1
ATOM 5229 C C . LYS B 1 287 ? -16.484 -31.797 -0.101 1 89.25 287 LYS B C 1
ATOM 5231 O O . LYS B 1 287 ? -16.062 -32.031 -1.236 1 89.25 287 LYS B O 1
ATOM 5236 N N . PRO B 1 288 ? -17 -32.656 0.691 1 86.12 288 PRO B N 1
ATOM 5237 C CA . PRO B 1 288 ? -17.141 -34 0.137 1 86.12 288 PRO B CA 1
ATOM 5238 C C . PRO B 1 288 ? -18.156 -34.062 -0.992 1 86.12 288 PRO B C 1
ATOM 5240 O O . PRO B 1 288 ? -19.188 -33.375 -0.95 1 86.12 288 PRO B O 1
ATOM 5243 N N . PRO B 1 289 ? -17.828 -34.75 -2.055 1 74.81 289 PRO B N 1
ATOM 5244 C CA . PRO B 1 289 ? -18.703 -34.875 -3.223 1 74.81 289 PRO B CA 1
ATOM 5245 C C . PRO B 1 289 ? -20.078 -35.406 -2.867 1 74.81 289 PRO B C 1
ATOM 5247 O O . PRO B 1 289 ? -21.078 -35.062 -3.514 1 74.81 289 PRO B O 1
ATOM 5250 N N . LYS B 1 290 ? -20.203 -36.375 -1.963 1 75.44 290 LYS B N 1
ATOM 5251 C CA . LYS B 1 290 ? -21.484 -36.969 -1.567 1 75.44 290 LYS B CA 1
ATOM 5252 C C . LYS B 1 290 ? -21.797 -36.688 -0.103 1 75.44 290 LYS B C 1
ATOM 5254 O O . LYS B 1 290 ? -20.906 -36.781 0.755 1 75.44 290 LYS B O 1
ATOM 5259 N N . THR B 1 291 ? -22.922 -36.125 0.149 1 69.5 291 THR B N 1
ATOM 5260 C CA . THR B 1 291 ? -23.375 -35.938 1.521 1 69.5 291 THR B CA 1
ATOM 5261 C C . THR B 1 291 ? -23.781 -37.25 2.16 1 69.5 291 THR B C 1
ATOM 5263 O O . THR B 1 291 ? -24.734 -37.906 1.715 1 69.5 291 THR B O 1
ATOM 5266 N N . LEU B 1 292 ? -22.922 -37.75 2.908 1 77.12 292 LEU B N 1
ATOM 5267 C CA . LEU B 1 292 ? -23.219 -39 3.604 1 77.12 292 LEU B CA 1
ATOM 5268 C C . LEU B 1 292 ? -23.938 -38.719 4.914 1 77.12 292 LEU B C 1
ATOM 5270 O O . LEU B 1 292 ? -23.672 -37.719 5.59 1 77.12 292 LEU B O 1
ATOM 5274 N N . SER B 1 293 ? -24.984 -39.5 5.176 1 84.25 293 SER B N 1
ATOM 5275 C CA . SER B 1 293 ? -25.688 -39.406 6.445 1 84.25 293 SER B CA 1
ATOM 5276 C C . SER B 1 293 ? -24.828 -39.875 7.602 1 84.25 293 SER B C 1
ATOM 5278 O O . SER B 1 293 ? -24.312 -41 7.578 1 84.25 293 SER B O 1
ATOM 5280 N N . MET B 1 294 ? -24.594 -39.094 8.562 1 88.5 294 MET B N 1
ATOM 5281 C CA . MET B 1 294 ? -23.75 -39.406 9.727 1 88.5 294 MET B CA 1
ATOM 5282 C C . MET B 1 294 ? -24.594 -40.031 10.828 1 88.5 294 MET B C 1
ATOM 5284 O O . MET B 1 294 ? -25.656 -39.531 11.188 1 88.5 294 MET B O 1
ATOM 5288 N N . PRO B 1 295 ? -24.156 -41.188 11.328 1 91.44 295 PRO B N 1
ATOM 5289 C CA . PRO B 1 295 ? -24.859 -41.812 12.453 1 91.44 295 PRO B CA 1
ATOM 5290 C C . PRO B 1 295 ? -24.922 -40.906 13.68 1 91.44 295 PRO B C 1
ATOM 5292 O O . PRO B 1 295 ? -24.047 -40.062 13.867 1 91.44 295 PRO B O 1
ATOM 5295 N N . LYS B 1 296 ? -25.969 -41.094 14.547 1 92.06 296 LYS B N 1
ATOM 5296 C CA . LYS B 1 296 ? -26.203 -40.281 15.734 1 92.06 296 LYS B CA 1
ATOM 5297 C C . LYS B 1 296 ? -25.016 -40.344 16.688 1 92.06 296 LYS B C 1
ATOM 5299 O O . LYS B 1 296 ? -24.641 -39.344 17.297 1 92.06 296 LYS B O 1
ATOM 5304 N N . ASP B 1 297 ? -24.469 -41.469 16.766 1 91.31 297 ASP B N 1
ATOM 5305 C CA . ASP B 1 297 ? -23.359 -41.656 17.688 1 91.31 297 ASP B CA 1
ATOM 5306 C C . ASP B 1 297 ? -22.156 -40.812 17.266 1 91.31 297 ASP B C 1
ATOM 5308 O O . ASP B 1 297 ? -21.484 -40.219 18.125 1 91.31 297 ASP B O 1
ATOM 5312 N N . PHE B 1 298 ? -21.891 -40.781 16.016 1 93.19 298 PHE B N 1
ATOM 5313 C CA . PHE B 1 298 ? -20.781 -40 15.5 1 93.19 298 PHE B CA 1
ATOM 5314 C C . PHE B 1 298 ? -21.016 -38.531 15.727 1 93.19 298 PHE B C 1
ATOM 5316 O O . PHE B 1 298 ? -20.109 -37.812 16.156 1 93.19 298 PHE B O 1
ATOM 5323 N N . LYS B 1 299 ? -22.234 -38.125 15.5 1 92.75 299 LYS B N 1
ATOM 5324 C CA . LYS B 1 299 ? -22.609 -36.719 15.68 1 92.75 299 LYS B CA 1
ATOM 5325 C C . LYS B 1 299 ? -22.469 -36.281 17.141 1 92.75 299 LYS B C 1
ATOM 5327 O O . LYS B 1 299 ? -21.984 -35.219 17.438 1 92.75 299 LYS B O 1
ATOM 5332 N N . ASP B 1 300 ? -22.938 -37.156 17.906 1 93.5 300 ASP B N 1
ATOM 5333 C CA . ASP B 1 300 ? -22.891 -36.875 19.344 1 93.5 300 ASP B CA 1
ATOM 5334 C C . ASP B 1 300 ? -21.453 -36.781 19.844 1 93.5 300 ASP B C 1
ATOM 5336 O O . ASP B 1 300 ? -21.125 -35.906 20.672 1 93.5 300 ASP B O 1
ATOM 5340 N N . ARG B 1 301 ? -20.672 -37.625 19.406 1 93.38 301 ARG B N 1
ATOM 5341 C CA . ARG B 1 301 ? -19.266 -37.594 19.797 1 93.38 301 ARG B CA 1
ATOM 5342 C C . ARG B 1 301 ? -18.562 -36.344 19.297 1 93.38 301 ARG B C 1
ATOM 5344 O O . ARG B 1 301 ? -17.766 -35.75 20.016 1 93.38 301 ARG B O 1
ATOM 5351 N N . ALA B 1 302 ? -18.844 -36.031 18.094 1 94.19 302 ALA B N 1
ATOM 5352 C CA . ALA B 1 302 ? -18.266 -34.844 17.5 1 94.19 302 ALA B CA 1
ATOM 5353 C C . ALA B 1 302 ? -18.688 -33.594 18.266 1 94.19 302 ALA B C 1
ATOM 5355 O O . ALA B 1 302 ? -17.875 -32.688 18.484 1 94.19 302 ALA B O 1
ATOM 5356 N N . ARG B 1 303 ? -19.906 -33.5 18.688 1 93.06 303 ARG B N 1
ATOM 5357 C CA . ARG B 1 303 ? -20.438 -32.375 19.469 1 93.06 303 ARG B CA 1
ATOM 5358 C C . ARG B 1 303 ? -19.75 -32.281 20.828 1 93.06 303 ARG B C 1
ATOM 5360 O O . ARG B 1 303 ? -19.375 -31.203 21.266 1 93.06 303 ARG B O 1
ATOM 5367 N N . ARG B 1 304 ? -19.547 -33.438 21.422 1 92.69 304 ARG B N 1
ATOM 5368 C CA . ARG B 1 304 ? -18.938 -33.469 22.734 1 92.69 304 ARG B CA 1
ATOM 5369 C C . ARG B 1 304 ? -17.484 -33 22.688 1 92.69 304 ARG B C 1
ATOM 5371 O O . ARG B 1 304 ? -17 -32.406 23.641 1 92.69 304 ARG B O 1
ATOM 5378 N N . LEU B 1 305 ? -16.891 -33.25 21.516 1 93 305 LEU B N 1
ATOM 5379 C CA . LEU B 1 305 ? -15.484 -32.875 21.344 1 93 305 LEU B CA 1
ATOM 5380 C C . LEU B 1 305 ? -15.375 -31.469 20.781 1 93 305 LEU B C 1
ATOM 5382 O O . LEU B 1 305 ? -14.273 -31 20.453 1 93 305 LEU B O 1
ATOM 5386 N N . ASP B 1 306 ? -16.484 -30.797 20.547 1 92.19 306 ASP B N 1
ATOM 5387 C CA . ASP B 1 306 ? -16.578 -29.422 20.062 1 92.19 306 ASP B CA 1
ATOM 5388 C C . ASP B 1 306 ? -15.984 -29.281 18.656 1 92.19 306 ASP B C 1
ATOM 5390 O O . ASP B 1 306 ? -15.25 -28.328 18.375 1 92.19 306 ASP B O 1
ATOM 5394 N N . ILE B 1 307 ? -16.234 -30.266 17.922 1 93 307 ILE B N 1
ATOM 5395 C CA . ILE B 1 307 ? -15.828 -30.203 16.516 1 93 307 ILE B CA 1
ATOM 5396 C C . ILE B 1 307 ? -16.812 -29.344 15.734 1 93 307 ILE B C 1
ATOM 5398 O O . ILE B 1 307 ? -18.016 -29.562 15.781 1 93 307 ILE B O 1
ATOM 5402 N N . PRO B 1 308 ? -16.266 -28.438 15.023 1 93.44 308 PRO B N 1
ATOM 5403 C CA . PRO B 1 308 ? -17.156 -27.531 14.281 1 93.44 308 PRO B CA 1
ATOM 5404 C C . PRO B 1 308 ? -18.109 -28.297 13.344 1 93.44 308 PRO B C 1
ATOM 5406 O O . PRO B 1 308 ? -17.703 -29.281 12.719 1 93.44 308 PRO B O 1
ATOM 5409 N N . LYS B 1 309 ? -19.266 -27.797 13.148 1 91.06 309 LYS B N 1
ATOM 5410 C CA . LYS B 1 309 ? -20.375 -28.484 12.508 1 91.06 309 LYS B CA 1
ATOM 5411 C C . LYS B 1 309 ? -20.062 -28.812 11.055 1 91.06 309 LYS B C 1
ATOM 5413 O O . LYS B 1 309 ? -20.297 -29.938 10.609 1 91.06 309 LYS B O 1
ATOM 5418 N N . ARG B 1 310 ? -19.469 -27.953 10.336 1 91.38 310 ARG B N 1
ATOM 5419 C CA . ARG B 1 310 ? -19.297 -28.141 8.898 1 91.38 310 ARG B CA 1
ATOM 5420 C C . ARG B 1 310 ? -18.125 -29.062 8.602 1 91.38 310 ARG B C 1
ATOM 5422 O O . ARG B 1 310 ? -17.984 -29.562 7.48 1 91.38 310 ARG B O 1
ATOM 5429 N N . LEU B 1 311 ? -17.406 -29.328 9.594 1 93.38 311 LEU B N 1
ATOM 5430 C CA . LEU B 1 311 ? -16.266 -30.219 9.406 1 93.38 311 LEU B CA 1
ATOM 5431 C C . LEU B 1 311 ? -16.672 -31.672 9.578 1 93.38 311 LEU B C 1
ATOM 5433 O O . LEU B 1 311 ? -15.969 -32.594 9.141 1 93.38 311 LEU B O 1
ATOM 5437 N N . ARG B 1 312 ? -17.734 -31.875 10.242 1 92.44 312 ARG B N 1
ATOM 5438 C CA . ARG B 1 312 ? -18.141 -33.219 10.688 1 92.44 312 ARG B CA 1
ATOM 5439 C C . ARG B 1 312 ? -18.375 -34.125 9.5 1 92.44 312 ARG B C 1
ATOM 5441 O O . ARG B 1 312 ? -17.922 -35.281 9.5 1 92.44 312 ARG B O 1
ATOM 5448 N N . PRO B 1 313 ? -19.031 -33.656 8.477 1 91.19 313 PRO B N 1
ATOM 5449 C CA . PRO B 1 313 ? -19.203 -34.531 7.309 1 91.19 313 PRO B CA 1
ATOM 5450 C C . PRO B 1 313 ? -17.859 -34.906 6.664 1 91.19 313 PRO B C 1
ATOM 5452 O O . PRO B 1 313 ? -17.719 -36 6.145 1 91.19 313 PRO B O 1
ATOM 5455 N N . VAL B 1 314 ? -16.922 -34.031 6.672 1 91.81 314 VAL B N 1
ATOM 5456 C CA . VAL B 1 314 ? -15.594 -34.281 6.113 1 91.81 314 VAL B CA 1
ATOM 5457 C C . VAL B 1 314 ? -14.883 -35.344 6.941 1 91.81 314 VAL B C 1
ATOM 5459 O O . VAL B 1 314 ? -14.305 -36.281 6.387 1 91.81 314 VAL B O 1
ATOM 5462 N N . LEU B 1 315 ? -14.953 -35.156 8.195 1 92.88 315 LEU B N 1
ATOM 5463 C CA . LEU B 1 315 ? -14.312 -36.125 9.102 1 92.88 315 LEU B CA 1
ATOM 5464 C C . LEU B 1 315 ? -14.977 -37.469 9.031 1 92.88 315 LEU B C 1
ATOM 5466 O O . LEU B 1 315 ? -14.305 -38.5 9.148 1 92.88 315 LEU B O 1
ATOM 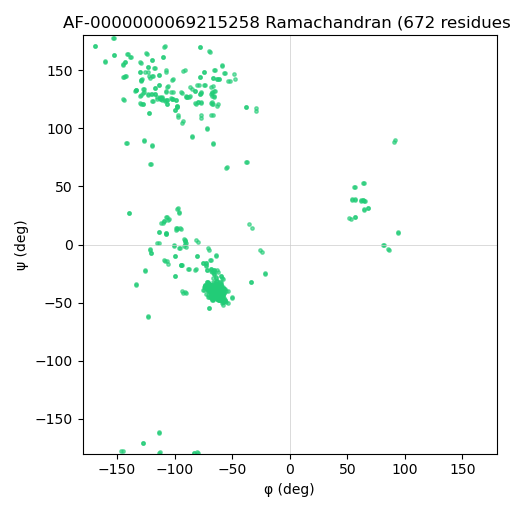5470 N N . TYR B 1 316 ? -16.266 -37.469 8.844 1 92.75 316 TYR B N 1
ATOM 5471 C CA . TYR B 1 316 ? -16.984 -38.719 8.75 1 92.75 316 TYR B CA 1
ATOM 5472 C C . TYR B 1 316 ? -16.562 -39.5 7.504 1 92.75 316 TYR B C 1
ATOM 5474 O O . TYR B 1 316 ? -16.375 -40.719 7.555 1 92.75 316 TYR B O 1
ATOM 5482 N N . ALA B 1 317 ? -16.469 -38.781 6.434 1 90.56 317 ALA B N 1
ATOM 5483 C CA . ALA B 1 317 ? -16 -39.406 5.199 1 90.56 317 ALA B CA 1
ATOM 5484 C C . ALA B 1 317 ? -14.625 -40.031 5.387 1 90.56 317 ALA B C 1
ATOM 5486 O O . ALA B 1 317 ? -14.352 -41.125 4.863 1 90.56 317 ALA B O 1
ATOM 5487 N N . GLU B 1 318 ? -13.773 -39.375 6.094 1 90.38 318 GLU B N 1
ATOM 5488 C CA . GLU B 1 318 ? -12.43 -39.875 6.359 1 90.38 318 GLU B CA 1
ATOM 5489 C C . GLU B 1 318 ? -12.469 -41.031 7.336 1 90.38 318 GLU B C 1
ATOM 5491 O O . GLU B 1 318 ? -11.68 -41.969 7.223 1 90.38 318 GLU B O 1
ATOM 5496 N N . PHE B 1 319 ? -13.383 -40.938 8.297 1 89.5 319 PHE B N 1
ATOM 5497 C CA . PHE B 1 319 ? -13.586 -41.969 9.281 1 89.5 319 PHE B CA 1
ATOM 5498 C C . PHE B 1 319 ? -13.977 -43.281 8.609 1 89.5 319 PHE B C 1
ATOM 5500 O O . PHE B 1 319 ? -13.516 -44.375 9.016 1 89.5 319 PHE B O 1
ATOM 5507 N N . LEU B 1 320 ? -14.789 -43.156 7.566 1 89.69 320 LEU B N 1
ATOM 5508 C CA . LEU B 1 320 ? -15.289 -44.312 6.863 1 89.69 320 LEU B CA 1
ATOM 5509 C C . LEU B 1 320 ? -14.156 -45.062 6.152 1 89.69 320 LEU B C 1
ATOM 5511 O O . LEU B 1 320 ? -14.242 -46.281 5.922 1 89.69 320 LEU B O 1
ATOM 5515 N N . LYS B 1 321 ? -13.125 -44.375 5.879 1 89.19 321 LYS B N 1
ATOM 5516 C CA . LYS B 1 321 ? -11.977 -45 5.23 1 89.19 321 LYS B CA 1
ATOM 5517 C C . LYS B 1 321 ? -11.188 -45.875 6.215 1 89.19 321 LYS B C 1
ATOM 5519 O O . LYS B 1 321 ? -10.633 -46.906 5.836 1 89.19 321 LYS B O 1
ATOM 5524 N N . GLN B 1 322 ? -11.078 -45.375 7.395 1 87.5 322 GLN B N 1
ATOM 5525 C CA . GLN B 1 322 ? -10.398 -46.125 8.461 1 87.5 322 GLN B CA 1
ATOM 5526 C C . GLN B 1 322 ? -11.117 -45.938 9.797 1 87.5 322 GLN B C 1
ATOM 5528 O O . GLN B 1 322 ? -10.648 -45.188 10.656 1 87.5 322 GLN B O 1
ATOM 5533 N N . PRO B 1 323 ? -12.062 -46.781 9.977 1 86.81 323 PRO B N 1
ATOM 5534 C CA . PRO B 1 323 ? -12.891 -46.594 11.164 1 86.81 323 PRO B CA 1
ATOM 5535 C C . PRO B 1 323 ? -12.203 -47.062 12.445 1 86.81 323 PRO B C 1
ATOM 5537 O O . PRO B 1 323 ? -11.797 -48.219 12.547 1 86.81 323 PRO B O 1
ATOM 5540 N N . THR B 1 324 ? -11.852 -46.188 13.195 1 86.94 324 THR B N 1
ATOM 5541 C CA . THR B 1 324 ? -11.312 -46.469 14.523 1 86.94 324 THR B CA 1
ATOM 5542 C C . THR B 1 324 ? -12.133 -45.75 15.602 1 86.94 324 THR B C 1
ATOM 5544 O O . THR B 1 324 ? -12.664 -44.656 15.359 1 86.94 324 THR B O 1
ATOM 5547 N N . HIS B 1 325 ? -12.211 -46.375 16.766 1 86.25 325 HIS B N 1
ATOM 5548 C CA . HIS B 1 325 ? -13.055 -45.844 17.828 1 86.25 325 HIS B CA 1
ATOM 5549 C C . HIS B 1 325 ? -12.539 -44.5 18.328 1 86.25 325 HIS B C 1
ATOM 5551 O O . HIS B 1 325 ? -13.32 -43.688 18.797 1 86.25 325 HIS B O 1
ATOM 5557 N N . ASP B 1 326 ? -11.273 -44.281 18.172 1 90.5 326 ASP B N 1
ATOM 5558 C CA . ASP B 1 326 ? -10.695 -43.062 18.734 1 90.5 326 ASP B CA 1
ATOM 5559 C C . ASP B 1 326 ? -10.414 -42.031 17.641 1 90.5 326 ASP B C 1
ATOM 5561 O O . ASP B 1 326 ? -9.641 -41.094 17.844 1 90.5 326 ASP B O 1
ATOM 5565 N N . PHE B 1 327 ? -11.055 -42.156 16.578 1 92.56 327 PHE B N 1
ATOM 5566 C CA . PHE B 1 327 ? -10.773 -41.344 15.398 1 92.56 327 PHE B CA 1
ATOM 5567 C C . PHE B 1 327 ? -10.945 -39.844 15.719 1 92.56 327 PHE B C 1
ATOM 5569 O O . PHE B 1 327 ? -10.031 -39.062 15.5 1 92.56 327 PHE B O 1
ATOM 5576 N N . LEU B 1 328 ? -12.055 -39.5 16.297 1 93.19 328 LEU B N 1
ATOM 5577 C CA . LEU B 1 328 ? -12.367 -38.094 16.578 1 93.19 328 LEU B CA 1
ATOM 5578 C C . LEU B 1 328 ? -11.492 -37.562 17.703 1 93.19 328 LEU B C 1
ATOM 5580 O O . LEU B 1 328 ? -11.078 -36.406 17.688 1 93.19 328 LEU B O 1
ATOM 5584 N N . THR B 1 329 ? -11.234 -38.406 18.672 1 92.38 329 THR B N 1
ATOM 5585 C CA . THR B 1 329 ? -10.383 -38 19.781 1 92.38 329 THR B CA 1
ATOM 5586 C C . THR B 1 329 ? -8.961 -37.75 19.312 1 92.38 329 THR B C 1
ATOM 5588 O O . THR B 1 329 ? -8.312 -36.812 19.766 1 92.38 329 THR B O 1
ATOM 5591 N N . ARG B 1 330 ? -8.531 -38.562 18.438 1 91.19 330 ARG B N 1
ATOM 5592 C CA . ARG B 1 330 ? -7.195 -38.406 17.875 1 91.19 330 ARG B CA 1
ATOM 5593 C C . ARG B 1 330 ? -7.117 -37.094 17.062 1 91.19 330 ARG B C 1
ATOM 5595 O O . ARG B 1 330 ? -6.098 -36.406 17.078 1 91.19 330 ARG B O 1
ATOM 5602 N N . PHE B 1 331 ? -8.133 -36.875 16.344 1 92.62 331 PHE B N 1
ATOM 5603 C CA . PHE B 1 331 ? -8.195 -35.656 15.586 1 92.62 331 PHE B CA 1
ATOM 5604 C C . PHE B 1 331 ? -8.086 -34.438 16.5 1 92.62 331 PHE B C 1
ATOM 5606 O O . PHE B 1 331 ? -7.297 -33.531 16.25 1 92.62 331 PHE B O 1
ATOM 5613 N N . LYS B 1 332 ? -8.852 -34.406 17.531 1 92 332 LYS B N 1
ATOM 5614 C CA . LYS B 1 332 ? -8.859 -33.312 18.484 1 92 332 LYS B CA 1
ATOM 5615 C C . LYS B 1 332 ? -7.492 -33.156 19.156 1 92 332 LYS B C 1
ATOM 5617 O O . LYS B 1 332 ? -7.02 -32.031 19.344 1 92 332 LYS B O 1
ATOM 5622 N N . GLN B 1 333 ? -6.918 -34.281 19.469 1 89.94 333 GLN B N 1
ATOM 5623 C CA . GLN B 1 333 ? -5.598 -34.25 20.078 1 89.94 333 GLN B CA 1
ATOM 5624 C C . GLN B 1 333 ? -4.555 -33.688 19.125 1 89.94 333 GLN B C 1
ATOM 5626 O O . GLN B 1 333 ? -3.623 -33 19.547 1 89.94 333 GLN B O 1
ATOM 5631 N N . GLY B 1 334 ? -4.707 -34 17.875 1 89.56 334 GLY B N 1
ATOM 5632 C CA . GLY B 1 334 ? -3.795 -33.5 16.844 1 89.56 334 GLY B CA 1
ATOM 5633 C C . GLY B 1 334 ? -3.838 -31.984 16.688 1 89.56 334 GLY B C 1
ATOM 5634 O O . GLY B 1 334 ? -2.85 -31.375 16.297 1 89.56 334 GLY B O 1
ATOM 5635 N N . LEU B 1 335 ? -4.965 -31.375 17 1 89.75 335 LEU B N 1
ATOM 5636 C CA . LEU B 1 335 ? -5.113 -29.922 16.922 1 89.75 335 LEU B CA 1
ATOM 5637 C C . LEU B 1 335 ? -4.297 -29.234 18 1 89.75 335 LEU B C 1
ATOM 5639 O O . LEU B 1 335 ? -3.824 -28.109 17.812 1 89.75 335 LEU B O 1
ATOM 5643 N N . MET B 1 336 ? -4.176 -29.844 19.141 1 81.75 336 MET B N 1
ATOM 5644 C CA . MET B 1 336 ? -3.514 -29.266 20.297 1 81.75 336 MET B CA 1
ATOM 5645 C C . MET B 1 336 ? -2.002 -29.234 20.094 1 81.75 336 MET B C 1
ATOM 5647 O O . MET B 1 336 ? -1.305 -28.438 20.734 1 81.75 336 MET B O 1
ATOM 5651 N N . ASP B 1 337 ? -1.514 -30.031 19.156 1 74.69 337 ASP B N 1
ATOM 5652 C CA . ASP B 1 337 ? -0.077 -30.125 18.906 1 74.69 337 ASP B CA 1
ATOM 5653 C C . ASP B 1 337 ? 0.405 -28.953 18.062 1 74.69 337 ASP B C 1
ATOM 5655 O O . ASP B 1 337 ? 1.607 -28.781 17.844 1 74.69 337 ASP B O 1
ATOM 5659 N N . LEU B 1 338 ? -0.447 -28.125 17.781 1 75 338 LEU B N 1
ATOM 5660 C CA . LEU B 1 338 ? -0.073 -26.953 16.984 1 75 338 LEU B CA 1
ATOM 5661 C C . LEU B 1 338 ? 0.365 -25.812 17.891 1 75 338 LEU B C 1
ATOM 5663 O O . LEU B 1 338 ? -0.336 -25.469 18.844 1 75 338 LEU B O 1
#

Foldseek 3Di:
DPLVQLVVQCVVQQPFEEEEEAALALLSQLVVVVCVVVVGDYAYEYEQQVLFPCSVVSLVVNVVVCVVSVHHYHYHYDDHDDPPCVVVVVVVVVVVVVVCCVVVVGAEYEYRAAQLNLVLQLVVCVVVDDDLCSSLVDDQWAAADRHIYGHSRHLPDPVNSCVSCVPPDGDDRPSVDCPDPRSCVCRVVPSNVCCVPCSVVSSVVSVVSVVVCCVVDPDFDWDDDLQKIKTWDDPCNLVVVQSVVVNHVDHDDPVRSVVCVVVVQADDDPLFWGWDDDPTMIMIHTDDPDQDDDDPVLVVVCVVLVPDDRCSSSQVVSCVVPPDPCSNVVVSVVVVVD/DPLVQLVVQCVVQQPFEEEEEAALALLSQLVVVVCVVVVGDYAYEYEQQVLFPCSVVSLVVNVVVCVVSVHHYHYHYDDHDDPPCVVVVVVVVVVVVVVCCVVVVGAEYEYRAAQLNLVLQLVVCVVQDDDLCSSLVDDQWAAADRHIYGHSRHLPDPVNSCVSCVPPDGDDRPSVDCPDPRSCVCRVVPSNVCCVPCSVVSSVVSVVSVVVVCVVDPDFDWDDDLQKIKTWDDPCNLVVVQSVVVNHVDHDDPVRSVVCVVVVQADDDPLFWGWDDDPTMIMIHTDDPDQDDDDPVLVVVCVVLVPDDRCSSSQVVSCVVPPDPCSNVVVSVVVVVD

Nearest PDB structures (foldseek):
  1ni5-assembly1_A-2  TM=7.509E-01  e=3.749E-14  Escherichia coli
  6scy-assembly1_B  TM=8.145E-01  e=4.488E-10  Methanococcus maripaludis S2
  5ztb-assembly1_B  TM=6.846E-01  e=1.716E-09  Thermus thermophilus HB27
  5b4f-assembly1_A-2  TM=6.617E-01  e=8.290E-09  Thermus thermophilus HB27
  5b4e-assembly1_A-2  TM=6.171E-01  e=6.565E-09  Thermus thermophilus HB27

Solvent-accessible surface area (backbone atoms only — not comparable to full-atom values): 37030 Å² total; per-residue (Å²): 136,69,61,78,62,31,67,76,56,41,64,73,43,66,81,38,46,31,36,32,53,40,77,41,25,60,51,27,42,38,48,52,52,54,36,55,73,67,68,43,59,53,29,38,37,33,75,41,62,81,71,46,89,57,46,66,58,41,53,50,49,49,48,50,52,22,57,75,68,74,30,54,68,46,77,42,79,50,70,87,69,89,65,62,49,70,62,49,52,48,51,52,51,50,51,54,50,50,51,49,28,67,75,69,60,27,42,33,41,36,39,52,48,26,26,47,54,42,46,28,49,26,52,54,32,34,34,62,35,32,37,65,64,63,37,57,60,76,59,47,69,42,68,40,80,78,34,28,40,36,21,46,36,38,81,29,50,61,69,59,47,50,64,71,31,65,86,54,87,56,46,78,83,68,59,74,59,76,54,55,69,62,59,50,44,37,34,62,50,35,25,52,56,47,41,76,78,20,45,70,17,34,51,45,12,49,54,41,40,52,56,48,45,46,68,71,53,58,88,69,72,72,47,76,57,91,75,30,36,36,32,68,56,54,98,52,39,68,56,52,51,49,54,52,35,39,26,72,71,41,81,78,50,68,69,52,55,51,48,36,60,74,46,66,36,52,48,72,46,93,88,41,36,36,33,37,47,62,98,56,34,34,38,42,29,63,55,62,94,65,90,69,86,74,54,68,69,59,52,50,51,37,54,75,68,63,50,51,74,85,49,47,62,45,51,49,58,52,34,70,75,60,76,50,96,54,50,68,59,50,52,58,54,58,59,67,75,104,137,68,62,79,63,30,66,75,57,41,64,74,43,66,81,38,45,30,36,30,53,38,77,41,26,60,51,27,42,36,48,52,52,54,36,54,73,68,68,43,57,51,29,37,37,32,74,42,60,81,71,47,91,57,46,67,59,42,53,51,47,48,48,50,53,22,57,75,71,73,32,55,68,45,76,43,80,52,69,86,69,87,66,63,48,68,63,49,52,46,50,52,50,50,50,53,51,51,50,50,27,66,75,70,61,27,43,32,40,36,39,49,48,25,25,44,54,42,47,30,50,26,53,53,32,34,35,62,35,31,37,65,64,64,38,58,59,73,56,50,67,42,68,40,81,76,33,28,41,35,20,44,36,36,81,28,49,62,70,59,48,51,64,71,32,64,86,55,88,57,46,80,83,68,58,75,58,77,53,55,68,62,60,50,45,36,33,62,50,34,24,52,56,47,41,76,80,21,44,69,16,35,52,45,11,50,54,41,40,51,54,49,45,48,68,71,53,58,86,69,73,71,47,75,57,89,76,31,36,36,32,70,56,52,97,50,39,67,57,51,52,48,54,53,34,40,26,72,72,40,80,80,49,65,69,52,53,50,48,37,59,74,45,65,35,52,50,73,45,92,89,42,37,35,33,35,47,61,98,54,33,33,38,40,30,62,56,63,93,66,89,68,87,75,55,68,68,59,52,50,50,38,55,75,68,65,50,51,75,84,49,47,61,46,50,46,58,53,35,70,75,59,77,51,97,54,49,68,60,49,52,58,53,57,60,68,74,104

Organism: Helicobacter pylori (strain G27) (NCBI:txid563041)

pLDDT: mean 86.02, std 10.76, range [35.53, 97.81]

Radius of gyration: 30.36 Å; Cα contacts (8 Å, |Δi|>4): 1005; chains: 2; bounding box: 63×87×76 Å

InterPro domains:
  IPR011063 tRNA(Ile)-lysidine/2-thiocytidine synthase, N-terminal [PF01171] (18-189)
  IPR012094 tRNA(Ile)-lysidine synthase [MF_01161] (6-282)
  IPR012094 tRNA(Ile)-lysidine synthase [PTHR43033] (17-243)
  IPR012795 tRNA(Ile)-lysidine synthase, N-terminal [TIGR02432] (18-190)
  IPR012795 tRNA(Ile)-lysidine synthase, N-terminal [cd01992] (17-189)
  IPR014729 Rossmann-like alpha/beta/alpha sandwich fold [G3DSA:3.40.50.620] (13-217)

Sequence (676 aa):
MIARDFKNYLEPLREGKNLLGFSGGLDSTCLFYLLVGENIAFDIALVDYNTQKQRLKIIQHAQKLAKTHHKKCYIHYAPKIARNFEMQARKIRYDFFETLTKEHSYKHLILAHHLNDRLEWFLMQLSKGAGLNTLLSFQAYEKRESYAIVRPLLYTPKDTLKTLAKDQKFFEDNSNSSLKFKRNFFRKNYANALMQDYSKGIIQSFKFLDQEKERLYPLTIVSQMHGITFFKHSQNALFMVDKILKQKGYVLSFSQKEEIKRHFFSLEIAQKFIIESDKEHAFIALKPPKTLSMPKDFKDRARRLDIPKRLRPVLYAEFLKQPTHDFLTRFKQGLMDLMIARDFKNYLEPLREGKNLLGFSGGLDSTCLFYLLVGENIAFDIALVDYNTQKQRLKIIQHAQKLAKTHHKKCYIHYAPKIARNFEMQARKIRYDFFETLTKEHSYKHLILAHHLNDRLEWFLMQLSKGAGLNTLLSFQAYEKRESYAIVRPLLYTPKDTLKTLAKDQKFFEDNSNSSLKFKRNFFRKNYANALMQDYSKGIIQSFKFLDQEKERLYPLTIVSQMHGITFFKHSQNALFMVDKILKQKGYVLSFSQKEEIKRHFFSLEIAQKFIIESDKEHAFIALKPPKTLSMPKDFKDRARRLDIPKRLRPVLYAEFLKQPTHDFLTRFKQGLMDL

Secondary structure (DSSP, 8-state):
---TTGGGG-HHHHSS-EEEE--SSHHHHHHHHHHHHTT---EEEEEE-S--TTHHHHHHHHHHHHHHTT--EEEEEPPPP-S-HHHHHHHHHHHHHHHHHHHHT-SEEE----HHHHHHHHHHHHHH---HHHHT---SEEE-SS-EEE-TTTTS-HHHHHHHTTTS------------HHHHHHIIIIIHHHHHHHHHHHHHHHHHHHHHHHHHSPPPPEEEETTEEEEE--TTHHHHHHHHHHHTT----HHHHHHHHHTTT-EEETTTEEEEE-SSEEEEEEPPSS-PPPPHHHHHHHHHTT--GGGHHHHHHHHHHS--TTHHHHHHHHHHT-/---TTGGGG-HHHHSS-EEEE--SSHHHHHHHHHHHHTT---EEEEEE-S--TTHHHHHHHHHHHHHHTT--EEEEEPPPP-S-HHHHHHHHHHHHHHHHHHHHT-SEEE----HHHHHHHHHHHHHH---HHHHT---SEEE-SS-EEE-TTTTS-HHHHHHHTTTS------------HHHHHHIIIIIHHHHHHHHHHHHHHHHHHHHHHHHHSPPPPEEEETTEEEEE--TTHHHHHHHHHHHTT----HHHHHHHHHTTT-EEETTTEEEEE-SSEEEEEEPPSS-PPPPHHHHHHHHHTT--GGGHHHHHHHHHHS--TTHHHHHHHHHHT-